Protein AF-A0A522PY94-F1 (afdb_monomer)

Nearest PDB structures (foldseek):
  2bib-assembly1_A  TM=6.632E-01  e=8.623E-15  Streptococcus pneumoniae
  1wra-assembly2_B  TM=6.579E-01  e=3.398E-14  Streptococcus pneumoniae R6
  2ohh-assembly1_A  TM=6.489E-01  e=1.513E-05  Methanothermobacter thermautotrophicus
  7u6g-assembly1_A  TM=6.340E-01  e=5.964E-05  Pseudomonas aeruginosa UCBPP-PA14
  7r3f-assembly1_A  TM=6.401E-01  e=7.132E-05  Pseudomonas aeruginosa PAO1

Secondary structure (DSSP, 8-state):
------------------------------------PPPTT-EEEEE---SSS--EEEE-TT--EEEE----S-GGGHHHHHHHHHHHHHT-SSEEEEE----SHHHHTTHHHHTTTS-EEEEEE-SS-S--SHHHHHHHHHHHHHHTTSEEEE--TT-EEEETTEEEEE-EETTEE-SSPPTT---B-GGGTT----SPP-SGGGG---EEEEETTEEEEE-TT--HHHHHHHHSSB-SS---SEEEPGGGG-TTSS-HHHHHHH--SEEEE--BTTBS--HHHHHHHHTSTT--EEEEEE--TTTTTTSS--GGGEEE-TTS------EEEEE-TTS-EEEEETTT--EEEEPPPPPP-------

Mean predicted aligned error: 8.11 Å

Foldseek 3Di:
DDDDDDDDDDDDDDDDDDDDDDPPPPPDPDPPPDPPPQDLQWWKWWFWALFQAGWIWIAGSVRAIEIFFQFAADPPCVSLVSVVVVCVVSPHQAHAEYEQFFQDRGGQHNQLVNCVRGPYAEYEAQDDFLDDPPVSVVSVVSSVVSRVSHHYDHDDAQDWDDTPNKTKGFAAAQLDGHPAADVQWFAFQPCLVVFDDDPDDSHRLSRTGWIWIAQQPAIETEREQRFSVSQSVCQPRINRHAAHQEYEFHSLADLRGLTLSRLQRNLYQEYEGNHHLAHHQALNSQVSNVPHHNHNFYAYQENHPNCPPPRDGDPQRYQYYPVDPDPRWIWMWIAHSLRKIKIATRRPRDIDTRGRDDDDPPPPPDD

Sequence (367 aa):
MRLKCVLGFITLFALAAWPGVQPACAASPAASGQEKAANPADLRIYVIDVEGGQSTLIVTPARQSLLVDTGWAGFNGRDTERILQAAKLAGIDRINALLITHYHADHVGGVPQLAERIPIDTFFDHGPDVENSPDARKLYAAYLKTAQKGQHRVVKPGGIILLGGVKVVVVAAAGRRLRKPLRGAGQTNPYCSETKPIEPDPSENAQSSGIVLTYGKFRFVDLGDLTWNKEIALMCPVNRLGRADVFLASHHGESISNSKALVWALEPRVTIIDNAAKKGGTPEAWKRIYEAPGRERIWEIHYSVEGGNEANAEPDYIANSVDQPDQGNYIEVSAHPDGGFTVTNSRNGFKVNYPPRSLPAQSITRE

Solvent-accessible surface area (backbone atoms only — not comparable to full-atom values): 19200 Å² total; per-residue (Å²): 141,78,91,84,86,85,88,81,84,90,82,90,82,82,87,84,91,80,83,88,81,81,85,79,80,78,74,73,80,74,80,75,76,73,77,77,69,83,58,72,75,30,37,36,37,34,46,42,41,34,70,42,24,39,25,36,43,36,34,33,52,70,62,33,28,38,32,39,30,34,4,38,55,60,77,94,43,49,32,39,52,47,50,51,50,52,33,52,75,72,67,39,82,53,32,52,30,36,37,34,24,40,68,49,55,31,25,40,33,13,45,57,67,34,61,76,76,39,56,51,52,27,35,33,32,38,59,85,79,83,63,80,50,75,64,47,48,51,52,48,50,49,40,56,64,47,35,68,77,32,46,71,44,69,50,44,43,71,38,72,53,79,38,74,89,32,45,31,33,27,40,20,16,58,65,42,55,42,87,69,48,40,91,90,30,48,52,74,30,82,41,39,86,77,43,75,78,68,85,83,69,84,54,43,40,42,22,13,33,12,38,39,37,40,40,76,62,25,29,42,36,41,28,46,36,33,25,34,57,58,40,41,58,41,19,43,71,27,25,26,74,26,65,30,45,35,30,44,41,19,39,23,19,25,62,69,14,54,34,59,26,36,48,42,58,22,30,24,33,30,39,38,26,45,15,10,48,88,35,38,29,29,44,70,17,41,49,51,54,69,70,20,52,70,49,75,49,57,34,26,31,22,44,17,61,80,10,49,96,82,29,57,56,61,75,74,38,33,24,30,50,90,91,50,82,84,79,59,26,27,41,36,37,44,34,34,51,75,31,23,35,33,42,35,22,62,64,78,66,41,70,49,80,42,71,43,77,76,74,76,79,74,79,80,74,76,129

Radius of gyration: 25.55 Å; Cα contacts (8 Å, |Δi|>4): 877; chains: 1; bounding box: 60×93×72 Å

pLDDT: mean 89.73, std 19.05, range [33.12, 98.94]

Structure (mmCIF, N/CA/C/O backbone):
data_AF-A0A522PY94-F1
#
_entry.id   AF-A0A522PY94-F1
#
loop_
_atom_site.group_PDB
_atom_site.id
_atom_site.type_symbol
_atom_site.label_atom_id
_atom_site.label_alt_id
_atom_site.label_comp_id
_atom_site.label_asym_id
_atom_site.label_entity_id
_atom_site.label_seq_id
_atom_site.pdbx_PDB_ins_code
_atom_site.Cartn_x
_atom_site.Cartn_y
_atom_site.Cartn_z
_atom_site.occupancy
_atom_site.B_iso_or_equiv
_atom_site.auth_seq_id
_atom_site.auth_comp_id
_atom_site.auth_asym_id
_atom_site.auth_atom_id
_atom_site.pdbx_PDB_model_num
ATOM 1 N N . MET A 1 1 ? 33.448 57.058 33.448 1.00 35.50 1 MET A N 1
ATOM 2 C CA . MET A 1 1 ? 33.845 58.166 32.539 1.00 35.50 1 MET A CA 1
ATOM 3 C C . MET A 1 1 ? 33.717 57.652 31.113 1.00 35.50 1 MET A C 1
ATOM 5 O O . MET A 1 1 ? 34.362 56.661 30.838 1.00 35.50 1 MET A O 1
ATOM 9 N N . ARG A 1 2 ? 32.926 58.169 30.169 1.00 37.28 2 ARG A N 1
ATOM 10 C CA . ARG A 1 2 ? 32.023 59.330 30.028 1.00 37.28 2 ARG A CA 1
ATOM 11 C C . ARG A 1 2 ? 30.960 58.879 28.999 1.00 37.28 2 ARG A C 1
ATOM 13 O O . ARG A 1 2 ? 31.336 58.356 27.961 1.00 37.28 2 ARG A O 1
ATOM 20 N N . LEU A 1 3 ? 29.673 58.818 29.344 1.00 34.12 3 LEU A N 1
ATOM 21 C CA . LEU A 1 3 ? 28.633 59.804 28.995 1.00 34.12 3 LEU A CA 1
ATOM 22 C C . LEU A 1 3 ? 28.838 60.545 27.662 1.00 34.12 3 LEU A C 1
ATOM 24 O O . LEU A 1 3 ? 29.811 61.285 27.536 1.00 34.12 3 LEU A O 1
ATOM 28 N N . LYS A 1 4 ? 27.840 60.462 26.771 1.00 39.88 4 LYS A N 1
ATOM 29 C CA . LYS A 1 4 ? 27.321 61.602 25.993 1.00 39.88 4 LYS A CA 1
ATOM 30 C C . LYS A 1 4 ? 25.891 61.314 25.512 1.00 39.88 4 LYS A C 1
ATOM 32 O O . LYS A 1 4 ? 25.677 60.623 24.525 1.00 39.88 4 LYS A O 1
ATOM 37 N N . CYS A 1 5 ? 24.932 61.868 26.255 1.00 33.91 5 CYS A N 1
ATOM 38 C CA . CYS A 1 5 ? 23.603 62.234 25.773 1.00 33.91 5 CYS A CA 1
ATOM 39 C C . CYS A 1 5 ? 23.719 63.347 24.727 1.00 33.91 5 CYS A C 1
ATOM 41 O O . CYS A 1 5 ? 24.543 64.245 24.904 1.00 33.91 5 CYS A O 1
ATOM 43 N N . VAL A 1 6 ? 22.810 63.371 23.752 1.00 43.34 6 VAL A N 1
ATOM 44 C CA . VAL A 1 6 ? 22.295 64.624 23.182 1.00 43.34 6 VAL A CA 1
ATOM 45 C C . VAL A 1 6 ? 20.783 64.471 23.004 1.00 43.34 6 VAL A C 1
ATOM 47 O O . VAL A 1 6 ? 20.320 63.681 22.189 1.00 43.34 6 VAL A O 1
ATOM 50 N N . LEU A 1 7 ? 20.034 65.215 23.821 1.00 38.41 7 LEU A N 1
ATOM 51 C CA . LEU A 1 7 ? 18.635 65.578 23.598 1.00 38.41 7 LEU A CA 1
ATOM 52 C C . LEU A 1 7 ? 18.598 66.797 22.663 1.00 38.41 7 LEU A C 1
ATOM 54 O O . LEU A 1 7 ? 19.429 67.693 22.801 1.00 38.41 7 LEU A O 1
ATOM 58 N N . GLY A 1 8 ? 17.593 66.873 21.789 1.00 33.12 8 GLY A N 1
ATOM 59 C CA . GLY A 1 8 ? 17.349 68.027 20.922 1.00 33.12 8 GLY A CA 1
ATOM 60 C C . GLY A 1 8 ? 15.867 68.204 20.595 1.00 33.12 8 GLY A C 1
ATOM 61 O O . GLY A 1 8 ? 15.399 67.712 19.582 1.00 33.12 8 GLY A O 1
ATOM 62 N N . PHE A 1 9 ? 15.175 68.863 21.524 1.00 36.97 9 PHE A N 1
ATOM 63 C CA . PHE A 1 9 ? 13.946 69.665 21.455 1.00 36.97 9 PHE A CA 1
ATOM 64 C C . PHE A 1 9 ? 12.880 69.492 20.350 1.00 36.97 9 PHE A C 1
ATO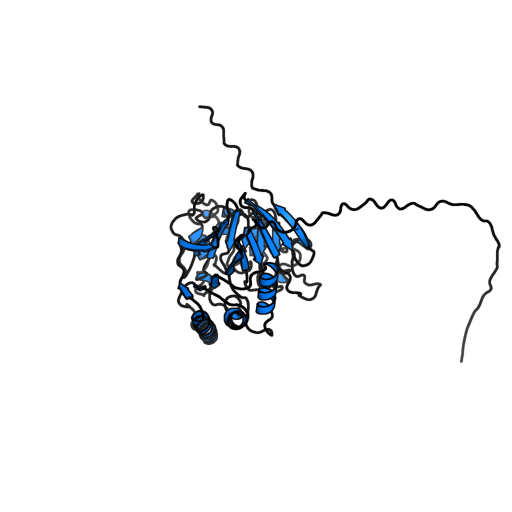M 66 O O . PHE A 1 9 ? 13.090 69.667 19.155 1.00 36.97 9 PHE A O 1
ATOM 73 N N . ILE A 1 10 ? 11.666 69.325 20.881 1.00 36.25 10 ILE A N 1
ATOM 74 C CA . ILE A 1 10 ? 10.319 69.434 20.315 1.00 36.25 10 ILE A CA 1
ATOM 75 C C . ILE A 1 10 ? 10.038 70.841 19.759 1.00 36.25 10 ILE A C 1
ATOM 77 O O . ILE A 1 10 ? 10.317 71.838 20.424 1.00 36.25 10 ILE A O 1
ATOM 81 N N . THR A 1 11 ? 9.352 70.916 18.615 1.00 42.59 11 THR A N 1
ATOM 82 C CA . THR A 1 11 ? 8.486 72.053 18.254 1.00 42.59 11 THR A CA 1
ATOM 83 C C . THR A 1 11 ? 7.103 71.535 17.853 1.00 42.59 11 THR A C 1
ATOM 85 O O . THR A 1 11 ? 6.962 70.700 16.964 1.00 42.59 11 THR A O 1
ATOM 88 N N . LEU A 1 12 ? 6.087 72.005 18.583 1.00 35.34 12 LEU A N 1
ATOM 89 C CA . LEU A 1 12 ? 4.660 71.790 18.344 1.00 35.34 12 LEU A CA 1
ATOM 90 C C . LEU A 1 12 ? 4.195 72.670 17.172 1.00 35.34 12 LEU A C 1
ATOM 92 O O . LEU A 1 12 ? 4.431 73.876 17.200 1.00 35.34 12 LEU A O 1
ATOM 96 N N . PHE A 1 13 ? 3.432 72.108 16.234 1.00 41.19 13 PHE A N 1
ATOM 97 C CA . PHE A 1 13 ? 2.476 72.866 15.422 1.00 41.19 13 PHE A CA 1
ATOM 98 C C . PHE A 1 13 ? 1.095 72.217 15.511 1.00 41.19 13 PHE A C 1
ATOM 100 O O . PHE A 1 13 ? 0.947 70.998 15.443 1.00 41.19 13 PHE A O 1
ATOM 107 N N . ALA A 1 14 ? 0.096 73.066 15.731 1.00 36.59 14 ALA A N 1
ATOM 108 C CA . ALA A 1 14 ? -1.289 72.716 15.975 1.00 36.59 14 ALA A CA 1
ATOM 109 C C . ALA A 1 14 ? -2.094 72.539 14.672 1.00 36.59 14 ALA A C 1
ATOM 111 O O . ALA A 1 14 ? -1.922 73.297 13.726 1.00 36.59 14 ALA A O 1
ATOM 112 N N . LEU A 1 15 ? -3.008 71.562 14.721 1.00 41.28 15 LEU A N 1
ATOM 113 C CA . LEU A 1 15 ? -4.363 71.506 14.147 1.00 41.28 15 LEU A CA 1
ATOM 114 C C . LEU A 1 15 ? -4.602 71.968 12.695 1.00 41.28 15 LEU A C 1
ATOM 116 O O . LEU A 1 15 ? -4.707 73.156 12.413 1.00 41.28 15 LEU A O 1
ATOM 120 N N . ALA A 1 16 ? -4.976 71.004 11.848 1.00 40.38 16 ALA A N 1
ATOM 121 C CA . ALA A 1 16 ? -6.107 71.157 10.931 1.00 40.38 16 ALA A CA 1
ATOM 122 C C . ALA A 1 16 ? -6.753 69.784 10.676 1.00 40.38 16 ALA A C 1
ATOM 124 O O . ALA A 1 16 ? -6.116 68.862 10.173 1.00 40.38 16 ALA A O 1
ATOM 125 N N . ALA A 1 17 ? -8.016 69.643 11.079 1.00 43.50 17 ALA A N 1
ATOM 126 C CA . ALA A 1 17 ? -8.844 68.476 10.813 1.00 43.50 17 ALA A CA 1
ATOM 127 C C . ALA A 1 17 ? -9.363 68.516 9.368 1.00 43.50 17 ALA A C 1
ATOM 129 O O . ALA A 1 17 ? -9.894 69.540 8.937 1.00 43.50 17 ALA A O 1
ATOM 130 N N . TRP A 1 18 ? -9.279 67.388 8.658 1.00 40.91 18 TRP A N 1
ATOM 131 C CA . TRP A 1 18 ? -10.025 67.160 7.420 1.00 40.91 18 TRP A CA 1
ATOM 132 C C . TRP A 1 18 ? -10.776 65.822 7.462 1.00 40.91 18 TRP A C 1
ATOM 134 O O . TRP A 1 18 ? -10.296 64.870 8.082 1.00 40.91 18 TRP A O 1
ATOM 144 N N . PRO A 1 19 ? -11.982 65.762 6.870 1.00 47.12 19 PRO A N 1
ATOM 145 C CA . PRO A 1 19 ? -12.953 64.718 7.144 1.00 47.12 19 PRO A CA 1
ATOM 146 C C . PRO A 1 19 ? -12.730 63.458 6.300 1.00 47.12 19 PRO A C 1
ATOM 148 O O . PRO A 1 19 ? -12.476 63.521 5.104 1.00 47.12 19 PRO A O 1
ATOM 151 N N . GLY A 1 20 ? -12.896 62.319 6.972 1.00 48.28 20 GLY A N 1
ATOM 152 C CA . GLY A 1 20 ? -13.552 61.101 6.496 1.00 48.28 20 GLY A CA 1
ATOM 153 C C . GLY A 1 20 ? -13.347 60.650 5.052 1.00 48.28 20 GLY A C 1
ATOM 154 O O . GLY A 1 20 ? -14.125 61.023 4.185 1.00 48.28 20 GLY A O 1
ATOM 155 N N . VAL A 1 21 ? -12.459 59.669 4.867 1.00 42.88 21 VAL A N 1
ATOM 156 C CA . VAL A 1 21 ? -12.705 58.515 3.987 1.00 42.88 21 VAL A CA 1
ATOM 157 C C . VAL A 1 21 ? -12.061 57.290 4.647 1.00 42.88 21 VAL A C 1
ATOM 159 O O . VAL A 1 21 ? -10.841 57.151 4.657 1.00 42.88 21 VAL A O 1
ATOM 162 N N . GLN A 1 22 ? -12.867 56.413 5.250 1.00 48.16 22 GLN A N 1
ATOM 163 C CA . GLN A 1 22 ? -12.407 55.068 5.605 1.00 48.16 22 GLN A CA 1
ATOM 164 C C . GLN A 1 22 ? -12.348 54.233 4.318 1.00 48.16 22 GLN A C 1
ATOM 166 O O . GLN A 1 22 ? -13.341 54.213 3.586 1.00 48.16 22 GLN A O 1
ATOM 171 N N . PRO A 1 23 ? -11.253 53.516 4.019 1.00 44.91 23 PRO A N 1
ATOM 172 C CA . PRO A 1 23 ? -11.297 52.498 2.986 1.00 44.91 23 PRO A CA 1
ATOM 173 C C . PRO A 1 23 ? -12.128 51.327 3.519 1.00 44.91 23 PRO A C 1
ATOM 175 O O . PRO A 1 23 ? -11.716 50.602 4.424 1.00 44.91 23 PRO A O 1
ATOM 178 N N . ALA A 1 24 ? -13.332 51.168 2.975 1.00 39.47 24 ALA A N 1
ATOM 179 C CA . ALA A 1 24 ? -14.129 49.970 3.163 1.00 39.47 24 ALA A CA 1
ATOM 180 C C . ALA A 1 24 ? -13.396 48.795 2.499 1.00 39.47 24 ALA A C 1
ATOM 182 O O . ALA A 1 24 ? -13.432 48.632 1.280 1.00 39.47 24 ALA A O 1
ATOM 183 N N . CYS A 1 25 ? -12.724 47.969 3.301 1.00 40.75 25 CYS A N 1
ATOM 184 C CA . CYS A 1 25 ? -12.377 46.613 2.899 1.00 40.75 25 CYS A CA 1
ATOM 185 C C . CYS A 1 25 ? -13.686 45.846 2.688 1.00 40.75 25 CYS A C 1
ATOM 187 O O . CYS A 1 25 ? -14.288 45.348 3.639 1.00 40.75 25 CYS A O 1
ATOM 189 N N . ALA A 1 26 ? -14.139 45.761 1.440 1.00 41.97 26 ALA A N 1
ATOM 190 C CA . ALA A 1 26 ? -15.145 44.794 1.040 1.00 41.97 26 ALA A CA 1
ATOM 191 C C . ALA A 1 26 ? -14.505 43.400 1.103 1.00 41.97 26 ALA A C 1
ATOM 193 O O . ALA A 1 26 ? -13.937 42.907 0.130 1.00 41.97 26 ALA A O 1
ATOM 194 N N . ALA A 1 27 ? -14.560 42.776 2.279 1.00 44.28 27 ALA A N 1
ATOM 195 C CA . ALA A 1 27 ? -14.351 41.346 2.398 1.00 44.28 27 ALA A CA 1
ATOM 196 C C . ALA A 1 27 ? -15.484 40.664 1.622 1.00 44.28 27 ALA A C 1
ATOM 198 O O . ALA A 1 27 ? -16.640 40.674 2.045 1.00 44.28 27 ALA A O 1
ATOM 199 N N . SER A 1 28 ? -15.156 40.114 0.453 1.00 41.09 28 SER A N 1
ATOM 200 C CA . SER A 1 28 ? -16.040 39.152 -0.200 1.00 41.09 28 SER A CA 1
ATOM 201 C C . SER A 1 28 ? -16.263 37.997 0.778 1.00 41.09 28 SER A C 1
ATOM 203 O O . SER A 1 28 ? -15.281 37.523 1.359 1.00 41.09 28 SER A O 1
ATOM 205 N N . PRO A 1 29 ? -17.504 37.534 1.000 1.00 39.47 29 PRO A N 1
ATOM 206 C CA . PRO A 1 29 ? -17.714 36.343 1.796 1.00 39.47 29 PRO A CA 1
ATOM 207 C C . PRO A 1 29 ? -17.039 35.192 1.054 1.00 39.47 29 PRO A C 1
ATOM 209 O O . PRO A 1 29 ? -17.457 34.811 -0.040 1.00 39.47 29 PRO A O 1
ATOM 212 N N . ALA A 1 30 ? -15.952 34.680 1.632 1.00 43.81 30 ALA A N 1
ATOM 213 C CA . ALA A 1 30 ? -15.391 33.407 1.230 1.00 43.81 30 ALA A CA 1
ATOM 214 C C . ALA A 1 30 ? -16.543 32.402 1.261 1.00 43.81 30 ALA A C 1
ATOM 216 O O . ALA A 1 30 ? -17.186 32.226 2.298 1.00 43.81 30 ALA A O 1
ATOM 217 N N . ALA A 1 31 ? -16.847 31.813 0.106 1.00 39.41 31 ALA A N 1
ATOM 218 C CA . ALA A 1 31 ? -17.781 30.712 0.020 1.00 39.41 31 ALA A CA 1
ATOM 219 C C . ALA A 1 31 ? -17.258 29.624 0.959 1.00 39.41 31 ALA A C 1
ATOM 221 O O . ALA A 1 31 ? -16.249 28.977 0.680 1.00 39.41 31 ALA A O 1
ATOM 222 N N . SER A 1 32 ? -17.908 29.478 2.110 1.00 40.44 32 SER A N 1
ATOM 223 C CA . SER A 1 32 ? -17.691 28.361 3.006 1.00 40.44 32 SER A CA 1
ATOM 224 C C . SER A 1 32 ? -18.114 27.116 2.239 1.00 40.44 32 SER A C 1
ATOM 226 O O . SER A 1 32 ? -19.298 26.811 2.104 1.00 40.44 32 SER A O 1
ATOM 228 N N . GLY A 1 33 ? -17.132 26.423 1.664 1.00 38.69 33 GLY A N 1
ATOM 229 C CA . GLY A 1 33 ? -17.319 25.073 1.169 1.00 38.69 33 GLY A CA 1
ATOM 230 C C . GLY A 1 33 ? -17.785 24.240 2.350 1.00 38.69 33 GLY A C 1
ATOM 231 O O . GLY A 1 33 ? -16.983 23.886 3.209 1.00 38.69 33 GLY A O 1
ATOM 232 N N . GLN A 1 34 ? -19.093 24.003 2.440 1.00 37.12 34 GLN A N 1
ATOM 233 C CA . GLN A 1 34 ? -19.631 23.062 3.402 1.00 37.12 34 GLN A CA 1
ATOM 234 C C . GLN A 1 34 ? -18.969 21.722 3.122 1.00 37.12 34 GLN A C 1
ATOM 236 O O . GLN A 1 34 ? -19.111 21.148 2.040 1.00 37.12 34 GLN A O 1
ATOM 241 N N . GLU A 1 35 ? -18.195 21.271 4.099 1.00 43.28 35 GLU A N 1
ATOM 242 C CA . GLU A 1 35 ? -17.551 19.979 4.097 1.00 43.28 35 GLU A CA 1
ATOM 243 C C . GLU A 1 35 ? -18.648 18.923 3.953 1.00 43.28 35 GLU A C 1
ATOM 245 O O . GLU A 1 35 ? -19.443 18.691 4.865 1.00 43.28 35 GLU A O 1
ATOM 250 N N . LYS A 1 36 ? -18.773 18.345 2.756 1.00 39.69 36 LYS A N 1
ATOM 251 C CA . LYS A 1 36 ? -19.734 17.274 2.515 1.00 39.69 36 LYS A CA 1
ATOM 252 C C . LYS A 1 36 ? -19.298 16.108 3.399 1.00 39.69 36 LYS A C 1
ATOM 254 O O . LYS A 1 36 ? -18.272 15.490 3.127 1.00 39.69 36 LYS A O 1
ATOM 259 N N . ALA A 1 37 ? -20.033 15.871 4.485 1.00 48.44 37 ALA A N 1
ATOM 260 C CA . ALA A 1 37 ? -19.792 14.748 5.380 1.00 48.44 37 ALA A CA 1
ATOM 261 C C . ALA A 1 37 ? -19.699 13.449 4.563 1.00 48.44 37 ALA A C 1
ATOM 263 O O . ALA A 1 37 ? -20.426 13.297 3.575 1.00 48.44 37 ALA A O 1
ATOM 264 N N . ALA A 1 38 ? -18.802 12.542 4.967 1.00 55.81 38 ALA A N 1
ATOM 265 C CA . ALA A 1 38 ? -18.611 11.253 4.307 1.00 55.81 38 ALA A CA 1
ATOM 266 C C . ALA A 1 38 ? -19.971 10.581 4.076 1.00 55.81 38 ALA A C 1
ATOM 268 O O . ALA A 1 38 ? -20.766 10.425 5.009 1.00 55.81 38 ALA A O 1
ATOM 269 N N . ASN A 1 39 ? -20.270 10.238 2.824 1.00 64.06 39 ASN A N 1
ATOM 270 C CA . ASN A 1 39 ? -21.542 9.618 2.496 1.00 64.06 39 ASN A CA 1
ATOM 271 C C . ASN A 1 39 ? -21.534 8.197 3.089 1.00 64.06 39 ASN A C 1
ATOM 273 O O . ASN A 1 39 ? -20.575 7.461 2.858 1.00 64.06 39 ASN A O 1
ATOM 277 N N . PRO A 1 40 ? -22.576 7.769 3.825 1.00 66.75 40 PRO A N 1
ATOM 278 C CA . PRO A 1 40 ? -22.653 6.413 4.375 1.00 66.75 40 PRO A CA 1
ATOM 279 C C . PRO A 1 40 ? -22.486 5.296 3.333 1.00 66.75 40 PRO A C 1
ATOM 281 O O . PRO A 1 40 ? -22.218 4.157 3.701 1.00 66.75 40 PRO A O 1
ATOM 284 N N . ALA A 1 41 ? -22.658 5.612 2.046 1.00 79.81 41 ALA A N 1
ATOM 285 C CA . ALA A 1 41 ? -22.463 4.707 0.920 1.00 79.81 41 ALA A CA 1
ATOM 286 C C . ALA A 1 41 ? -21.017 4.641 0.384 1.00 79.81 41 ALA A C 1
ATOM 288 O O . ALA A 1 41 ? -20.788 3.956 -0.613 1.00 79.81 41 ALA A O 1
ATOM 289 N N . ASP A 1 42 ? -20.046 5.321 0.989 1.00 92.44 42 ASP A N 1
ATOM 290 C CA . ASP A 1 42 ? -18.679 5.361 0.464 1.00 92.44 42 ASP A CA 1
ATOM 291 C C . ASP A 1 42 ? -17.803 4.244 1.040 1.00 92.44 42 ASP A C 1
ATOM 293 O O . ASP A 1 42 ? -17.874 3.894 2.222 1.00 92.44 42 ASP A O 1
ATOM 297 N N . LEU A 1 43 ? -16.945 3.688 0.187 1.00 97.25 43 LEU A N 1
ATOM 298 C CA . LEU A 1 43 ? -15.796 2.903 0.623 1.00 97.25 43 LEU A CA 1
ATOM 299 C C . LEU A 1 43 ? -14.707 3.876 1.074 1.00 97.25 43 LEU A C 1
ATOM 301 O O . LEU A 1 43 ? -14.333 4.757 0.305 1.00 97.25 43 LEU A O 1
ATOM 305 N N . ARG A 1 44 ? -14.156 3.685 2.271 1.00 98.19 44 ARG A N 1
ATOM 306 C CA . ARG A 1 44 ? -13.044 4.496 2.780 1.00 98.19 44 ARG A CA 1
ATOM 307 C C . ARG A 1 44 ? -11.763 3.679 2.831 1.00 98.19 44 ARG A C 1
ATOM 309 O O . ARG A 1 44 ? -11.792 2.530 3.264 1.00 98.19 44 ARG A O 1
ATOM 316 N N . ILE A 1 45 ? -10.661 4.258 2.377 1.00 98.81 45 ILE A N 1
ATOM 317 C CA . ILE A 1 45 ? -9.325 3.659 2.407 1.00 98.81 45 ILE A CA 1
ATOM 318 C C . ILE A 1 45 ? -8.395 4.664 3.074 1.00 98.81 45 ILE A C 1
ATOM 320 O O . ILE A 1 45 ? -8.256 5.777 2.582 1.00 98.81 45 ILE A O 1
ATOM 324 N N . TYR A 1 46 ? -7.769 4.279 4.177 1.00 98.88 46 TYR A N 1
ATOM 325 C CA . TYR A 1 46 ? -6.780 5.079 4.889 1.00 98.88 46 TYR A CA 1
ATOM 326 C C . TYR A 1 46 ? -5.409 4.470 4.628 1.00 98.88 46 TYR A C 1
ATOM 328 O O . TYR A 1 46 ? -5.174 3.335 5.037 1.00 98.88 46 TYR A O 1
ATOM 336 N N . VAL A 1 47 ? -4.526 5.209 3.963 1.00 98.88 47 VAL A N 1
ATOM 337 C CA . VAL A 1 47 ? -3.096 4.885 3.895 1.00 98.88 47 VAL A CA 1
ATOM 338 C C . VAL A 1 47 ? -2.456 5.560 5.100 1.00 98.88 47 VAL A C 1
ATOM 340 O O . VAL A 1 47 ? -2.371 6.790 5.156 1.00 98.88 47 VAL A O 1
ATOM 343 N N . ILE A 1 48 ? -2.152 4.758 6.116 1.00 98.81 48 ILE A N 1
ATOM 344 C CA . ILE A 1 48 ? -1.786 5.214 7.456 1.00 98.81 48 ILE A CA 1
ATOM 345 C C . ILE A 1 48 ? -0.275 5.354 7.520 1.00 98.81 48 ILE A C 1
ATOM 347 O O . ILE A 1 48 ? 0.455 4.447 7.128 1.00 98.81 48 ILE A O 1
ATOM 351 N N . ASP A 1 49 ? 0.192 6.479 8.051 1.00 98.38 49 ASP A N 1
ATOM 352 C CA . ASP A 1 49 ? 1.617 6.675 8.232 1.00 98.38 49 ASP A CA 1
ATOM 353 C C . ASP A 1 49 ? 2.190 5.755 9.316 1.00 98.38 49 ASP A C 1
ATOM 355 O O . ASP A 1 49 ? 1.861 5.862 10.499 1.00 98.38 49 ASP A O 1
ATOM 359 N N . VAL A 1 50 ? 3.106 4.889 8.906 1.00 97.69 50 VAL A N 1
ATOM 360 C CA . VAL A 1 50 ? 3.911 4.026 9.776 1.00 97.69 50 VAL A CA 1
ATOM 361 C C . VAL A 1 50 ? 5.413 4.242 9.542 1.00 97.69 50 VAL A C 1
ATOM 363 O O . VAL A 1 50 ? 6.228 3.411 9.921 1.00 97.69 50 VAL A O 1
ATOM 366 N N . GLU A 1 51 ? 5.797 5.375 8.942 1.00 94.44 51 GLU A N 1
ATOM 367 C CA . GLU A 1 51 ? 7.182 5.778 8.664 1.00 94.44 51 GLU A CA 1
ATOM 368 C C . GLU A 1 51 ? 7.989 4.735 7.862 1.00 94.44 51 GLU A C 1
ATOM 370 O O . GLU A 1 51 ? 9.023 4.237 8.313 1.00 94.44 51 GLU A O 1
ATOM 375 N N . GLY A 1 52 ? 7.567 4.440 6.625 1.00 87.38 52 GLY A N 1
ATOM 376 C CA . GLY A 1 52 ? 8.325 3.565 5.714 1.00 87.38 52 GLY A CA 1
ATOM 377 C C . GLY A 1 52 ? 8.064 2.097 5.997 1.00 87.38 52 GLY A C 1
ATOM 378 O O . GLY A 1 52 ? 8.967 1.330 6.328 1.00 87.38 52 GLY A O 1
ATOM 379 N N . GLY A 1 53 ? 6.794 1.761 5.906 1.00 96.19 53 GLY A N 1
ATOM 380 C CA . GLY A 1 53 ? 6.186 0.454 6.051 1.00 96.19 53 GLY A CA 1
ATOM 381 C C . GLY A 1 53 ? 4.762 0.586 5.531 1.00 96.19 53 GLY A C 1
ATOM 382 O O . GLY A 1 53 ? 4.349 1.684 5.146 1.00 96.19 53 GLY A O 1
ATOM 383 N N . GLN A 1 54 ? 3.984 -0.487 5.584 1.00 98.75 54 GLN A N 1
ATOM 384 C CA . GLN A 1 54 ? 2.609 -0.442 5.101 1.00 98.75 54 GLN A CA 1
ATOM 385 C C . GLN A 1 54 ? 1.600 -0.599 6.239 1.00 98.75 54 GLN A C 1
ATOM 387 O O . GLN A 1 54 ? 1.704 -1.485 7.093 1.00 98.75 54 GLN A O 1
ATOM 392 N N . SER A 1 55 ? 0.570 0.246 6.219 1.00 98.81 55 SER A N 1
ATOM 393 C CA . SER A 1 55 ? -0.692 -0.036 6.893 1.00 98.81 55 SER A CA 1
ATOM 394 C C . SER A 1 55 ? -1.851 0.653 6.176 1.00 98.81 55 SER A C 1
ATOM 396 O O . SER A 1 55 ? -2.001 1.875 6.213 1.00 98.81 55 SER A O 1
ATOM 398 N N . THR A 1 56 ? -2.689 -0.145 5.517 1.00 98.94 56 THR A N 1
ATOM 399 C CA . THR A 1 56 ? -3.810 0.345 4.709 1.00 98.94 56 THR A CA 1
ATOM 400 C C . THR A 1 56 ? -5.128 -0.179 5.263 1.00 98.94 56 THR A C 1
ATOM 402 O O . THR A 1 56 ? -5.448 -1.363 5.139 1.00 98.94 56 THR A O 1
ATOM 405 N N . LEU A 1 57 ? -5.926 0.700 5.875 1.00 98.94 57 LEU A N 1
ATOM 406 C CA . LEU A 1 57 ? -7.238 0.350 6.420 1.00 98.94 57 LEU A CA 1
ATOM 407 C C . LEU A 1 57 ? -8.342 0.626 5.397 1.00 98.94 57 LEU A C 1
ATOM 409 O O . LEU A 1 57 ? -8.632 1.771 5.065 1.00 98.94 57 LEU A O 1
ATOM 413 N N . ILE A 1 58 ? -9.027 -0.423 4.964 1.00 98.81 58 ILE A N 1
ATOM 414 C CA . ILE A 1 58 ? -10.174 -0.376 4.059 1.00 98.81 58 ILE A CA 1
ATOM 415 C C . ILE A 1 58 ? -11.446 -0.617 4.873 1.00 98.81 58 ILE A C 1
ATOM 417 O O . ILE A 1 58 ? -11.591 -1.661 5.509 1.00 98.81 58 ILE A O 1
ATOM 421 N N . VAL A 1 59 ? -12.402 0.311 4.819 1.00 98.38 59 VAL A N 1
ATOM 422 C CA . VAL A 1 59 ? -13.692 0.213 5.513 1.00 98.38 59 VAL A CA 1
ATOM 423 C C . VAL A 1 59 ? -14.841 0.408 4.539 1.00 98.38 59 VAL A C 1
ATOM 425 O O . VAL A 1 59 ? -14.970 1.425 3.862 1.00 98.38 59 VAL A O 1
ATOM 428 N N . THR A 1 60 ? -15.695 -0.602 4.480 1.00 97.31 60 THR A N 1
ATOM 429 C CA . THR A 1 60 ? -16.854 -0.651 3.585 1.00 97.31 60 THR A CA 1
ATOM 430 C C . THR A 1 60 ? -18.025 0.180 4.120 1.00 97.31 60 THR A C 1
ATOM 432 O O . THR A 1 60 ? -18.084 0.438 5.325 1.00 97.31 60 THR A O 1
ATOM 435 N N . PRO A 1 61 ? -19.021 0.517 3.278 1.00 94.50 61 PRO A N 1
ATOM 436 C CA . PRO A 1 61 ? -20.273 1.141 3.729 1.00 94.50 61 PRO A CA 1
ATOM 437 C C . PRO A 1 61 ? -20.983 0.357 4.844 1.00 94.50 61 PRO A C 1
ATOM 439 O O . PRO A 1 61 ? -21.578 0.927 5.754 1.00 94.50 61 PRO A O 1
ATOM 442 N N . ALA A 1 62 ? -20.867 -0.975 4.818 1.00 93.56 62 ALA A N 1
ATOM 443 C CA . ALA A 1 62 ? -21.398 -1.871 5.846 1.00 93.56 62 ALA A CA 1
ATOM 444 C C . ALA A 1 62 ? -20.538 -1.921 7.128 1.00 93.56 62 ALA A C 1
ATOM 446 O O . ALA A 1 62 ? -20.779 -2.761 7.994 1.00 93.56 62 ALA A O 1
ATOM 447 N N . ARG A 1 63 ? -19.517 -1.059 7.237 1.00 94.44 63 ARG A N 1
ATOM 448 C CA . ARG A 1 63 ? -18.528 -0.984 8.327 1.00 94.44 63 ARG A CA 1
ATOM 449 C C . ARG A 1 63 ? -17.736 -2.270 8.556 1.00 94.44 63 ARG A C 1
ATOM 451 O O . ARG A 1 63 ? -17.179 -2.460 9.631 1.00 94.44 63 ARG A O 1
ATOM 458 N N . GLN A 1 64 ? -17.650 -3.130 7.540 1.00 97.12 64 GLN A N 1
ATOM 459 C CA . GLN A 1 64 ? -16.673 -4.214 7.542 1.00 97.12 64 GLN A CA 1
ATOM 460 C C . GLN A 1 64 ? -15.295 -3.696 7.153 1.00 97.12 64 GLN A C 1
ATOM 462 O O . GLN A 1 64 ? -15.198 -2.849 6.258 1.00 97.12 64 GLN A O 1
ATOM 467 N N . SER A 1 65 ? -14.264 -4.218 7.810 1.00 98.56 65 SER A N 1
ATOM 468 C CA . SER A 1 65 ? -12.890 -3.730 7.720 1.00 98.56 65 SER A CA 1
ATOM 469 C C . SER A 1 65 ? -11.910 -4.785 7.209 1.00 98.56 65 SER A C 1
ATOM 471 O O . SER A 1 65 ? -11.947 -5.950 7.615 1.00 98.56 65 SER A O 1
ATOM 473 N N . LEU A 1 66 ? -11.010 -4.350 6.330 1.00 98.88 66 LEU A N 1
ATOM 474 C CA . LEU A 1 66 ? -9.782 -5.050 5.975 1.00 98.88 66 LEU A CA 1
ATOM 475 C C . LEU A 1 66 ? -8.608 -4.132 6.288 1.00 98.88 66 LEU A C 1
ATOM 477 O O . LEU A 1 66 ? -8.533 -3.040 5.736 1.00 98.88 66 LEU A O 1
ATOM 481 N N . LEU A 1 67 ? -7.709 -4.578 7.155 1.00 98.94 67 LEU A N 1
ATOM 482 C CA . LEU A 1 67 ? -6.406 -3.957 7.337 1.00 98.94 67 LEU A CA 1
ATOM 483 C C . LEU A 1 67 ? -5.382 -4.743 6.515 1.00 98.94 67 LEU A C 1
ATOM 485 O O . LEU A 1 67 ? -5.332 -5.968 6.626 1.00 98.94 67 LEU A O 1
ATOM 489 N N . VAL A 1 68 ? -4.605 -4.057 5.684 1.00 98.94 68 VAL A N 1
ATOM 490 C CA . VAL A 1 68 ? -3.456 -4.630 4.978 1.00 98.94 68 VAL A CA 1
ATOM 491 C C . VAL A 1 68 ? -2.198 -4.110 5.661 1.00 98.94 68 VAL A C 1
ATOM 493 O O . VAL A 1 68 ? -1.963 -2.905 5.643 1.00 98.94 68 VAL A O 1
ATOM 496 N N . ASP A 1 69 ? -1.442 -5.016 6.278 1.00 98.94 69 ASP A N 1
ATOM 497 C CA . ASP A 1 69 ? -0.233 -4.745 7.064 1.00 98.94 69 ASP A CA 1
ATOM 498 C C . ASP A 1 69 ? -0.417 -3.795 8.270 1.00 98.94 69 ASP A C 1
ATOM 500 O O . ASP A 1 69 ? -1.464 -3.179 8.497 1.00 98.94 69 ASP A O 1
ATOM 504 N N . THR A 1 70 ? 0.591 -3.756 9.141 1.00 98.88 70 THR A N 1
ATOM 505 C CA . THR A 1 70 ? 0.506 -3.156 10.485 1.00 98.88 70 THR A CA 1
ATOM 506 C C . THR A 1 70 ? 1.683 -2.263 10.857 1.00 98.88 70 THR A C 1
ATOM 508 O O . THR A 1 70 ? 1.766 -1.842 12.013 1.00 98.88 70 THR A O 1
ATOM 511 N N . GLY A 1 71 ? 2.581 -1.969 9.919 1.00 98.38 71 GLY A N 1
ATOM 512 C CA . GLY A 1 71 ? 3.788 -1.216 10.226 1.00 98.38 71 GLY A CA 1
ATOM 513 C C . GLY A 1 71 ? 4.770 -1.986 11.112 1.00 98.38 71 GLY A C 1
ATOM 514 O O . GLY A 1 71 ? 4.789 -3.223 11.177 1.00 98.38 71 GLY A O 1
ATOM 515 N N . TRP A 1 72 ? 5.578 -1.218 11.834 1.00 98.12 72 TRP A N 1
ATOM 516 C CA . TRP A 1 72 ? 6.689 -1.685 12.646 1.00 98.12 72 TRP A CA 1
ATOM 517 C C . TRP A 1 72 ? 6.278 -2.120 14.055 1.00 98.12 72 TRP A C 1
ATOM 519 O O . TRP A 1 72 ? 5.320 -1.634 14.659 1.00 98.12 72 TRP A O 1
ATOM 529 N N . ALA A 1 73 ? 7.093 -3.001 14.636 1.00 94.69 73 ALA A N 1
ATOM 530 C CA . ALA A 1 73 ? 7.063 -3.275 16.068 1.00 94.69 73 ALA A CA 1
ATOM 531 C C . ALA A 1 73 ? 7.767 -2.160 16.868 1.00 94.69 73 ALA A C 1
ATOM 533 O O . ALA A 1 73 ? 8.712 -1.528 16.399 1.00 94.69 73 ALA A O 1
ATOM 534 N N . GLY A 1 74 ? 7.397 -1.996 18.138 1.00 93.12 74 GLY A N 1
ATOM 535 C CA . GLY A 1 74 ? 8.088 -1.112 19.078 1.00 93.12 74 GLY A CA 1
ATOM 536 C C . GLY A 1 74 ? 7.543 0.315 19.085 1.00 93.12 74 GLY A C 1
ATOM 537 O O . GLY A 1 74 ? 6.332 0.503 19.193 1.00 93.12 74 GLY A O 1
ATOM 538 N N . PHE A 1 75 ? 8.449 1.303 19.101 1.00 92.44 75 PHE A N 1
ATOM 539 C CA . PHE A 1 75 ? 8.163 2.751 19.115 1.00 92.44 75 PHE A CA 1
ATOM 540 C C . PHE A 1 75 ? 7.077 3.187 20.116 1.00 92.44 75 PHE A C 1
ATOM 542 O O . PHE A 1 75 ? 6.247 4.040 19.817 1.00 92.44 75 PHE A O 1
ATOM 549 N N . ASN A 1 76 ? 7.040 2.566 21.302 1.00 92.94 76 ASN A N 1
ATOM 550 C CA . ASN A 1 76 ? 5.993 2.772 22.314 1.00 92.94 76 ASN A CA 1
ATOM 551 C C . ASN A 1 76 ? 4.554 2.631 21.768 1.00 92.94 76 ASN A C 1
ATOM 553 O O . ASN A 1 76 ? 3.634 3.274 22.264 1.00 92.94 76 ASN A O 1
ATOM 557 N N . GLY A 1 77 ? 4.356 1.787 20.751 1.00 94.50 77 GLY A N 1
ATOM 558 C CA . GLY A 1 77 ? 3.059 1.544 20.126 1.00 94.50 77 GLY A CA 1
ATOM 559 C C . GLY A 1 77 ? 2.635 2.584 19.091 1.00 94.50 77 GLY A C 1
ATOM 560 O O . GLY A 1 77 ? 1.463 2.573 18.732 1.00 94.50 77 GLY A O 1
ATOM 561 N N . ARG A 1 78 ? 3.540 3.446 18.597 1.00 97.12 78 ARG A N 1
ATOM 562 C CA . ARG A 1 78 ? 3.246 4.501 17.603 1.00 97.12 78 ARG A CA 1
ATOM 563 C C . ARG A 1 78 ? 2.323 4.020 16.477 1.00 97.12 78 ARG A C 1
ATOM 565 O O . ARG A 1 78 ? 1.239 4.571 16.314 1.00 97.12 78 ARG A O 1
ATOM 572 N N . ASP A 1 79 ? 2.715 2.972 15.755 1.00 98.19 79 ASP A N 1
ATOM 573 C CA . ASP A 1 79 ? 1.964 2.490 14.585 1.00 98.19 79 ASP A CA 1
ATOM 574 C C . ASP A 1 79 ? 0.610 1.904 14.995 1.00 98.19 79 ASP A C 1
ATOM 576 O O . ASP A 1 79 ? -0.412 2.183 14.374 1.00 98.19 79 ASP A O 1
ATOM 580 N N . THR A 1 80 ? 0.564 1.191 16.127 1.00 98.44 80 THR A N 1
ATOM 581 C CA . THR A 1 80 ? -0.698 0.725 16.716 1.00 98.44 80 THR A CA 1
ATOM 582 C C . THR A 1 80 ? -1.633 1.893 17.039 1.00 98.44 80 THR A C 1
ATOM 584 O O . THR A 1 80 ? -2.803 1.839 16.677 1.00 98.44 80 THR A O 1
ATOM 587 N N . GLU A 1 81 ? -1.155 2.968 17.671 1.00 98.38 81 GLU A N 1
ATOM 588 C CA . GLU A 1 81 ? -1.990 4.135 17.991 1.00 98.38 81 GLU A CA 1
ATOM 589 C C . GLU A 1 81 ? -2.498 4.849 16.734 1.00 98.38 81 GLU A C 1
ATOM 591 O O . GLU A 1 81 ? -3.670 5.227 16.675 1.00 98.38 81 GLU A O 1
ATOM 596 N N . ARG A 1 82 ? -1.663 4.978 15.696 1.00 98.50 82 ARG A N 1
ATOM 597 C CA . ARG A 1 82 ? -2.073 5.558 14.406 1.00 98.50 82 ARG A CA 1
ATOM 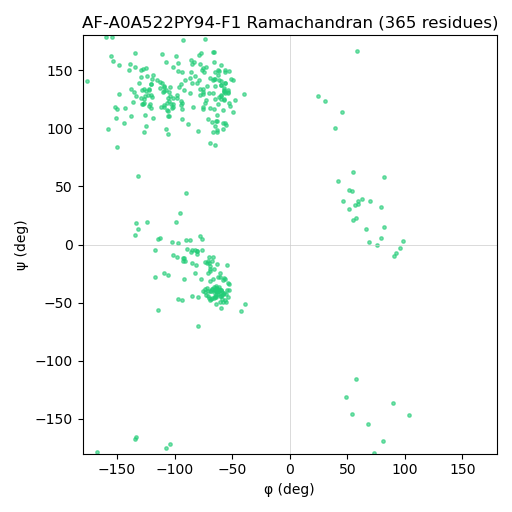598 C C . ARG A 1 82 ? -3.146 4.700 13.719 1.00 98.50 82 ARG A C 1
ATOM 600 O O . ARG A 1 82 ? -4.149 5.239 13.245 1.00 98.50 82 ARG A O 1
ATOM 607 N N . ILE A 1 83 ? -3.020 3.371 13.771 1.00 98.81 83 ILE A N 1
ATOM 608 C CA . ILE A 1 83 ? -4.047 2.435 13.280 1.00 98.81 83 ILE A CA 1
ATOM 609 C C . ILE A 1 83 ? -5.346 2.549 14.085 1.00 98.81 83 ILE A C 1
ATOM 611 O O . ILE A 1 83 ? -6.431 2.618 13.503 1.00 98.81 83 ILE A O 1
ATOM 615 N N . LEU A 1 84 ? -5.270 2.613 15.417 1.00 98.75 84 LEU A N 1
ATOM 616 C CA . LEU A 1 84 ? -6.446 2.779 16.280 1.00 98.75 84 LEU A CA 1
ATOM 617 C C . LEU A 1 84 ? -7.147 4.124 16.042 1.00 98.75 84 LEU A C 1
ATOM 619 O O . LEU A 1 84 ? -8.378 4.192 16.073 1.00 98.75 84 LEU A O 1
ATOM 623 N N . GLN A 1 85 ? -6.390 5.184 15.759 1.00 98.44 85 GLN A N 1
ATOM 624 C CA . GLN A 1 85 ? -6.946 6.483 15.397 1.00 98.44 85 GLN A CA 1
ATOM 625 C C . GLN A 1 85 ? -7.699 6.415 14.059 1.00 98.44 85 GLN A C 1
ATOM 627 O O . GLN A 1 85 ? -8.833 6.897 13.981 1.00 98.44 85 GLN A O 1
ATOM 632 N N . ALA A 1 86 ? -7.137 5.764 13.036 1.00 98.62 86 ALA A N 1
ATOM 633 C CA . ALA A 1 86 ? -7.831 5.527 11.768 1.00 98.62 86 ALA A CA 1
ATOM 634 C C . ALA A 1 86 ? -9.092 4.663 11.959 1.00 98.62 86 ALA A C 1
ATOM 636 O O . ALA A 1 86 ? -10.161 5.001 11.448 1.00 98.62 86 ALA A O 1
ATOM 637 N N . ALA A 1 87 ? -9.014 3.605 12.772 1.00 98.62 87 ALA A N 1
ATOM 638 C CA . ALA A 1 87 ? -10.157 2.766 13.130 1.00 98.62 87 ALA A CA 1
ATOM 639 C C . ALA A 1 87 ? -11.277 3.578 13.805 1.00 98.62 87 ALA A C 1
ATOM 641 O O . ALA A 1 87 ? -12.447 3.458 13.430 1.00 98.62 87 ALA A O 1
ATOM 642 N N . LYS A 1 88 ? -10.925 4.475 14.735 1.00 98.19 88 LYS A N 1
ATOM 643 C CA . LYS A 1 88 ? -11.864 5.383 15.408 1.00 98.19 88 LYS A CA 1
ATOM 644 C C . LYS A 1 88 ? -12.522 6.368 14.438 1.00 98.19 88 LYS A C 1
ATOM 646 O O . LYS A 1 88 ? -13.734 6.556 14.514 1.00 98.19 88 LYS A O 1
ATOM 651 N N . LEU A 1 89 ? -11.762 6.962 13.515 1.00 96.62 89 LEU A N 1
ATOM 652 C CA . LEU A 1 89 ? -12.282 7.858 12.467 1.00 96.62 89 LEU A CA 1
ATOM 653 C C . LEU A 1 89 ? -13.192 7.118 11.475 1.00 96.62 89 LEU A C 1
ATOM 655 O O . LEU A 1 89 ? -14.239 7.622 11.051 1.00 96.62 89 LEU A O 1
ATOM 659 N N . ALA A 1 90 ? -12.848 5.871 11.163 1.00 96.56 90 ALA A N 1
ATOM 660 C CA . ALA A 1 90 ? -13.708 4.981 10.404 1.00 96.56 90 ALA A CA 1
ATOM 661 C C . ALA A 1 90 ? -14.923 4.487 11.226 1.00 96.56 90 ALA A C 1
ATOM 663 O O . ALA A 1 90 ? -15.927 4.012 10.682 1.00 96.56 90 ALA A O 1
ATOM 664 N N . GLY A 1 91 ? -14.870 4.652 12.546 1.00 96.44 91 GLY A N 1
ATOM 665 C CA . GLY A 1 91 ? -15.853 4.200 13.519 1.00 96.44 91 GLY A CA 1
ATOM 666 C C . GLY A 1 91 ? -16.055 2.684 13.498 1.00 96.44 91 GLY A C 1
ATOM 667 O O . GLY A 1 91 ? -17.177 2.197 13.621 1.00 96.44 91 GLY A O 1
ATOM 668 N N . ILE A 1 92 ? -14.973 1.943 13.301 1.00 97.88 92 ILE A N 1
ATOM 669 C CA . ILE A 1 92 ? -14.930 0.503 13.535 1.00 97.88 92 ILE A CA 1
ATOM 670 C C . ILE A 1 92 ? -14.333 0.254 14.923 1.00 97.88 92 ILE A C 1
ATOM 672 O O . ILE A 1 92 ? -13.494 1.017 15.397 1.00 97.88 92 ILE A O 1
ATOM 676 N N . ASP A 1 93 ? -14.761 -0.819 15.573 1.00 98.00 93 ASP A N 1
ATOM 677 C CA . ASP A 1 93 ? -14.239 -1.271 16.868 1.00 98.00 93 ASP A CA 1
ATOM 678 C C . ASP A 1 93 ? -13.515 -2.623 16.767 1.00 98.00 93 ASP A C 1
ATOM 680 O O . ASP A 1 93 ? -13.094 -3.188 17.774 1.00 98.00 93 ASP A O 1
ATOM 684 N N . ARG A 1 94 ? -13.380 -3.142 15.541 1.00 98.25 94 ARG A N 1
ATOM 685 C CA . ARG A 1 94 ? -12.749 -4.418 15.205 1.00 98.25 94 ARG A CA 1
ATOM 686 C C . ARG A 1 94 ? -12.188 -4.415 13.790 1.00 98.25 94 ARG A C 1
ATOM 688 O O . ARG A 1 94 ? -12.667 -3.691 12.912 1.00 98.25 94 ARG A O 1
ATOM 695 N N . ILE A 1 95 ? -11.240 -5.310 13.558 1.00 98.81 95 ILE A N 1
ATOM 696 C CA . ILE A 1 95 ? -10.696 -5.631 12.242 1.00 98.81 95 ILE A CA 1
ATOM 697 C C . ILE A 1 95 ? -11.281 -6.980 11.809 1.00 98.81 95 ILE A C 1
ATOM 699 O O . ILE A 1 95 ? -10.955 -8.014 12.389 1.00 98.81 95 ILE A O 1
ATOM 703 N N . ASN A 1 96 ? -12.162 -6.999 10.803 1.00 98.69 96 ASN A N 1
ATOM 704 C CA . ASN A 1 96 ? -12.760 -8.268 10.361 1.00 98.69 96 ASN A CA 1
ATOM 705 C C . ASN A 1 96 ? -11.749 -9.150 9.624 1.00 98.69 96 ASN A C 1
ATOM 707 O O . ASN A 1 96 ? -11.753 -10.373 9.772 1.00 98.69 96 ASN A O 1
ATOM 711 N N . ALA A 1 97 ? -10.885 -8.528 8.830 1.00 98.81 97 ALA A N 1
ATOM 712 C CA . ALA A 1 97 ? -9.808 -9.192 8.121 1.00 98.81 97 ALA A CA 1
ATOM 713 C C . ALA A 1 97 ? -8.510 -8.400 8.289 1.00 98.81 97 ALA A C 1
ATOM 715 O O . ALA A 1 97 ? -8.472 -7.206 8.015 1.00 98.81 97 ALA A O 1
ATOM 716 N N . LEU A 1 98 ? -7.447 -9.070 8.711 1.00 98.94 98 LEU A N 1
ATOM 717 C CA . LEU A 1 98 ? -6.081 -8.574 8.629 1.00 98.94 98 LEU A CA 1
ATOM 718 C C . LEU A 1 98 ? -5.359 -9.397 7.567 1.00 98.94 98 LEU A C 1
ATOM 720 O O . LEU A 1 98 ? -5.250 -10.609 7.725 1.00 98.94 98 LEU A O 1
ATOM 724 N N . LEU A 1 99 ? -4.891 -8.763 6.499 1.00 98.94 99 LEU A N 1
ATOM 725 C CA . LEU A 1 99 ? -4.004 -9.375 5.517 1.00 98.94 99 LEU A CA 1
ATOM 726 C C . LEU A 1 99 ? -2.578 -8.910 5.788 1.00 98.94 99 LEU A C 1
ATOM 728 O O . LEU A 1 99 ? -2.315 -7.715 5.737 1.00 98.94 99 LEU A O 1
ATOM 732 N N . ILE A 1 100 ? -1.681 -9.856 6.040 1.00 98.94 100 ILE A N 1
ATOM 733 C CA . ILE A 1 100 ? -0.241 -9.616 6.037 1.00 98.94 100 ILE A CA 1
ATOM 734 C C . ILE A 1 100 ? 0.294 -9.979 4.659 1.00 98.94 100 ILE A C 1
ATOM 736 O O . ILE A 1 100 ? 0.117 -11.113 4.195 1.00 98.94 100 ILE A O 1
ATOM 740 N N . THR A 1 101 ? 0.888 -9.002 3.980 1.00 98.94 101 THR A N 1
ATOM 741 C CA . THR A 1 101 ? 1.383 -9.178 2.615 1.00 98.94 101 THR A CA 1
ATOM 742 C C . THR A 1 101 ? 2.583 -10.111 2.600 1.00 98.94 101 THR A C 1
ATOM 744 O O . THR A 1 101 ? 2.562 -11.061 1.813 1.00 98.94 101 THR A O 1
ATOM 747 N N . HIS A 1 102 ? 3.552 -9.876 3.485 1.00 98.88 102 HIS A N 1
ATOM 748 C CA . HIS A 1 102 ? 4.765 -10.663 3.708 1.00 98.88 102 HIS A CA 1
ATOM 749 C C . HIS A 1 102 ? 5.352 -10.378 5.105 1.00 98.88 102 HIS A C 1
ATOM 751 O O . HIS A 1 102 ? 4.795 -9.581 5.867 1.00 98.88 102 HIS A O 1
ATOM 757 N N . TYR A 1 103 ? 6.451 -11.045 5.471 1.00 98.81 103 TYR A N 1
ATOM 758 C CA . TYR A 1 103 ? 6.930 -11.070 6.860 1.00 98.81 103 TYR A CA 1
ATOM 759 C C . TYR A 1 103 ? 8.063 -10.098 7.222 1.00 98.81 103 TYR A C 1
ATOM 761 O O . TYR A 1 103 ? 8.699 -10.287 8.262 1.00 98.81 103 TYR A O 1
ATOM 769 N N . HIS A 1 104 ? 8.312 -9.034 6.448 1.00 98.69 104 HIS A N 1
ATOM 770 C CA . HIS A 1 104 ? 9.262 -7.997 6.877 1.00 98.69 104 HIS A CA 1
ATOM 771 C C . HIS A 1 104 ? 8.706 -7.128 8.012 1.00 98.69 104 HIS A C 1
ATOM 773 O O . HIS A 1 104 ? 7.496 -6.997 8.226 1.00 98.69 104 HIS A O 1
ATOM 779 N N . ALA A 1 105 ? 9.630 -6.585 8.809 1.00 98.44 105 ALA A N 1
ATOM 780 C CA . ALA A 1 105 ? 9.352 -5.980 10.111 1.00 98.44 105 ALA A CA 1
ATOM 781 C C . ALA A 1 105 ? 8.403 -4.783 10.054 1.00 98.44 105 ALA A C 1
ATOM 783 O O . ALA A 1 105 ? 7.689 -4.536 11.018 1.00 98.44 105 ALA A O 1
ATOM 784 N N . ASP A 1 106 ? 8.385 -4.074 8.943 1.00 98.50 106 ASP A N 1
ATOM 785 C CA . ASP A 1 106 ? 7.578 -2.891 8.672 1.00 98.50 106 ASP A CA 1
ATOM 786 C C . ASP A 1 106 ? 6.207 -3.196 8.057 1.00 98.50 106 ASP A C 1
ATOM 788 O O . ASP A 1 106 ? 5.431 -2.287 7.772 1.00 98.50 106 ASP A O 1
ATOM 792 N N . HIS A 1 107 ? 5.886 -4.482 7.913 1.00 98.81 107 HIS A N 1
ATOM 793 C CA . HIS A 1 107 ? 4.572 -4.969 7.506 1.00 98.81 107 HIS A CA 1
ATOM 794 C C . HIS A 1 107 ? 3.920 -5.754 8.644 1.00 98.81 107 HIS A C 1
ATOM 796 O O . HIS A 1 107 ? 2.830 -5.421 9.122 1.00 98.81 107 HIS A O 1
ATOM 802 N N . VAL A 1 108 ? 4.603 -6.794 9.128 1.00 98.88 108 VAL A N 1
ATOM 803 C CA . VAL A 1 108 ? 4.063 -7.713 10.143 1.00 98.88 108 VAL A CA 1
ATOM 804 C C . VAL A 1 108 ? 4.405 -7.301 11.583 1.00 98.88 108 VAL A C 1
ATOM 806 O O . VAL A 1 108 ? 3.854 -7.856 12.538 1.00 98.88 108 VAL A O 1
ATOM 809 N N . GLY A 1 109 ? 5.314 -6.344 11.777 1.00 98.56 109 GLY A N 1
ATOM 810 C CA . GLY A 1 109 ? 5.860 -6.018 13.096 1.00 98.56 109 GLY A CA 1
ATOM 811 C C . GLY A 1 109 ? 4.819 -5.546 14.101 1.00 98.56 109 GLY A C 1
ATOM 812 O O . GLY A 1 109 ? 4.858 -5.967 15.260 1.00 98.56 109 GLY A O 1
ATOM 813 N N . GLY A 1 110 ? 3.862 -4.730 13.664 1.00 98.44 110 GLY A N 1
ATOM 814 C CA . GLY A 1 110 ? 2.818 -4.176 14.527 1.00 98.44 110 GLY A CA 1
ATOM 815 C C . GLY A 1 110 ? 1.769 -5.186 15.011 1.00 98.44 110 GLY A C 1
ATOM 816 O O . GLY A 1 110 ? 1.040 -4.894 15.964 1.00 98.44 110 GLY A O 1
ATOM 817 N N . VAL A 1 111 ? 1.685 -6.386 14.416 1.00 98.75 111 VAL A N 1
ATOM 818 C CA . VAL A 1 111 ? 0.590 -7.342 14.669 1.00 98.75 111 VAL A CA 1
ATOM 819 C C . VAL A 1 111 ? 0.415 -7.697 16.154 1.00 98.75 111 VAL A C 1
ATOM 821 O O . VAL A 1 111 ? -0.721 -7.614 16.635 1.00 98.75 111 VAL A O 1
ATOM 824 N N . PRO A 1 112 ? 1.465 -8.074 16.919 1.00 98.38 112 PRO A N 1
ATOM 825 C CA . PRO A 1 112 ? 1.295 -8.442 18.324 1.00 98.38 112 PRO A CA 1
ATOM 826 C C . PRO A 1 112 ? 0.725 -7.305 19.182 1.00 98.38 112 PRO A C 1
ATOM 828 O O . PRO A 1 112 ? -0.200 -7.545 19.954 1.00 98.38 112 PRO A O 1
ATOM 831 N N . GLN A 1 113 ? 1.229 -6.076 19.010 1.00 97.94 113 GLN A N 1
ATOM 832 C CA . GLN A 1 113 ? 0.788 -4.897 19.770 1.00 97.94 113 GLN A CA 1
ATOM 833 C C . GLN A 1 113 ? -0.639 -4.480 19.391 1.00 97.94 113 GLN A C 1
ATOM 835 O O . GLN A 1 113 ? -1.450 -4.167 20.264 1.00 97.94 113 GLN A O 1
ATOM 840 N N . LEU A 1 114 ? -0.981 -4.535 18.101 1.00 98.69 114 LEU A N 1
ATOM 841 C CA . LEU A 1 114 ? -2.316 -4.189 17.620 1.00 98.69 114 LEU A CA 1
ATOM 842 C C . LEU A 1 114 ? -3.382 -5.163 18.142 1.00 98.69 114 LEU A C 1
ATOM 844 O O . LEU A 1 114 ? -4.431 -4.737 18.631 1.00 98.69 114 LEU A O 1
ATOM 848 N N . ALA A 1 115 ? -3.098 -6.467 18.104 1.00 98.38 115 ALA A N 1
ATOM 849 C CA . ALA A 1 115 ? -4.022 -7.518 18.535 1.00 98.38 115 ALA A CA 1
ATOM 850 C C . ALA A 1 115 ? -4.313 -7.521 20.050 1.00 98.38 115 ALA A C 1
ATOM 852 O O . ALA A 1 115 ? -5.187 -8.256 20.513 1.00 98.38 115 ALA A O 1
ATOM 853 N N . GLU A 1 116 ? -3.569 -6.750 20.845 1.00 97.44 116 GLU A N 1
ATOM 854 C CA . GLU A 1 116 ? -3.859 -6.513 22.266 1.00 97.44 116 GLU A CA 1
ATOM 855 C C . GLU A 1 116 ? -4.868 -5.377 22.481 1.00 97.44 116 GLU A C 1
ATOM 857 O O . GLU A 1 116 ? -5.433 -5.251 23.567 1.00 97.44 116 GLU A O 1
ATOM 862 N N . ARG A 1 117 ? -5.104 -4.548 21.458 1.00 98.19 117 ARG A N 1
ATOM 863 C CA . ARG A 1 117 ? -5.829 -3.277 21.574 1.00 98.19 117 ARG A CA 1
ATOM 864 C C . ARG A 1 117 ? -7.125 -3.228 20.779 1.00 98.19 117 ARG A C 1
ATOM 866 O O . ARG A 1 117 ? -8.038 -2.510 21.179 1.00 98.19 117 ARG A O 1
ATOM 873 N N . ILE A 1 118 ? -7.220 -3.987 19.690 1.00 98.56 118 ILE A N 1
ATOM 874 C CA . ILE A 1 118 ? -8.427 -4.106 18.871 1.00 98.56 118 ILE A CA 1
ATOM 875 C C . ILE A 1 118 ? -8.643 -5.573 18.464 1.00 98.56 118 ILE A C 1
ATOM 877 O O . ILE A 1 118 ? -7.686 -6.238 18.061 1.00 98.56 118 ILE A O 1
ATOM 881 N N . PRO A 1 119 ? -9.869 -6.120 18.572 1.00 98.56 119 PRO A N 1
ATOM 882 C CA . PRO A 1 119 ? -10.158 -7.474 18.111 1.00 98.56 119 PRO A CA 1
ATOM 883 C C . PRO A 1 119 ? -9.892 -7.640 16.611 1.00 98.56 119 PRO A C 1
ATOM 885 O O . PRO A 1 119 ? -10.289 -6.791 15.810 1.00 98.56 119 PRO A O 1
ATOM 888 N N . ILE A 1 120 ? -9.271 -8.762 16.242 1.00 98.81 120 ILE A N 1
ATOM 889 C CA . ILE A 1 120 ? -9.033 -9.171 14.853 1.00 98.81 120 ILE A CA 1
ATOM 890 C C . ILE A 1 120 ? -9.711 -10.527 14.635 1.00 98.81 120 ILE A C 1
ATOM 892 O O . ILE A 1 120 ? -9.346 -11.510 15.282 1.00 98.81 120 ILE A O 1
ATOM 896 N N . ASP A 1 121 ? -10.700 -10.588 13.739 1.00 98.56 121 ASP A N 1
ATOM 897 C CA . ASP A 1 121 ? -11.515 -11.797 13.557 1.00 98.56 121 ASP A CA 1
ATOM 898 C C . ASP A 1 121 ? -10.784 -12.856 12.701 1.00 98.56 121 ASP A C 1
ATOM 900 O O . ASP A 1 121 ? -10.784 -14.046 13.031 1.00 98.56 121 ASP A O 1
ATOM 904 N N . THR A 1 122 ? -10.165 -12.438 11.586 1.00 98.81 122 THR A N 1
ATOM 905 C CA . THR A 1 122 ? -9.453 -13.326 10.647 1.00 98.81 122 THR A CA 1
ATOM 906 C C . THR A 1 122 ? -8.102 -12.749 10.230 1.00 98.81 122 THR A C 1
ATOM 908 O O . THR A 1 122 ? -8.025 -11.610 9.783 1.00 98.81 122 THR A O 1
ATOM 911 N N . PHE A 1 123 ? -7.061 -13.570 10.306 1.00 98.88 123 PHE A N 1
ATOM 912 C CA . PHE A 1 123 ? -5.709 -13.327 9.821 1.00 98.88 123 PHE A CA 1
ATOM 913 C C . PHE A 1 123 ? -5.505 -14.060 8.491 1.00 98.88 123 PHE A C 1
ATOM 915 O O . PHE A 1 123 ? -5.716 -15.272 8.396 1.00 98.88 123 PHE A O 1
ATOM 922 N N . PHE A 1 124 ? -5.079 -13.321 7.477 1.00 98.88 124 PHE A N 1
ATOM 923 C CA . PHE A 1 124 ? -4.708 -13.805 6.159 1.00 98.88 124 PHE A CA 1
ATOM 924 C C . PHE A 1 124 ? -3.217 -13.571 5.911 1.00 98.88 124 PHE A C 1
ATOM 926 O O . PHE A 1 124 ? -2.695 -12.524 6.285 1.00 98.88 124 PHE A O 1
ATOM 933 N N . ASP A 1 125 ? -2.556 -14.521 5.251 1.00 98.81 125 ASP A N 1
ATOM 934 C CA . ASP A 1 125 ? -1.153 -14.416 4.832 1.00 98.81 125 ASP A CA 1
ATOM 935 C C . ASP A 1 125 ? -0.840 -15.305 3.616 1.00 98.81 125 ASP A C 1
ATOM 937 O O . ASP A 1 125 ? -1.715 -16.023 3.120 1.00 98.81 125 ASP A O 1
ATOM 941 N N . HIS A 1 126 ? 0.399 -15.285 3.115 1.00 98.50 126 HIS A N 1
ATOM 942 C CA . HIS A 1 126 ? 0.801 -16.138 1.990 1.00 98.50 126 HIS A CA 1
ATOM 943 C C . HIS A 1 126 ? 1.239 -17.561 2.382 1.00 98.50 126 HIS A C 1
ATOM 945 O O . HIS A 1 126 ? 1.451 -18.390 1.488 1.00 98.50 126 HIS A O 1
ATOM 951 N N . GLY A 1 127 ? 1.319 -17.894 3.672 1.00 98.19 127 GLY A N 1
ATOM 952 C CA . GLY A 1 127 ? 1.773 -19.195 4.166 1.00 98.19 127 GLY A CA 1
ATOM 953 C C . GLY A 1 127 ? 3.201 -19.147 4.716 1.00 98.19 127 GLY A C 1
ATOM 954 O O . GLY A 1 127 ? 3.574 -18.161 5.310 1.00 98.19 127 GLY A O 1
ATOM 955 N N . PRO A 1 128 ? 4.015 -20.207 4.600 1.00 97.94 128 PRO A N 1
ATOM 956 C CA . PRO A 1 128 ? 5.327 -20.224 5.248 1.00 97.94 128 PRO A CA 1
ATOM 957 C C . PRO A 1 128 ? 6.263 -19.092 4.796 1.00 97.94 128 PRO A C 1
ATOM 959 O O . PRO A 1 128 ? 6.379 -18.855 3.594 1.00 97.94 128 PRO A O 1
ATOM 962 N N . ASP A 1 129 ? 6.953 -18.484 5.765 1.00 98.06 129 ASP A N 1
ATOM 963 C CA . ASP A 1 129 ? 8.102 -17.590 5.566 1.00 98.06 129 ASP A CA 1
ATOM 964 C C . ASP A 1 129 ? 9.212 -18.298 4.769 1.00 98.06 129 ASP A C 1
ATOM 966 O O . ASP A 1 129 ? 9.470 -19.497 4.970 1.00 98.06 129 ASP A O 1
ATOM 970 N N . VAL A 1 130 ? 9.839 -17.579 3.838 1.00 97.62 130 VAL A N 1
ATOM 971 C CA . VAL A 1 130 ? 10.962 -18.075 3.025 1.00 97.62 130 VAL A CA 1
ATOM 972 C C . VAL A 1 130 ? 12.325 -17.649 3.566 1.00 97.62 130 VAL A C 1
ATOM 974 O O . VAL A 1 130 ? 13.349 -18.180 3.123 1.00 97.62 130 VAL A O 1
ATOM 977 N N . GLU A 1 131 ? 12.361 -16.737 4.536 1.00 97.19 131 GLU A N 1
ATOM 978 C CA . GLU A 1 131 ? 13.577 -16.291 5.202 1.00 97.19 131 GLU A CA 1
ATOM 979 C C . GLU A 1 131 ? 13.844 -17.085 6.491 1.00 97.19 131 GLU A C 1
ATOM 981 O O . GLU A 1 131 ? 12.953 -17.585 7.170 1.00 97.19 131 GLU A O 1
ATOM 986 N N . ASN A 1 132 ? 15.126 -17.263 6.834 1.00 95.50 132 ASN A N 1
ATOM 987 C CA . ASN A 1 132 ? 15.529 -18.110 7.968 1.00 95.50 132 ASN A CA 1
ATOM 988 C C . ASN A 1 132 ? 16.549 -17.439 8.903 1.00 95.50 132 ASN A C 1
ATOM 990 O O . ASN A 1 132 ? 17.174 -18.093 9.751 1.00 95.50 132 ASN A O 1
ATOM 994 N N . SER A 1 133 ? 16.737 -16.124 8.763 1.00 97.69 133 SER A N 1
ATOM 995 C CA . SER A 1 133 ? 17.564 -15.367 9.701 1.00 97.69 133 SER A CA 1
ATOM 996 C C . SER A 1 133 ? 16.989 -15.486 11.127 1.00 97.69 133 SER A C 1
ATOM 998 O O . SER A 1 133 ? 15.799 -15.770 11.304 1.00 97.69 133 SER A O 1
ATOM 1000 N N . PRO A 1 134 ? 17.810 -15.340 12.183 1.00 98.06 134 PRO A N 1
ATOM 1001 C CA . PRO A 1 134 ? 17.303 -15.351 13.554 1.00 98.06 134 PRO A CA 1
ATOM 1002 C C . PRO A 1 134 ? 16.180 -14.332 13.796 1.00 98.06 134 PRO A C 1
ATOM 1004 O O . PRO A 1 134 ? 15.206 -14.662 14.475 1.00 98.06 134 PRO A O 1
ATOM 1007 N N . ASP A 1 135 ? 16.291 -13.140 13.207 1.00 96.81 135 ASP A N 1
ATOM 1008 C CA . ASP A 1 135 ? 15.303 -12.071 13.363 1.00 96.81 135 ASP A CA 1
ATOM 1009 C C . ASP A 1 135 ? 14.005 -12.372 12.605 1.00 96.81 135 ASP A C 1
ATOM 1011 O O . ASP A 1 135 ? 12.935 -12.261 13.205 1.00 96.81 135 ASP A O 1
ATOM 1015 N N . ALA A 1 136 ? 14.087 -12.863 11.360 1.00 97.44 136 ALA A N 1
ATOM 1016 C CA . ALA A 1 136 ? 12.915 -13.293 10.587 1.00 97.44 136 ALA A CA 1
ATOM 1017 C C . ALA A 1 136 ? 12.140 -14.394 11.326 1.00 97.44 136 ALA A C 1
ATOM 1019 O O . ALA A 1 136 ? 10.953 -14.252 11.614 1.00 97.44 136 ALA A O 1
ATOM 1020 N N . ARG A 1 137 ? 12.841 -15.437 11.799 1.00 98.25 137 ARG A N 1
ATOM 1021 C CA . ARG A 1 137 ? 12.221 -16.517 12.586 1.00 98.25 137 ARG A CA 1
ATOM 1022 C C . ARG A 1 137 ? 11.521 -16.011 13.843 1.00 98.25 137 ARG A C 1
ATOM 1024 O O . ARG A 1 137 ? 10.449 -16.506 14.190 1.00 98.25 137 ARG A O 1
ATOM 1031 N N . LYS A 1 138 ? 12.133 -15.062 14.558 1.00 98.19 138 LYS A N 1
ATOM 1032 C CA . LYS A 1 138 ? 11.552 -14.478 15.774 1.00 98.19 138 LYS A CA 1
ATOM 1033 C C . LYS A 1 138 ? 10.287 -13.683 15.449 1.00 98.19 138 LYS A C 1
ATOM 1035 O O . LYS A 1 138 ? 9.285 -13.835 16.149 1.00 98.19 138 LYS A O 1
ATOM 1040 N N . LEU A 1 139 ? 10.345 -12.859 14.408 1.00 97.94 139 LEU A N 1
ATOM 1041 C CA . LEU A 1 139 ? 9.242 -12.023 13.953 1.00 97.94 139 LEU A CA 1
ATOM 1042 C C . LEU A 1 139 ? 8.057 -12.874 13.474 1.00 97.94 139 LEU A C 1
ATOM 1044 O O . LEU A 1 139 ? 6.947 -12.733 13.991 1.00 97.94 139 LEU A O 1
ATOM 1048 N N . TYR A 1 140 ? 8.311 -13.837 12.589 1.00 98.56 140 TYR A N 1
ATOM 1049 C CA . TYR A 1 140 ? 7.293 -14.749 12.075 1.00 98.56 140 TYR A CA 1
ATOM 1050 C C . TYR A 1 140 ? 6.665 -15.610 13.184 1.00 98.56 140 TYR A C 1
ATOM 1052 O O . TYR A 1 140 ? 5.444 -15.763 13.248 1.00 98.56 140 TYR A O 1
ATOM 1060 N N . ALA A 1 141 ? 7.458 -16.105 14.142 1.00 98.56 141 ALA A N 1
ATOM 1061 C CA . ALA A 1 141 ? 6.922 -16.841 15.290 1.00 98.56 141 ALA A CA 1
ATOM 1062 C C . ALA A 1 141 ? 6.005 -15.976 16.179 1.00 98.56 141 ALA A C 1
ATOM 1064 O O . ALA A 1 141 ? 4.984 -16.466 16.674 1.00 98.56 141 ALA A O 1
ATOM 1065 N N . ALA A 1 142 ? 6.341 -14.696 16.381 1.00 98.50 142 ALA A N 1
ATOM 1066 C CA . ALA A 1 142 ? 5.501 -13.760 17.130 1.00 98.50 142 ALA A CA 1
ATOM 1067 C C . ALA A 1 142 ? 4.170 -13.485 16.410 1.00 98.50 142 ALA A C 1
ATOM 1069 O O . ALA A 1 142 ? 3.110 -13.473 17.051 1.00 98.50 142 ALA A O 1
ATOM 1070 N N . TYR A 1 143 ? 4.214 -13.339 15.083 1.00 98.69 143 TYR A N 1
ATOM 1071 C CA . TYR A 1 143 ? 3.027 -13.239 14.240 1.00 98.69 143 TYR A CA 1
ATOM 1072 C C . TYR A 1 143 ? 2.141 -14.484 14.354 1.00 98.69 143 TYR A C 1
ATOM 1074 O O . TYR A 1 143 ? 0.979 -14.363 14.740 1.00 98.69 143 TYR A O 1
ATOM 1082 N N . LEU A 1 144 ? 2.685 -15.684 14.118 1.00 98.56 144 LEU A N 1
ATOM 1083 C CA . LEU A 1 144 ? 1.915 -16.932 14.168 1.00 98.56 144 LEU A CA 1
ATOM 1084 C C . LEU A 1 144 ? 1.266 -17.162 15.535 1.00 98.56 144 LEU A C 1
ATOM 1086 O O . LEU A 1 144 ? 0.108 -17.573 15.610 1.00 98.56 144 LEU A O 1
ATOM 1090 N N . LYS A 1 145 ? 1.982 -16.862 16.626 1.00 98.62 145 LYS A N 1
ATOM 1091 C CA . LYS A 1 145 ? 1.419 -16.919 17.983 1.00 98.62 145 LYS A CA 1
ATOM 1092 C C . LYS A 1 145 ? 0.226 -15.973 18.137 1.00 98.62 145 LYS A C 1
ATOM 1094 O O . LYS A 1 145 ? -0.747 -16.316 18.803 1.00 98.62 145 LYS A O 1
ATOM 1099 N N . THR A 1 146 ? 0.294 -14.787 17.540 1.00 98.56 146 THR A N 1
ATOM 1100 C CA . THR A 1 146 ? -0.794 -13.803 17.591 1.00 98.56 146 THR A CA 1
ATOM 1101 C C . THR A 1 146 ? -1.972 -14.216 16.713 1.00 98.56 146 THR A C 1
ATOM 1103 O O . THR A 1 146 ? -3.115 -14.119 17.157 1.00 98.56 146 THR A O 1
ATOM 1106 N N . ALA A 1 147 ? -1.712 -14.753 15.518 1.00 98.25 147 ALA A N 1
ATOM 1107 C CA . ALA A 1 147 ? -2.737 -15.204 14.577 1.00 98.25 147 ALA A CA 1
ATOM 1108 C C . ALA A 1 147 ? -3.633 -16.322 15.147 1.00 98.25 147 ALA A C 1
ATOM 1110 O O . ALA A 1 147 ? -4.792 -16.435 14.759 1.00 98.25 147 ALA A O 1
ATOM 1111 N N . GLN A 1 148 ? -3.145 -17.092 16.130 1.00 97.50 148 GLN A N 1
ATOM 1112 C CA . GLN A 1 148 ? -3.939 -18.085 16.873 1.00 97.50 148 GLN A CA 1
ATOM 1113 C C . GLN A 1 148 ? -5.102 -17.481 17.681 1.00 97.50 148 GLN A C 1
ATOM 1115 O O . GLN A 1 148 ? -5.999 -18.216 18.090 1.00 97.50 148 GLN A O 1
ATOM 1120 N N . LYS A 1 149 ? -5.107 -16.162 17.928 1.00 96.56 149 LYS A N 1
ATOM 1121 C CA . LYS A 1 149 ? -6.207 -15.464 18.618 1.00 96.56 149 LYS A CA 1
ATOM 1122 C C . LYS A 1 149 ? -7.458 -15.296 17.739 1.00 96.56 149 LYS A C 1
ATOM 1124 O O . LYS A 1 149 ? -8.517 -14.979 18.275 1.00 96.56 149 LYS A O 1
ATOM 1129 N N . GLY A 1 150 ? -7.344 -15.497 16.424 1.00 97.62 150 GLY A N 1
ATOM 1130 C CA . GLY A 1 150 ? -8.447 -15.425 15.465 1.00 97.62 150 GLY A CA 1
ATOM 1131 C C . GLY A 1 150 ? -8.432 -16.601 14.487 1.00 97.62 150 GLY A C 1
ATOM 1132 O O . GLY A 1 150 ? -7.722 -17.589 14.673 1.00 97.62 150 GLY A O 1
ATOM 1133 N N . GLN A 1 151 ? -9.227 -16.516 13.421 1.00 98.44 151 GLN A N 1
ATOM 1134 C CA . GLN A 1 151 ? -9.147 -17.498 12.337 1.00 98.44 151 GLN A CA 1
ATOM 1135 C C . GLN A 1 151 ? -7.902 -17.231 11.494 1.00 98.44 151 GLN A C 1
ATOM 1137 O O . GLN A 1 151 ? -7.727 -16.117 11.024 1.00 98.44 151 GLN A O 1
ATOM 1142 N N . HIS A 1 152 ? -7.077 -18.240 11.230 1.00 98.56 152 HIS A N 1
ATOM 1143 C CA . HIS A 1 152 ? -5.916 -18.109 10.343 1.00 98.56 152 HIS A CA 1
ATOM 1144 C C . HIS A 1 152 ? -6.182 -18.768 8.985 1.00 98.56 152 HIS A C 1
ATOM 1146 O O . HIS A 1 152 ? -6.697 -19.889 8.925 1.00 98.56 152 HIS A O 1
ATOM 1152 N N . ARG A 1 153 ? -5.892 -18.063 7.883 1.00 98.50 153 ARG A N 1
ATOM 1153 C CA . ARG A 1 153 ? -6.182 -18.516 6.515 1.00 98.50 153 ARG A CA 1
ATOM 1154 C C . ARG A 1 153 ? -5.090 -18.105 5.527 1.00 98.50 153 ARG A C 1
ATOM 1156 O O . ARG A 1 153 ? -4.954 -16.938 5.189 1.00 98.50 153 ARG A O 1
ATOM 1163 N N . VAL A 1 154 ? -4.429 -19.092 4.933 1.00 98.69 154 VAL A N 1
ATOM 1164 C CA . VAL A 1 154 ? -3.469 -18.857 3.845 1.00 98.69 154 VAL A CA 1
ATOM 1165 C C . VAL A 1 154 ? -4.195 -18.484 2.548 1.00 98.69 154 VAL A C 1
ATOM 1167 O O . VAL A 1 154 ? -5.033 -19.248 2.047 1.00 98.69 154 VAL A O 1
ATOM 1170 N N . VAL A 1 155 ? -3.849 -17.340 1.960 1.00 98.62 155 VAL A N 1
ATOM 1171 C CA . VAL A 1 155 ? -4.388 -16.882 0.679 1.00 98.62 155 VAL A CA 1
ATOM 1172 C C . VAL A 1 155 ? -3.659 -17.491 -0.516 1.00 98.62 155 VAL A C 1
ATOM 1174 O O . VAL A 1 155 ? -2.524 -17.962 -0.458 1.00 98.62 155 VAL A O 1
ATOM 1177 N N . LYS A 1 156 ? -4.353 -17.518 -1.655 1.00 98.50 156 LYS A N 1
ATOM 1178 C CA . LYS A 1 156 ? -3.816 -17.978 -2.940 1.00 98.50 156 LYS A CA 1
ATOM 1179 C C . LYS A 1 156 ? -4.312 -17.048 -4.043 1.00 98.50 156 LYS A C 1
ATOM 1181 O O . LYS A 1 156 ? -5.438 -16.558 -3.929 1.00 98.50 156 LYS A O 1
ATOM 1186 N N . PRO A 1 157 ? -3.557 -16.860 -5.141 1.00 98.75 157 PRO A N 1
ATOM 1187 C CA . PRO A 1 157 ? -4.042 -16.066 -6.261 1.00 98.75 157 PRO A CA 1
ATOM 1188 C C . PRO A 1 157 ? -5.382 -16.588 -6.800 1.00 98.75 157 PRO A C 1
ATOM 1190 O O . PRO A 1 157 ? -5.534 -17.783 -7.062 1.00 98.75 157 PRO A O 1
ATOM 1193 N N . GLY A 1 158 ? -6.348 -15.688 -6.971 1.00 98.38 158 GLY A N 1
ATOM 1194 C CA . GLY A 1 158 ? -7.746 -15.978 -7.297 1.00 98.38 158 GLY A CA 1
ATOM 1195 C C . GLY A 1 158 ? -8.659 -16.152 -6.078 1.00 98.38 158 GLY A C 1
ATOM 1196 O O . GLY A 1 158 ? -9.877 -16.199 -6.251 1.00 98.38 158 GLY A O 1
ATOM 1197 N N . GLY A 1 159 ? -8.100 -16.225 -4.866 1.00 98.25 159 GLY A N 1
ATOM 1198 C CA . GLY A 1 159 ? -8.852 -16.187 -3.614 1.00 98.25 159 GLY A CA 1
ATOM 1199 C C . GLY A 1 159 ? -9.603 -14.867 -3.452 1.00 98.25 159 GLY A C 1
ATOM 1200 O O . GLY A 1 159 ? -9.180 -13.833 -3.971 1.00 98.25 159 GLY A O 1
ATOM 1201 N N . ILE A 1 160 ? -10.740 -14.910 -2.758 1.00 97.69 160 ILE A N 1
ATOM 1202 C CA . ILE A 1 160 ? -11.620 -13.755 -2.571 1.00 97.69 160 ILE A CA 1
ATOM 1203 C C . ILE A 1 160 ? -11.818 -13.517 -1.075 1.00 97.69 160 ILE A C 1
ATOM 1205 O O . ILE A 1 160 ? -12.225 -14.430 -0.358 1.00 97.69 160 ILE A O 1
ATOM 1209 N N . ILE A 1 161 ? -11.588 -12.280 -0.641 1.00 97.12 161 ILE A N 1
ATOM 1210 C CA . ILE A 1 161 ? -12.011 -11.759 0.660 1.00 97.12 161 ILE A CA 1
ATOM 1211 C C . ILE A 1 161 ? -13.247 -10.889 0.389 1.00 97.12 161 ILE A C 1
ATOM 1213 O O . ILE A 1 161 ? -13.193 -9.935 -0.390 1.00 97.12 161 ILE A O 1
ATOM 1217 N N . LEU A 1 162 ? -14.393 -11.274 0.955 1.00 92.19 162 LEU A N 1
ATOM 1218 C CA . LEU A 1 162 ? -15.648 -10.531 0.821 1.00 92.19 162 LEU A CA 1
ATOM 1219 C C . LEU A 1 162 ? -15.854 -9.658 2.053 1.00 92.19 162 LEU A C 1
ATOM 1221 O O . LEU A 1 162 ? -15.865 -10.171 3.169 1.00 92.19 162 LEU A O 1
ATOM 1225 N N . LEU A 1 163 ? -16.060 -8.362 1.827 1.00 90.25 163 LEU A N 1
ATOM 1226 C CA . LEU A 1 163 ? -16.301 -7.369 2.869 1.00 90.25 163 LEU A CA 1
ATOM 1227 C C . LEU A 1 163 ? -17.591 -6.626 2.517 1.00 90.25 163 LEU A C 1
ATOM 1229 O O . LEU A 1 163 ? -17.581 -5.747 1.668 1.00 90.25 163 LEU A O 1
ATOM 1233 N N . GLY A 1 164 ? -18.734 -7.007 3.079 1.00 81.88 164 GLY A N 1
ATOM 1234 C CA . GLY A 1 164 ? -19.957 -6.200 3.013 1.00 81.88 164 GLY A CA 1
ATOM 1235 C C . GLY A 1 164 ? -20.420 -5.854 1.592 1.00 81.88 164 GLY A C 1
ATOM 1236 O O . GLY A 1 164 ? -20.911 -4.755 1.365 1.00 81.88 164 GLY A O 1
ATOM 1237 N N . GLY A 1 165 ? -20.211 -6.754 0.622 1.00 80.25 165 GLY A N 1
ATOM 1238 C CA . GLY A 1 165 ? -20.511 -6.525 -0.801 1.00 80.25 165 GLY A CA 1
ATOM 1239 C C . GLY A 1 165 ? -19.345 -5.977 -1.638 1.00 80.25 165 GLY A C 1
ATOM 1240 O O . GLY A 1 165 ? -19.432 -5.950 -2.865 1.00 80.25 165 GLY A O 1
ATOM 1241 N N . VAL A 1 166 ? -18.230 -5.614 -1.007 1.00 92.50 166 VAL A N 1
ATOM 1242 C CA . VAL A 1 166 ? -16.963 -5.258 -1.655 1.00 92.50 166 VAL A CA 1
ATOM 1243 C C . VAL A 1 166 ? -16.145 -6.521 -1.891 1.00 92.50 166 VAL A C 1
ATOM 1245 O O . VAL A 1 166 ? -15.964 -7.355 -0.998 1.00 92.50 166 VAL A O 1
ATOM 1248 N N . LYS A 1 167 ? -15.662 -6.676 -3.125 1.00 93.75 167 LYS A N 1
ATOM 1249 C CA . LYS A 1 167 ? -14.886 -7.840 -3.545 1.00 93.75 167 LYS A CA 1
ATOM 1250 C C . LYS A 1 167 ? -13.405 -7.490 -3.568 1.00 93.75 167 LYS A C 1
ATOM 1252 O O . LYS A 1 167 ? -12.990 -6.662 -4.378 1.00 93.75 167 LYS A O 1
ATOM 1257 N N . VAL A 1 168 ? -12.619 -8.186 -2.753 1.00 98.31 168 VAL A N 1
ATOM 1258 C CA . VAL A 1 168 ? -11.155 -8.125 -2.768 1.00 98.31 168 VAL A CA 1
ATOM 1259 C C . VAL A 1 168 ? -10.627 -9.439 -3.328 1.00 98.31 168 VAL A C 1
ATOM 1261 O O . VAL A 1 168 ? -10.938 -10.510 -2.808 1.00 98.31 168 VAL A O 1
ATOM 1264 N N . VAL A 1 169 ? -9.882 -9.380 -4.429 1.00 98.75 169 VAL A N 1
ATOM 1265 C CA . VAL A 1 169 ? -9.278 -10.556 -5.067 1.00 98.75 169 VAL A CA 1
ATOM 1266 C C . VAL A 1 169 ? -7.790 -10.562 -4.785 1.00 98.75 169 VAL A C 1
ATOM 1268 O O . VAL A 1 169 ? -7.107 -9.601 -5.116 1.00 98.75 169 VAL A O 1
ATOM 1271 N N . VAL A 1 170 ? -7.281 -11.665 -4.249 1.00 98.88 170 VAL A N 1
ATOM 1272 C CA . VAL A 1 170 ? -5.842 -11.890 -4.098 1.00 98.88 170 VAL A CA 1
ATOM 1273 C C . VAL A 1 170 ? -5.262 -12.194 -5.476 1.00 98.88 170 VAL A C 1
ATOM 1275 O O . VAL A 1 170 ? -5.701 -13.131 -6.147 1.00 98.88 170 VAL A O 1
ATOM 1278 N N . VAL A 1 171 ? -4.300 -11.400 -5.933 1.00 98.88 171 VAL A N 1
ATOM 1279 C CA . VAL A 1 171 ? -3.717 -11.497 -7.280 1.00 98.88 171 VAL A CA 1
ATOM 1280 C C . VAL A 1 171 ? -2.292 -12.030 -7.279 1.00 98.88 171 VAL A C 1
ATOM 1282 O O . VAL A 1 171 ? -1.894 -12.662 -8.257 1.00 98.88 171 VAL A O 1
ATOM 1285 N N . ALA A 1 172 ? -1.564 -11.885 -6.179 1.00 98.81 172 ALA A N 1
ATOM 1286 C CA . ALA A 1 172 ? -0.283 -12.537 -5.930 1.00 98.81 172 ALA A CA 1
ATOM 1287 C C . ALA A 1 172 ? -0.276 -13.101 -4.507 1.00 98.81 172 ALA A C 1
ATOM 1289 O O . ALA A 1 172 ? -1.038 -12.617 -3.681 1.00 98.81 172 ALA A O 1
ATOM 1290 N N . ALA A 1 173 ? 0.493 -14.163 -4.268 1.00 98.75 173 ALA A N 1
ATOM 1291 C CA . ALA A 1 173 ? 0.813 -14.686 -2.935 1.00 98.75 173 ALA A CA 1
ATOM 1292 C C . ALA A 1 173 ? 1.806 -15.850 -3.063 1.00 98.75 173 ALA A C 1
ATOM 1294 O O . ALA A 1 173 ? 1.649 -16.701 -3.958 1.00 98.75 173 ALA A O 1
ATOM 1295 N N . ALA A 1 174 ? 2.779 -15.927 -2.152 1.00 98.31 174 ALA A N 1
ATOM 1296 C CA . ALA A 1 174 ? 3.794 -16.984 -2.079 1.00 98.31 174 ALA A CA 1
ATOM 1297 C C . ALA A 1 174 ? 4.501 -17.186 -3.427 1.00 98.31 174 ALA A C 1
ATOM 1299 O O . ALA A 1 174 ? 4.535 -18.289 -3.988 1.00 98.31 174 ALA A O 1
ATOM 1300 N N . GLY A 1 175 ? 4.906 -16.070 -4.040 1.00 97.75 175 GLY A N 1
ATOM 1301 C CA . GLY A 1 175 ? 5.652 -16.040 -5.295 1.00 97.75 175 GLY A CA 1
ATOM 1302 C C . GLY A 1 175 ? 4.851 -16.481 -6.521 1.00 97.75 175 GLY A C 1
ATOM 1303 O O . GLY A 1 175 ? 5.401 -16.517 -7.631 1.00 97.75 175 GLY A O 1
ATOM 1304 N N . ARG A 1 176 ? 3.564 -16.808 -6.345 1.00 98.44 176 ARG A N 1
ATOM 1305 C CA . ARG A 1 176 ? 2.607 -17.149 -7.400 1.00 98.44 176 ARG A CA 1
ATOM 1306 C C . ARG A 1 176 ? 1.752 -15.941 -7.741 1.00 98.44 176 ARG A C 1
ATOM 1308 O O . ARG A 1 176 ? 1.604 -15.005 -6.968 1.00 98.44 176 ARG A O 1
ATOM 1315 N N . ARG A 1 177 ? 1.120 -16.021 -8.907 1.00 97.62 177 ARG A N 1
ATOM 1316 C CA . ARG A 1 177 ? 0.292 -14.959 -9.470 1.00 97.62 177 ARG A CA 1
ATOM 1317 C C . ARG A 1 177 ? -1.026 -15.484 -10.008 1.00 97.62 177 ARG A C 1
ATOM 1319 O O . ARG A 1 177 ? -1.170 -16.679 -10.290 1.00 97.62 177 ARG A O 1
ATOM 1326 N N . LEU A 1 178 ? -1.945 -14.563 -10.243 1.00 97.69 178 LEU A N 1
ATOM 1327 C CA . LEU A 1 178 ? -3.202 -14.817 -10.913 1.00 97.69 178 LEU A CA 1
ATOM 1328 C C . LEU A 1 178 ? -2.938 -15.351 -12.328 1.00 97.69 178 LEU A C 1
ATOM 1330 O O . LEU A 1 178 ? -2.176 -14.773 -13.100 1.00 97.69 178 LEU A O 1
ATOM 1334 N N . ARG A 1 179 ? -3.559 -16.482 -12.680 1.00 95.88 179 ARG A N 1
ATOM 1335 C CA . ARG A 1 179 ? -3.391 -17.091 -14.012 1.00 95.88 179 ARG A CA 1
ATOM 1336 C C . ARG A 1 179 ? -4.337 -16.493 -15.049 1.00 95.88 179 ARG A C 1
ATOM 1338 O O . ARG A 1 179 ? -3.912 -16.212 -16.167 1.00 95.88 179 ARG A O 1
ATOM 1345 N N . LYS A 1 180 ? -5.607 -16.316 -14.675 1.00 96.88 180 LYS A N 1
ATOM 1346 C CA . LYS A 1 180 ? -6.665 -15.767 -15.533 1.00 96.88 180 LYS A CA 1
ATOM 1347 C C . LYS A 1 180 ? -6.830 -14.270 -15.260 1.00 96.88 180 LYS A C 1
ATOM 1349 O O . LYS A 1 180 ? -6.870 -13.917 -14.088 1.00 96.88 180 LYS A O 1
ATOM 1354 N N . PRO A 1 181 ? -6.958 -13.408 -16.279 1.00 98.12 181 PRO A N 1
ATOM 1355 C CA . PRO A 1 181 ? -7.236 -11.993 -16.059 1.00 98.12 181 PRO A CA 1
ATOM 1356 C C . PRO A 1 181 ? -8.509 -11.755 -15.235 1.00 98.12 181 PRO A C 1
ATOM 1358 O O . PRO A 1 181 ? -9.460 -12.541 -15.297 1.00 98.12 181 PRO A O 1
ATOM 1361 N N . LEU A 1 182 ? -8.537 -10.652 -14.488 1.00 98.19 182 LEU A N 1
ATOM 1362 C CA . LEU A 1 182 ? -9.745 -10.155 -13.835 1.00 98.19 182 LEU A CA 1
ATOM 1363 C C . LEU A 1 182 ? -10.785 -9.690 -14.866 1.00 98.19 182 LEU A C 1
ATOM 1365 O O . LEU A 1 182 ? -10.502 -9.488 -16.047 1.00 98.19 182 LEU A O 1
ATOM 1369 N N . ARG A 1 183 ? -12.029 -9.495 -14.415 1.00 94.38 183 ARG A N 1
ATOM 1370 C CA . ARG A 1 183 ? -13.103 -8.981 -15.276 1.00 94.38 183 ARG A CA 1
ATOM 1371 C C . ARG A 1 183 ? -12.733 -7.595 -15.822 1.00 94.38 183 ARG A C 1
ATOM 1373 O O . ARG A 1 183 ? -12.423 -6.684 -15.053 1.00 94.38 183 ARG A O 1
ATOM 1380 N N . GLY A 1 184 ? -12.820 -7.444 -17.144 1.00 92.25 184 GLY A N 1
ATOM 1381 C CA . GLY A 1 184 ? -12.448 -6.214 -17.851 1.00 92.25 184 GLY A CA 1
ATOM 1382 C C . GLY A 1 184 ? -10.939 -6.032 -18.060 1.00 92.25 184 GLY A C 1
ATOM 1383 O O . GLY A 1 184 ? -10.529 -4.982 -18.544 1.00 92.25 184 GLY A O 1
ATOM 1384 N N . ALA A 1 185 ? -10.127 -7.030 -17.701 1.00 97.00 185 ALA A N 1
ATOM 1385 C CA . ALA A 1 185 ? -8.691 -7.085 -17.959 1.00 97.00 185 ALA A CA 1
ATOM 1386 C C . ALA A 1 185 ? -8.373 -8.059 -19.113 1.00 97.00 185 ALA A C 1
ATOM 1388 O O . ALA A 1 185 ? -9.273 -8.593 -19.762 1.00 97.00 185 ALA A O 1
ATOM 1389 N N . GLY A 1 186 ? -7.089 -8.339 -19.331 1.00 97.50 186 GLY A N 1
ATOM 1390 C CA . GLY A 1 186 ? -6.596 -9.343 -20.277 1.00 97.50 186 GLY A CA 1
ATOM 1391 C C . GLY A 1 186 ? -6.157 -8.780 -21.624 1.00 97.50 186 GLY A C 1
ATOM 1392 O O . GLY A 1 186 ? -5.763 -9.553 -22.493 1.00 97.50 186 GLY A O 1
ATOM 1393 N N . GLN A 1 187 ? -6.198 -7.459 -21.797 1.00 97.75 187 GLN A N 1
ATOM 1394 C CA . GLN A 1 187 ? -5.649 -6.794 -22.972 1.00 97.75 187 GLN A CA 1
ATOM 1395 C C . GLN A 1 187 ? -4.138 -7.039 -23.050 1.00 97.75 187 GLN A C 1
ATOM 1397 O O . GLN A 1 187 ? -3.458 -7.112 -22.019 1.00 97.75 187 GLN A O 1
ATOM 1402 N N . THR A 1 188 ? -3.606 -7.151 -24.268 1.00 98.19 188 THR A N 1
ATOM 1403 C CA . THR A 1 188 ? -2.156 -7.156 -24.492 1.00 98.19 188 THR A CA 1
ATOM 1404 C C . THR A 1 188 ? -1.545 -5.926 -23.840 1.00 98.19 188 THR A C 1
ATOM 1406 O O . THR A 1 188 ? -2.057 -4.820 -23.997 1.00 98.19 188 THR A O 1
ATOM 1409 N N . ASN A 1 189 ? -0.460 -6.127 -23.100 1.00 98.50 189 ASN A N 1
ATOM 1410 C CA . ASN A 1 189 ? 0.243 -5.035 -22.455 1.00 98.50 189 ASN A CA 1
ATOM 1411 C C . ASN A 1 189 ? 1.388 -4.556 -23.367 1.00 98.50 189 ASN A C 1
ATOM 1413 O O . ASN A 1 189 ? 2.383 -5.277 -23.504 1.00 98.50 189 ASN A O 1
ATOM 1417 N N . PRO A 1 190 ? 1.271 -3.369 -23.996 1.00 97.56 190 PRO A N 1
ATOM 1418 C CA . PRO A 1 190 ? 2.274 -2.880 -24.942 1.00 97.56 190 PRO A CA 1
ATOM 1419 C C . PRO A 1 190 ? 3.620 -2.586 -24.267 1.00 97.56 190 PRO A C 1
ATOM 1421 O O . PRO A 1 190 ? 4.655 -2.618 -24.923 1.00 97.56 190 PRO A O 1
ATOM 1424 N N . TYR A 1 191 ? 3.634 -2.375 -22.950 1.00 98.31 191 TYR A N 1
ATOM 1425 C CA . TYR A 1 191 ? 4.841 -2.044 -22.195 1.00 98.31 191 TYR A CA 1
ATOM 1426 C C . TYR A 1 191 ? 5.680 -3.273 -21.820 1.00 98.31 191 TYR A C 1
ATOM 1428 O O . TYR A 1 191 ? 6.779 -3.132 -21.278 1.00 98.31 191 TYR A O 1
ATOM 1436 N N . CYS A 1 192 ? 5.212 -4.489 -22.122 1.00 98.31 192 CYS A N 1
ATOM 1437 C CA . CYS A 1 192 ? 5.955 -5.715 -21.828 1.00 98.31 192 CYS A CA 1
ATOM 1438 C C . CYS A 1 192 ? 7.275 -5.824 -22.592 1.00 98.31 192 CYS A C 1
ATOM 1440 O O . CYS A 1 192 ? 8.258 -6.284 -22.023 1.00 98.31 192 CYS A O 1
ATOM 1442 N N . SER A 1 193 ? 7.331 -5.383 -23.851 1.00 96.62 193 SER A N 1
ATOM 1443 C CA . SER A 1 193 ? 8.579 -5.391 -24.631 1.00 96.62 193 SER A CA 1
ATOM 1444 C C . SER A 1 193 ? 9.610 -4.380 -24.125 1.00 96.62 193 SER A C 1
ATOM 1446 O O . SER A 1 193 ? 10.803 -4.547 -24.363 1.00 96.62 193 SER A O 1
ATOM 1448 N N . GLU A 1 194 ? 9.160 -3.343 -23.419 1.00 96.44 194 GLU A N 1
ATOM 1449 C CA . GLU A 1 194 ? 10.015 -2.300 -22.843 1.00 96.44 194 GLU A CA 1
ATOM 1450 C C . GLU A 1 194 ? 10.465 -2.626 -21.413 1.00 96.44 194 GLU A C 1
ATOM 1452 O O . GLU A 1 194 ? 11.395 -2.010 -20.897 1.00 96.44 194 GLU A O 1
ATOM 1457 N N . THR A 1 195 ? 9.826 -3.605 -20.770 1.00 97.44 195 THR A N 1
ATOM 1458 C CA . THR A 1 195 ? 10.079 -3.955 -19.369 1.00 97.44 195 THR A CA 1
ATOM 1459 C C . THR A 1 195 ? 10.863 -5.256 -19.292 1.00 97.44 195 THR A C 1
ATOM 1461 O O . THR A 1 195 ? 10.301 -6.351 -19.328 1.00 97.44 195 THR A O 1
ATOM 1464 N N . LYS A 1 196 ? 12.187 -5.140 -19.194 1.00 97.62 196 LYS A N 1
ATOM 1465 C CA . LYS A 1 196 ? 13.079 -6.300 -19.089 1.00 97.62 196 LYS A CA 1
ATOM 1466 C C . LYS A 1 196 ? 13.105 -6.829 -17.653 1.00 97.62 196 LYS A C 1
ATOM 1468 O O . LYS A 1 196 ? 13.154 -6.012 -16.737 1.00 97.62 196 LYS A O 1
ATOM 1473 N N . PRO A 1 197 ? 13.091 -8.154 -17.434 1.00 97.69 197 PRO A N 1
ATOM 1474 C CA . PRO A 1 197 ? 13.367 -8.722 -16.120 1.00 97.69 197 PRO A CA 1
ATOM 1475 C C . PRO A 1 197 ? 14.731 -8.273 -15.584 1.00 97.69 197 PRO A C 1
ATOM 1477 O O . PRO A 1 197 ? 15.662 -8.068 -16.364 1.00 97.69 197 PRO A O 1
ATOM 1480 N N . ILE A 1 198 ? 14.829 -8.158 -14.263 1.00 97.50 198 ILE A N 1
ATOM 1481 C CA . ILE A 1 198 ? 16.081 -7.927 -13.526 1.00 97.50 198 ILE A CA 1
ATOM 1482 C C . ILE A 1 198 ? 16.486 -9.206 -12.780 1.00 97.50 198 ILE A C 1
ATOM 1484 O O . ILE A 1 198 ? 15.835 -10.243 -12.943 1.00 97.50 198 ILE A O 1
ATOM 1488 N N . GLU A 1 199 ? 17.543 -9.163 -11.967 1.00 97.75 199 GLU A N 1
ATOM 1489 C CA . GLU A 1 199 ? 17.893 -10.297 -11.104 1.00 97.75 199 GLU A CA 1
ATOM 1490 C C . GLU A 1 199 ? 16.712 -10.671 -10.187 1.00 97.75 199 GLU A C 1
ATOM 1492 O O . GLU A 1 199 ? 16.080 -9.782 -9.608 1.00 97.75 199 GLU A O 1
ATOM 1497 N N . PRO A 1 200 ? 16.341 -11.962 -10.080 1.00 96.50 200 PRO A N 1
ATOM 1498 C CA . PRO A 1 200 ? 15.251 -12.378 -9.210 1.00 96.50 200 PRO A CA 1
ATOM 1499 C C . PRO A 1 200 ? 15.536 -12.055 -7.745 1.00 96.50 200 PRO A C 1
ATOM 1501 O O . PRO A 1 200 ? 16.542 -12.496 -7.199 1.00 96.50 200 PRO A O 1
ATOM 1504 N N . ASP A 1 201 ? 14.600 -11.366 -7.098 1.00 97.50 201 ASP A N 1
ATOM 1505 C CA . ASP A 1 201 ? 14.615 -11.187 -5.650 1.00 97.50 201 ASP A CA 1
ATOM 1506 C C . ASP A 1 201 ? 14.170 -12.491 -4.950 1.00 97.50 201 ASP A C 1
ATOM 1508 O O . ASP A 1 201 ? 13.050 -12.961 -5.206 1.00 97.50 201 ASP A O 1
ATOM 1512 N N . PRO A 1 202 ? 15.028 -13.118 -4.119 1.00 95.94 202 PRO A N 1
ATOM 1513 C CA . PRO A 1 202 ? 14.683 -14.328 -3.380 1.00 95.94 202 PRO A CA 1
ATOM 1514 C C . PRO A 1 202 ? 13.985 -14.054 -2.037 1.00 95.94 202 PRO A C 1
ATOM 1516 O O . PRO A 1 202 ? 13.590 -15.020 -1.385 1.00 95.94 202 PRO A O 1
ATOM 1519 N N . SER A 1 203 ? 13.875 -12.792 -1.612 1.00 97.94 203 SER A N 1
ATOM 1520 C CA . SER A 1 203 ? 13.371 -12.396 -0.293 1.00 97.94 203 SER A CA 1
ATOM 1521 C C . SER A 1 203 ? 11.855 -12.562 -0.137 1.00 97.94 203 SER A C 1
ATOM 1523 O O . SER A 1 203 ? 11.125 -12.910 -1.080 1.00 97.94 203 SER A O 1
ATOM 1525 N N . GLU A 1 204 ? 11.378 -12.276 1.073 1.00 98.12 204 GLU A N 1
ATOM 1526 C CA . GLU A 1 204 ? 9.954 -12.191 1.407 1.00 98.12 204 GLU A CA 1
ATOM 1527 C C . GLU A 1 204 ? 9.183 -11.164 0.554 1.00 98.12 204 GLU A C 1
ATOM 1529 O O . GLU A 1 204 ? 8.029 -11.416 0.203 1.00 98.12 204 GLU A O 1
ATOM 1534 N N . ASN A 1 205 ? 9.823 -10.096 0.065 1.00 98.69 205 ASN A N 1
ATOM 1535 C CA . ASN A 1 205 ? 9.188 -9.112 -0.828 1.00 98.69 205 ASN A CA 1
ATOM 1536 C C . ASN A 1 205 ? 8.575 -9.768 -2.074 1.00 98.69 205 ASN A C 1
ATOM 1538 O O . ASN A 1 205 ? 7.435 -9.504 -2.470 1.00 98.69 205 ASN A O 1
ATOM 1542 N N . ALA A 1 206 ? 9.296 -10.721 -2.671 1.00 98.50 206 ALA A N 1
ATOM 1543 C CA . ALA A 1 206 ? 8.830 -11.465 -3.838 1.00 98.50 206 ALA A CA 1
ATOM 1544 C C . ALA A 1 206 ? 7.672 -12.440 -3.528 1.00 98.50 206 ALA A C 1
ATOM 1546 O O . ALA A 1 206 ? 7.071 -12.996 -4.463 1.00 98.50 206 ALA A O 1
ATOM 1547 N N . GLN A 1 207 ? 7.364 -12.672 -2.248 1.00 98.69 207 GLN A N 1
ATOM 1548 C CA . GLN A 1 207 ? 6.256 -13.505 -1.773 1.00 98.69 207 GLN A CA 1
ATOM 1549 C C . GLN A 1 207 ? 4.968 -12.717 -1.514 1.00 98.69 207 GLN A C 1
ATOM 1551 O O . GLN A 1 207 ? 3.912 -13.356 -1.413 1.00 98.69 207 GLN A O 1
ATOM 1556 N N . SER A 1 208 ? 5.048 -11.379 -1.509 1.00 98.81 208 SER A N 1
ATOM 1557 C CA . SER A 1 208 ? 3.966 -10.451 -1.173 1.00 98.81 208 SER A CA 1
ATOM 1558 C C . SER A 1 208 ? 2.592 -10.852 -1.712 1.00 98.81 208 SER A C 1
ATOM 1560 O O . SER A 1 208 ? 2.393 -11.141 -2.903 1.00 98.81 208 SER A O 1
ATOM 1562 N N . SER A 1 209 ? 1.611 -10.847 -0.811 1.00 98.81 209 SER A N 1
ATOM 1563 C CA . SER A 1 209 ? 0.204 -11.033 -1.140 1.00 98.81 209 SER A CA 1
ATOM 1564 C C . SER A 1 209 ? -0.401 -9.742 -1.673 1.00 98.81 209 SER A C 1
ATOM 1566 O O . SER A 1 209 ? -0.841 -8.899 -0.903 1.00 98.81 209 SER A O 1
ATOM 1568 N N . GLY A 1 210 ? -0.481 -9.605 -2.993 1.00 98.75 210 GLY A N 1
ATOM 1569 C CA . GLY A 1 210 ? -1.151 -8.465 -3.615 1.00 98.75 210 GLY A CA 1
ATOM 1570 C C . GLY A 1 210 ? -2.657 -8.662 -3.773 1.00 98.75 210 GLY A C 1
ATOM 1571 O O . GLY A 1 210 ? -3.126 -9.778 -4.032 1.00 98.75 210 GLY A O 1
ATOM 1572 N N . ILE A 1 211 ? -3.418 -7.572 -3.705 1.00 98.88 211 ILE A N 1
ATOM 1573 C CA . ILE A 1 211 ? -4.869 -7.525 -3.866 1.00 98.88 211 ILE A CA 1
ATOM 1574 C C . ILE A 1 211 ? -5.327 -6.542 -4.950 1.00 98.88 211 ILE A C 1
ATOM 1576 O O . ILE A 1 211 ? -4.718 -5.515 -5.238 1.00 98.88 211 ILE A O 1
ATOM 1580 N N . VAL A 1 212 ? -6.484 -6.854 -5.529 1.00 98.81 212 VAL A N 1
ATOM 1581 C CA . VAL A 1 212 ? -7.296 -5.907 -6.292 1.00 98.81 212 VAL A CA 1
ATOM 1582 C C . VAL A 1 212 ? -8.671 -5.832 -5.651 1.00 98.81 212 VAL A C 1
ATOM 1584 O O . VAL A 1 212 ? -9.401 -6.828 -5.600 1.00 98.81 212 VAL A O 1
ATOM 1587 N N . LEU A 1 213 ? -9.041 -4.640 -5.198 1.00 98.31 213 LEU A N 1
ATOM 1588 C CA . LEU A 1 213 ? -10.360 -4.337 -4.666 1.00 98.31 213 LEU A CA 1
ATOM 1589 C C . LEU A 1 213 ? -11.240 -3.756 -5.771 1.00 98.31 213 LEU A C 1
ATOM 1591 O O . LEU A 1 213 ? -10.806 -2.916 -6.556 1.00 98.31 213 LEU A O 1
ATOM 1595 N N . THR A 1 214 ? -12.501 -4.181 -5.838 1.00 96.00 214 THR A N 1
ATOM 1596 C CA . THR A 1 214 ? -13.513 -3.556 -6.701 1.00 96.00 214 THR A CA 1
ATOM 1597 C C . THR A 1 214 ? -14.744 -3.165 -5.889 1.00 96.00 214 THR A C 1
ATOM 1599 O O . THR A 1 214 ? -15.357 -4.019 -5.239 1.00 96.00 214 THR A O 1
ATOM 1602 N N . TYR A 1 215 ? -15.124 -1.889 -5.979 1.00 95.25 215 TYR A N 1
ATOM 1603 C CA . TYR A 1 215 ? -16.353 -1.339 -5.411 1.00 95.25 215 TYR A CA 1
ATOM 1604 C C . TYR A 1 215 ? -17.168 -0.641 -6.503 1.00 95.25 215 TYR A C 1
ATOM 1606 O O . TYR A 1 215 ? -16.836 0.450 -6.957 1.00 95.25 215 TYR A O 1
ATOM 1614 N N . GLY A 1 216 ? -18.213 -1.314 -6.990 1.00 93.06 216 GLY A N 1
ATOM 1615 C CA . GLY A 1 216 ? -18.915 -0.876 -8.196 1.00 93.06 216 GLY A CA 1
ATOM 1616 C C . GLY A 1 216 ? -17.954 -0.785 -9.389 1.00 93.06 216 GLY A C 1
ATOM 1617 O O . GLY A 1 216 ? -17.423 -1.807 -9.828 1.00 93.06 216 GLY A O 1
ATOM 1618 N N . LYS A 1 217 ? -17.739 0.423 -9.917 1.00 94.00 217 LYS A N 1
ATOM 1619 C CA . LYS A 1 217 ? -16.770 0.711 -10.988 1.00 94.00 217 LYS A CA 1
ATOM 1620 C C . LYS A 1 217 ? -15.392 1.143 -10.476 1.00 94.00 217 LYS A C 1
ATOM 1622 O O . LYS A 1 217 ? -14.463 1.120 -11.274 1.00 94.00 217 LYS A O 1
ATOM 1627 N N . PHE A 1 218 ? -15.263 1.504 -9.197 1.00 96.56 218 PHE A N 1
ATOM 1628 C CA . PHE A 1 218 ? -13.990 1.895 -8.595 1.00 96.56 218 PHE A CA 1
ATOM 1629 C C . PHE A 1 218 ? -13.068 0.682 -8.419 1.00 96.56 218 PHE A C 1
ATOM 1631 O O . PHE A 1 218 ? -13.510 -0.375 -7.941 1.00 96.56 218 PHE A O 1
ATOM 1638 N N . ARG A 1 219 ? -11.785 0.837 -8.760 1.00 97.69 219 ARG A N 1
ATOM 1639 C CA . ARG A 1 219 ? -10.745 -0.176 -8.542 1.00 97.69 219 ARG A CA 1
ATOM 1640 C C . ARG A 1 219 ? -9.516 0.386 -7.829 1.00 97.69 219 ARG A C 1
ATOM 1642 O O . ARG A 1 219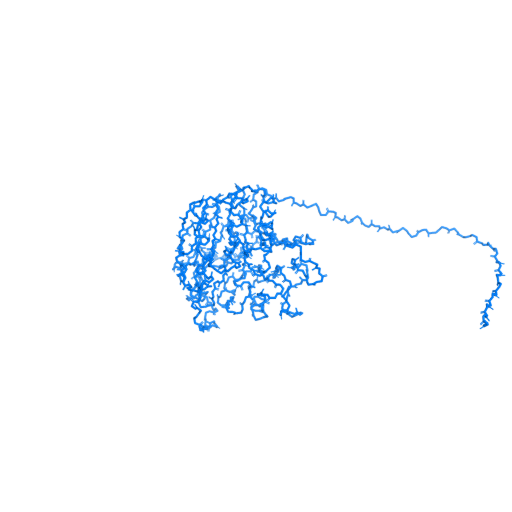 ? -8.865 1.302 -8.328 1.00 97.69 219 ARG A O 1
ATOM 1649 N N . PHE A 1 220 ? -9.154 -0.274 -6.731 1.00 98.81 220 PHE A N 1
ATOM 1650 C CA . PHE A 1 220 ? -7.924 -0.043 -5.976 1.00 98.81 220 PHE A CA 1
ATOM 1651 C C . PHE A 1 220 ? -6.987 -1.251 -6.096 1.00 98.81 220 PHE A C 1
ATOM 1653 O O . PHE A 1 220 ? -7.450 -2.398 -6.091 1.00 98.81 220 PHE A O 1
ATOM 1660 N N . VAL A 1 221 ? -5.687 -0.992 -6.233 1.00 98.94 221 VAL A N 1
ATOM 1661 C CA . VAL A 1 221 ? -4.634 -2.011 -6.333 1.00 98.94 221 VAL A CA 1
ATOM 1662 C C . VAL A 1 221 ? -3.578 -1.739 -5.268 1.00 98.94 221 VAL A C 1
ATOM 1664 O O . VAL A 1 221 ? -3.047 -0.635 -5.213 1.00 98.94 221 VAL A O 1
ATOM 1667 N N . ASP A 1 222 ? -3.272 -2.761 -4.478 1.00 98.94 222 ASP A N 1
ATOM 1668 C CA . ASP A 1 222 ? -2.233 -2.783 -3.446 1.00 98.94 222 ASP A CA 1
ATOM 1669 C C . ASP A 1 222 ? -1.497 -4.114 -3.602 1.00 98.94 222 ASP A C 1
ATOM 1671 O O . ASP A 1 222 ? -2.131 -5.171 -3.619 1.00 98.94 222 ASP A O 1
ATOM 1675 N N . LEU A 1 223 ? -0.185 -4.071 -3.817 1.00 98.88 223 LEU A N 1
ATOM 1676 C CA . LEU A 1 223 ? 0.622 -5.268 -4.046 1.00 98.88 223 LEU A CA 1
ATOM 1677 C C . LEU A 1 223 ? 1.615 -5.542 -2.907 1.00 98.88 223 LEU A C 1
ATOM 1679 O O . LEU A 1 223 ? 2.411 -6.471 -3.050 1.00 98.88 223 LEU A O 1
ATOM 1683 N N . GLY A 1 224 ? 1.565 -4.777 -1.810 1.00 98.75 224 GLY A N 1
ATOM 1684 C CA . GLY A 1 224 ? 2.651 -4.711 -0.831 1.00 98.75 224 GLY A CA 1
ATOM 1685 C C . GLY A 1 224 ? 3.991 -4.489 -1.531 1.00 98.75 224 GLY A C 1
ATOM 1686 O O . GLY A 1 224 ? 4.093 -3.707 -2.483 1.00 98.75 224 GLY A O 1
ATOM 1687 N N . ASP A 1 225 ? 4.982 -5.293 -1.169 1.00 98.81 225 ASP A N 1
ATOM 1688 C CA . ASP A 1 225 ? 6.357 -5.123 -1.643 1.00 98.81 225 ASP A CA 1
ATOM 1689 C C . ASP A 1 225 ? 6.681 -5.989 -2.859 1.00 98.81 225 ASP A C 1
ATOM 1691 O O . ASP A 1 225 ? 7.822 -6.371 -3.109 1.00 98.81 225 ASP A O 1
ATOM 1695 N N . LEU A 1 226 ? 5.661 -6.320 -3.656 1.00 98.69 226 LEU A N 1
ATOM 1696 C CA . LEU A 1 226 ? 5.827 -7.197 -4.806 1.00 98.69 226 LEU A CA 1
ATOM 1697 C C . LEU A 1 226 ? 6.887 -6.654 -5.778 1.00 98.69 226 LEU A C 1
ATOM 1699 O O . LEU A 1 226 ? 6.787 -5.542 -6.289 1.00 98.69 226 LEU A O 1
ATOM 1703 N N . THR A 1 227 ? 7.893 -7.476 -6.065 1.00 98.75 227 THR A N 1
ATOM 1704 C CA . THR A 1 227 ? 9.093 -7.044 -6.793 1.00 98.75 227 THR A CA 1
ATOM 1705 C C . THR A 1 227 ? 8.939 -7.092 -8.309 1.00 98.75 227 THR A C 1
ATOM 1707 O O . THR A 1 227 ? 8.131 -7.849 -8.862 1.00 98.75 227 THR A O 1
ATOM 1710 N N . TRP A 1 228 ? 9.784 -6.332 -9.009 1.00 98.75 228 TRP A N 1
ATOM 1711 C CA . TRP A 1 228 ? 9.782 -6.111 -10.461 1.00 98.75 228 TRP A CA 1
ATOM 1712 C C . TRP A 1 228 ? 9.452 -7.349 -11.308 1.00 98.75 228 TRP A C 1
ATOM 1714 O O . TRP A 1 228 ? 8.567 -7.328 -12.164 1.00 98.75 228 TRP A O 1
ATOM 1724 N N . ASN A 1 229 ? 10.130 -8.476 -11.075 1.00 98.69 229 ASN A N 1
ATOM 1725 C CA . ASN A 1 229 ? 9.905 -9.686 -11.871 1.00 98.69 229 ASN A CA 1
ATOM 1726 C C . ASN A 1 229 ? 8.534 -10.331 -11.608 1.00 98.69 229 ASN A C 1
ATOM 1728 O O . ASN A 1 229 ? 7.947 -10.947 -12.506 1.00 98.69 229 ASN A O 1
ATOM 1732 N N . LYS A 1 230 ? 8.008 -10.212 -10.387 1.00 98.69 230 LYS A N 1
ATOM 1733 C CA . LYS A 1 230 ? 6.675 -10.705 -10.022 1.00 98.69 230 LYS A CA 1
ATOM 1734 C C . LYS A 1 230 ? 5.583 -9.813 -10.611 1.00 98.69 230 LYS A C 1
ATOM 1736 O O . LYS A 1 230 ? 4.594 -10.340 -11.131 1.00 98.69 230 LYS A O 1
ATOM 1741 N N . GLU A 1 231 ? 5.805 -8.503 -10.630 1.00 98.81 231 GLU A N 1
ATOM 1742 C CA . GLU A 1 231 ? 4.957 -7.541 -11.332 1.00 98.81 231 GLU A CA 1
ATOM 1743 C C . GLU A 1 231 ? 4.905 -7.833 -12.841 1.00 98.81 231 GLU A C 1
ATOM 1745 O O . GLU A 1 231 ? 3.818 -7.998 -13.397 1.00 98.81 231 GLU A O 1
ATOM 1750 N N . ILE A 1 232 ? 6.055 -8.025 -13.507 1.00 98.69 232 ILE A N 1
ATOM 1751 C CA . ILE A 1 232 ? 6.098 -8.452 -14.920 1.00 98.69 232 ILE A CA 1
ATOM 1752 C C . ILE A 1 232 ? 5.275 -9.723 -15.112 1.00 98.69 232 ILE A C 1
ATOM 1754 O O . ILE A 1 232 ? 4.488 -9.829 -16.054 1.00 98.69 232 ILE A O 1
ATOM 1758 N N . ALA A 1 233 ? 5.427 -10.708 -14.226 1.00 98.38 233 ALA A N 1
ATOM 1759 C CA . ALA A 1 233 ? 4.714 -11.966 -14.365 1.00 98.38 233 ALA A CA 1
ATOM 1760 C C . ALA A 1 233 ? 3.185 -11.764 -14.311 1.00 98.38 233 ALA A C 1
ATOM 1762 O O . ALA A 1 233 ? 2.457 -12.447 -15.044 1.00 98.38 233 ALA A O 1
ATOM 1763 N N . LEU A 1 234 ? 2.688 -10.838 -13.481 1.00 98.31 234 LEU A N 1
ATOM 1764 C CA . LEU A 1 234 ? 1.275 -10.441 -13.450 1.00 98.31 234 LEU A CA 1
ATOM 1765 C C . LEU A 1 234 ? 0.844 -9.739 -14.738 1.00 98.31 234 LEU A C 1
ATOM 1767 O O . LEU A 1 234 ? -0.254 -10.002 -15.237 1.00 98.31 234 LEU A O 1
ATOM 1771 N N . MET A 1 235 ? 1.712 -8.905 -15.297 1.00 98.62 235 MET A N 1
ATOM 1772 C CA . MET A 1 235 ? 1.342 -7.917 -16.309 1.00 98.62 235 MET A CA 1
ATOM 1773 C C . MET A 1 235 ? 1.697 -8.317 -17.743 1.00 98.62 235 MET A C 1
ATOM 1775 O O . MET A 1 235 ? 1.240 -7.656 -18.675 1.00 98.62 235 MET A O 1
ATOM 1779 N N . CYS A 1 236 ? 2.454 -9.404 -17.933 1.00 98.38 236 CYS A N 1
ATOM 1780 C CA . CYS A 1 236 ? 2.923 -9.861 -19.240 1.00 98.38 236 CYS A CA 1
ATOM 1781 C C . CYS A 1 236 ? 2.526 -11.313 -19.578 1.00 98.38 236 CYS A C 1
ATOM 1783 O O . CYS A 1 236 ? 2.437 -12.177 -18.692 1.00 98.38 236 CYS A O 1
ATOM 1785 N N . PRO A 1 237 ? 2.237 -11.620 -20.862 1.00 98.06 237 PRO A N 1
ATOM 1786 C CA . PRO A 1 237 ? 2.126 -10.683 -21.996 1.00 98.06 237 PRO A CA 1
ATOM 1787 C C . PRO A 1 237 ? 0.813 -9.869 -22.006 1.00 98.06 237 PRO A C 1
ATOM 1789 O O . PRO A 1 237 ? 0.619 -8.998 -22.849 1.00 98.06 237 PRO A O 1
ATOM 1792 N N . VAL A 1 238 ? -0.102 -10.161 -21.078 1.00 98.31 238 VAL A N 1
ATOM 1793 C CA . VAL A 1 238 ? -1.400 -9.492 -20.943 1.00 98.31 238 VAL A CA 1
ATOM 1794 C C . VAL A 1 238 ? -1.518 -8.836 -19.574 1.00 98.31 238 VAL A C 1
ATOM 1796 O O . VAL A 1 238 ? -1.110 -9.431 -18.571 1.00 98.31 238 VAL A O 1
ATOM 1799 N N . ASN A 1 239 ? -2.139 -7.659 -19.520 1.00 98.38 239 ASN A N 1
ATOM 1800 C CA . ASN A 1 239 ? -2.492 -7.008 -18.265 1.00 98.38 239 ASN A CA 1
ATOM 1801 C C . ASN A 1 239 ? -3.582 -7.837 -17.564 1.00 98.38 239 ASN A C 1
ATOM 1803 O O . ASN A 1 239 ? -4.743 -7.815 -17.971 1.00 98.38 239 ASN A O 1
ATOM 1807 N N . ARG A 1 240 ? -3.233 -8.576 -16.503 1.00 98.62 240 ARG A N 1
ATOM 1808 C CA . ARG A 1 240 ? -4.199 -9.422 -15.776 1.00 98.62 240 ARG A CA 1
ATOM 1809 C C . ARG A 1 240 ? -5.051 -8.664 -14.766 1.00 98.62 240 ARG A C 1
ATOM 1811 O O . ARG A 1 240 ? -6.076 -9.203 -14.351 1.00 98.62 240 ARG A O 1
ATOM 1818 N N . LEU A 1 241 ? -4.647 -7.461 -14.373 1.00 98.50 241 LEU A N 1
ATOM 1819 C CA . LEU A 1 241 ? -5.318 -6.672 -13.338 1.00 98.50 241 LEU A CA 1
ATOM 1820 C C . LEU A 1 241 ? -6.367 -5.721 -13.937 1.00 98.50 241 LEU A C 1
ATOM 1822 O O . LEU A 1 241 ? -7.405 -5.467 -13.324 1.00 98.50 241 LEU A O 1
ATOM 1826 N N . GLY A 1 242 ? -6.141 -5.279 -15.175 1.00 96.94 242 GLY A N 1
ATOM 1827 C CA . GLY A 1 242 ? -6.912 -4.232 -15.841 1.00 96.94 242 GLY A CA 1
ATOM 1828 C C . GLY A 1 242 ? -6.440 -2.850 -15.397 1.00 96.94 242 GLY A C 1
ATOM 1829 O O . GLY A 1 242 ? -5.404 -2.725 -14.752 1.00 96.94 242 GLY A O 1
ATOM 1830 N N . ARG A 1 243 ? -7.195 -1.805 -15.744 1.00 96.56 243 ARG A N 1
ATOM 1831 C CA . ARG A 1 243 ? -6.895 -0.448 -15.268 1.00 96.56 243 ARG A CA 1
ATOM 1832 C C . ARG A 1 243 ? -7.276 -0.280 -13.801 1.00 96.56 243 ARG A C 1
ATOM 1834 O O . ARG A 1 243 ? -8.277 -0.874 -13.393 1.00 96.56 243 ARG A O 1
ATOM 1841 N N . ALA A 1 244 ? -6.545 0.556 -13.072 1.00 97.06 244 ALA A N 1
ATOM 1842 C CA . ALA A 1 244 ? -6.836 0.991 -11.707 1.00 97.06 244 ALA A CA 1
ATOM 1843 C C . ALA A 1 244 ? -7.307 2.455 -11.684 1.00 97.06 244 ALA A C 1
ATOM 1845 O O . ALA A 1 244 ? -7.021 3.227 -12.605 1.00 97.06 244 ALA A O 1
ATOM 1846 N N . ASP A 1 245 ? -8.039 2.829 -10.638 1.00 98.19 245 ASP A N 1
ATOM 1847 C CA . ASP A 1 245 ? -8.327 4.230 -10.320 1.00 98.19 245 ASP A CA 1
ATOM 1848 C C . ASP A 1 245 ? -7.285 4.760 -9.335 1.00 98.19 245 ASP A C 1
ATOM 1850 O O . ASP A 1 245 ? -6.673 5.798 -9.595 1.00 98.19 245 ASP A O 1
ATOM 1854 N N . VAL A 1 246 ? -7.029 3.986 -8.276 1.00 98.81 246 VAL A N 1
ATOM 1855 C CA . VAL A 1 246 ? -5.981 4.243 -7.285 1.00 98.81 246 VAL A CA 1
ATOM 1856 C C . VAL A 1 246 ? -5.029 3.046 -7.219 1.00 98.81 246 VAL A C 1
ATOM 1858 O O . VAL A 1 246 ? -5.469 1.896 -7.159 1.00 98.81 246 VAL A O 1
ATOM 1861 N N . PHE A 1 247 ? -3.730 3.320 -7.228 1.00 98.88 247 PHE A N 1
ATOM 1862 C CA . PHE A 1 247 ? -2.661 2.344 -7.021 1.00 98.88 247 PHE A CA 1
ATOM 1863 C C . PHE A 1 247 ? -1.834 2.760 -5.802 1.00 98.88 247 PHE A C 1
ATOM 1865 O O . PHE A 1 247 ? -1.407 3.909 -5.722 1.00 98.88 247 PHE A O 1
ATOM 1872 N N . LEU A 1 248 ? -1.624 1.853 -4.855 1.00 98.94 248 LEU A N 1
ATOM 1873 C CA . LEU A 1 248 ? -0.601 2.019 -3.828 1.00 98.94 248 LEU A CA 1
ATOM 1874 C C . LEU A 1 248 ? 0.723 1.529 -4.418 1.00 98.94 248 LEU A C 1
ATOM 1876 O O . LEU A 1 248 ? 0.804 0.375 -4.848 1.00 98.94 248 LEU A O 1
ATOM 1880 N N . ALA A 1 249 ? 1.705 2.425 -4.528 1.00 98.81 249 ALA A N 1
ATOM 1881 C CA . ALA A 1 249 ? 3.002 2.119 -5.115 1.00 98.81 249 ALA A CA 1
ATOM 1882 C C . ALA A 1 249 ? 3.608 0.905 -4.415 1.00 98.81 249 ALA A C 1
ATOM 1884 O O . ALA A 1 249 ? 3.650 0.839 -3.194 1.00 98.81 249 ALA A O 1
ATOM 1885 N N . SER A 1 250 ? 4.065 -0.069 -5.195 1.00 98.69 250 SER A N 1
ATOM 1886 C CA . SER A 1 250 ? 4.608 -1.295 -4.620 1.00 98.69 250 SER A CA 1
ATOM 1887 C C . SER A 1 250 ? 5.932 -1.000 -3.929 1.00 98.69 250 SER A C 1
ATOM 1889 O O . SER A 1 250 ? 6.715 -0.185 -4.430 1.00 98.69 250 SER A O 1
ATOM 1891 N N . HIS A 1 251 ? 6.189 -1.676 -2.812 1.00 98.69 251 HIS A N 1
ATOM 1892 C CA . HIS A 1 251 ? 7.443 -1.560 -2.072 1.00 98.69 251 HIS A CA 1
ATOM 1893 C C . HIS A 1 251 ? 7.761 -0.106 -1.719 1.00 98.69 251 HIS A C 1
ATOM 1895 O O . HIS A 1 251 ? 8.838 0.387 -2.024 1.00 98.69 251 HIS A O 1
ATOM 1901 N N . HIS A 1 252 ? 6.772 0.632 -1.209 1.00 98.56 252 HIS A N 1
ATOM 1902 C CA . HIS A 1 252 ? 6.889 2.042 -0.818 1.00 98.56 252 HIS A CA 1
ATOM 1903 C C . HIS A 1 252 ? 7.411 2.992 -1.908 1.00 98.56 252 HIS A C 1
ATOM 1905 O O . HIS A 1 252 ? 7.935 4.066 -1.611 1.00 98.56 252 HIS A O 1
ATOM 1911 N N . GLY A 1 253 ? 7.323 2.618 -3.188 1.00 98.31 253 GLY A N 1
ATOM 1912 C CA . GLY A 1 253 ? 7.965 3.377 -4.265 1.00 98.31 253 GLY A CA 1
ATOM 1913 C C . GLY A 1 253 ? 9.471 3.113 -4.399 1.00 98.31 253 GLY A C 1
ATOM 1914 O O . GLY A 1 253 ? 10.225 4.010 -4.776 1.00 98.31 253 GLY A O 1
ATOM 1915 N N . GLU A 1 254 ? 9.931 1.903 -4.095 1.00 98.12 254 GLU A N 1
ATOM 1916 C CA . GLU A 1 254 ? 11.303 1.459 -4.344 1.00 98.12 254 GLU A CA 1
ATOM 1917 C C . GLU A 1 254 ? 11.535 1.124 -5.824 1.00 98.12 254 GLU A C 1
ATOM 1919 O O . GLU A 1 254 ? 10.638 0.695 -6.570 1.00 98.12 254 GLU A O 1
ATOM 1924 N N . SER A 1 255 ? 12.778 1.319 -6.268 1.00 96.94 255 SER A N 1
ATOM 1925 C CA . SER A 1 255 ? 13.143 1.205 -7.682 1.00 96.94 255 SER A CA 1
ATOM 1926 C C . SER A 1 255 ? 13.133 -0.239 -8.196 1.00 96.94 255 SER A C 1
ATOM 1928 O O . SER A 1 255 ? 12.878 -0.458 -9.385 1.00 96.94 255 SER A O 1
ATOM 1930 N N . ILE A 1 256 ? 13.306 -1.217 -7.301 1.00 97.56 256 ILE A N 1
ATOM 1931 C CA . ILE A 1 256 ? 13.219 -2.658 -7.591 1.00 97.56 256 ILE A CA 1
ATOM 1932 C C . ILE A 1 256 ? 11.777 -3.175 -7.748 1.00 97.56 256 ILE A C 1
ATOM 1934 O O . ILE A 1 256 ? 11.570 -4.376 -7.930 1.00 97.56 256 ILE A O 1
ATOM 1938 N N . SER A 1 257 ? 10.796 -2.275 -7.702 1.00 98.69 257 SER A N 1
ATOM 1939 C CA . SER A 1 257 ? 9.371 -2.505 -7.956 1.00 98.69 257 SER A CA 1
ATOM 1940 C C . SER A 1 257 ? 8.840 -1.407 -8.889 1.00 98.69 257 SER A C 1
ATOM 1942 O O . SER A 1 257 ? 9.624 -0.693 -9.524 1.00 98.69 257 SER A O 1
ATOM 1944 N N . ASN A 1 258 ? 7.522 -1.256 -9.023 1.00 98.69 258 ASN A N 1
ATOM 1945 C CA . ASN A 1 258 ? 6.864 -0.223 -9.833 1.00 98.69 258 ASN A CA 1
ATOM 1946 C C . ASN A 1 258 ? 7.241 -0.286 -11.322 1.00 98.69 258 ASN A C 1
ATOM 1948 O O . ASN A 1 258 ? 7.400 0.740 -11.998 1.00 98.69 258 ASN A O 1
ATOM 1952 N N . SER A 1 259 ? 7.453 -1.494 -11.842 1.00 98.69 259 SER A N 1
ATOM 1953 C CA . SER A 1 259 ? 7.888 -1.751 -13.215 1.00 98.69 259 SER A CA 1
ATOM 1954 C C . SER A 1 259 ? 6.996 -1.051 -14.239 1.00 98.69 259 SER A C 1
ATOM 1956 O O . SER A 1 259 ? 5.790 -0.873 -14.046 1.00 98.69 259 SER A O 1
ATOM 1958 N N . LYS A 1 260 ? 7.580 -0.675 -15.382 1.00 98.44 260 LYS A N 1
ATOM 1959 C CA . LYS A 1 260 ? 6.840 0.014 -16.448 1.00 98.44 260 LYS A CA 1
ATOM 1960 C C . LYS A 1 260 ? 5.639 -0.814 -16.929 1.00 98.44 260 LYS A C 1
ATOM 1962 O O . LYS A 1 260 ? 4.542 -0.279 -17.055 1.00 98.44 260 LY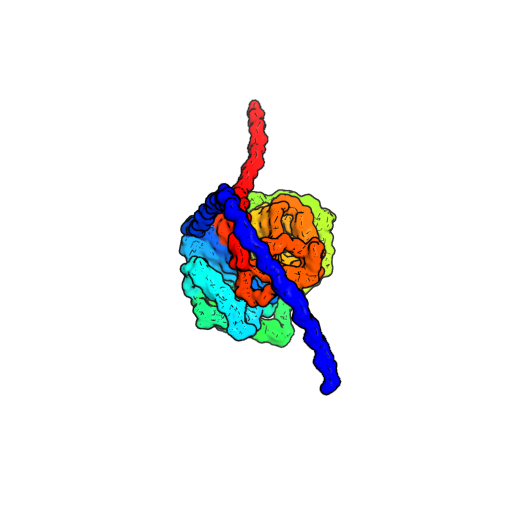S A O 1
ATOM 1967 N N . ALA A 1 261 ? 5.811 -2.129 -17.096 1.00 98.62 261 ALA A N 1
ATOM 1968 C CA . ALA A 1 261 ? 4.730 -3.056 -17.436 1.00 98.62 261 ALA A CA 1
ATOM 1969 C C . ALA A 1 261 ? 3.580 -3.048 -16.424 1.00 98.62 261 ALA A C 1
ATOM 1971 O O . ALA A 1 261 ? 2.445 -3.307 -16.821 1.00 98.62 261 ALA A O 1
ATOM 1972 N N . LEU A 1 262 ? 3.847 -2.768 -15.148 1.00 98.81 262 LEU A N 1
ATOM 1973 C CA . LEU A 1 262 ? 2.811 -2.611 -14.140 1.00 98.81 262 LEU A CA 1
ATOM 1974 C C . LEU A 1 262 ? 2.169 -1.236 -14.212 1.00 98.81 262 LEU A C 1
ATOM 1976 O O . LEU A 1 262 ? 1.009 -1.122 -14.609 1.00 98.81 262 LEU A O 1
ATOM 1980 N N . VAL A 1 263 ? 2.917 -0.203 -13.836 1.00 98.50 263 VAL A N 1
ATOM 1981 C CA . VAL A 1 263 ? 2.341 1.110 -13.534 1.00 98.50 263 VAL A CA 1
ATOM 1982 C C . VAL A 1 263 ? 1.682 1.713 -14.772 1.00 98.50 263 VAL A C 1
ATOM 1984 O O . VAL A 1 263 ? 0.578 2.246 -14.691 1.00 98.50 263 VAL A O 1
ATOM 1987 N N . TRP A 1 264 ? 2.298 1.554 -15.946 1.00 98.62 264 TRP A N 1
ATOM 1988 C CA . TRP A 1 264 ? 1.769 2.151 -17.168 1.00 98.62 264 TRP A CA 1
ATOM 1989 C C . TRP A 1 264 ? 0.573 1.381 -17.726 1.00 98.62 264 TRP A C 1
ATOM 1991 O O . TRP A 1 264 ? -0.309 1.987 -18.319 1.00 98.62 264 TRP A O 1
ATOM 2001 N N . ALA A 1 265 ? 0.492 0.064 -17.513 1.00 98.31 265 ALA A N 1
ATOM 2002 C CA . ALA A 1 265 ? -0.661 -0.724 -17.954 1.00 98.31 265 ALA A CA 1
ATOM 2003 C C . ALA A 1 265 ? -1.846 -0.647 -16.981 1.00 98.31 265 ALA A C 1
ATOM 2005 O O . ALA A 1 265 ? -2.990 -0.864 -17.391 1.00 98.31 265 ALA A O 1
ATOM 2006 N N . LEU A 1 266 ? -1.590 -0.359 -15.699 1.00 98.25 266 LEU A N 1
ATOM 200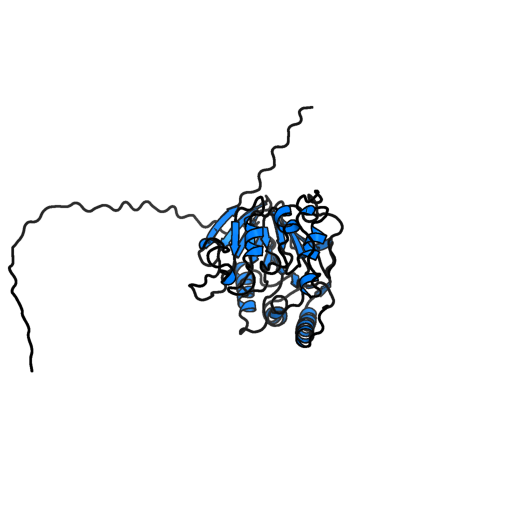7 C CA . LEU A 1 266 ? -2.640 -0.015 -14.742 1.00 98.25 266 LEU A CA 1
ATOM 2008 C C . LEU A 1 266 ? -3.300 1.322 -15.093 1.00 98.25 266 LEU A C 1
ATOM 2010 O O . LEU A 1 266 ? -4.479 1.493 -14.788 1.00 98.25 266 LEU A O 1
ATOM 2014 N N . GLU A 1 267 ? -2.571 2.246 -15.726 1.00 97.50 267 GLU A N 1
ATOM 2015 C CA . GLU A 1 267 ? -3.019 3.621 -15.982 1.00 97.50 267 GLU A CA 1
ATOM 2016 C C . GLU A 1 267 ? -3.749 4.227 -14.764 1.00 97.50 267 GLU A C 1
ATOM 2018 O O . GLU A 1 267 ? -4.927 4.599 -14.877 1.00 97.50 267 GLU A O 1
ATOM 2023 N N . PRO A 1 268 ? -3.136 4.235 -13.565 1.00 97.62 268 PRO A N 1
ATOM 2024 C CA . PRO A 1 268 ? -3.799 4.742 -12.373 1.00 97.62 268 PRO A CA 1
ATOM 2025 C C . PRO A 1 268 ? -4.058 6.241 -12.526 1.00 97.62 268 PRO A C 1
ATOM 2027 O O . PRO A 1 268 ? -3.226 6.972 -13.058 1.00 97.62 268 PRO A O 1
ATOM 2030 N N . ARG A 1 269 ? -5.207 6.723 -12.042 1.00 97.62 269 ARG A N 1
ATOM 2031 C CA . ARG A 1 269 ? -5.455 8.176 -11.969 1.00 97.62 269 ARG A CA 1
ATOM 2032 C C . ARG A 1 269 ? -4.665 8.784 -10.821 1.00 97.62 269 ARG A C 1
ATOM 2034 O O . ARG A 1 269 ? -4.109 9.873 -10.951 1.00 97.62 269 ARG A O 1
ATOM 2041 N N . VAL A 1 270 ? -4.624 8.060 -9.708 1.00 98.75 270 VAL A N 1
ATOM 2042 C CA . VAL A 1 270 ? -3.862 8.410 -8.518 1.00 98.75 270 VAL A CA 1
ATOM 2043 C C . VAL A 1 270 ? -2.939 7.261 -8.152 1.00 98.75 270 VAL A C 1
ATOM 2045 O O . VAL A 1 270 ? -3.382 6.117 -8.049 1.00 98.75 270 VAL A O 1
ATOM 2048 N N . THR A 1 271 ? -1.678 7.591 -7.901 1.00 98.88 271 THR A N 1
ATOM 2049 C CA . THR A 1 271 ? -0.768 6.711 -7.171 1.0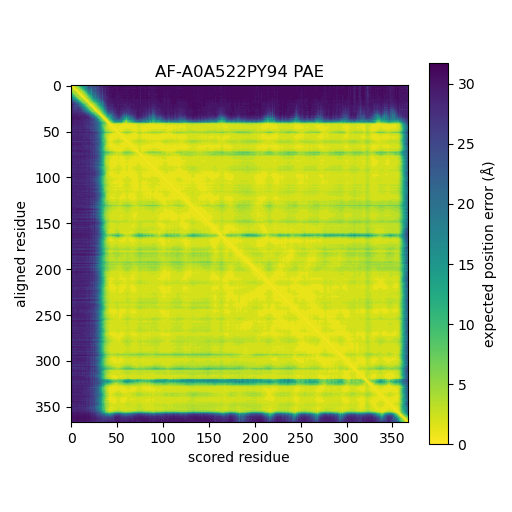0 98.88 271 THR A CA 1
ATOM 2050 C C . THR A 1 271 ? -0.505 7.313 -5.797 1.00 98.88 271 THR A C 1
ATOM 2052 O O . THR A 1 271 ? -0.228 8.509 -5.711 1.00 98.88 271 THR A O 1
ATOM 2055 N N . ILE A 1 272 ? -0.618 6.509 -4.744 1.00 98.94 272 ILE A N 1
ATOM 2056 C CA . ILE A 1 272 ? -0.204 6.877 -3.385 1.00 98.94 272 ILE A CA 1
ATOM 2057 C C . ILE A 1 272 ? 1.110 6.150 -3.097 1.00 98.94 272 ILE A C 1
ATOM 2059 O O . ILE A 1 272 ? 1.221 4.972 -3.427 1.00 98.94 272 ILE A O 1
ATOM 2063 N N . ILE A 1 273 ? 2.094 6.834 -2.523 1.00 98.81 273 ILE A N 1
ATOM 2064 C CA . ILE A 1 273 ? 3.371 6.258 -2.093 1.00 98.81 273 ILE A CA 1
ATOM 2065 C C . ILE A 1 273 ? 3.414 6.309 -0.560 1.00 98.81 273 ILE A C 1
ATOM 2067 O O . ILE A 1 273 ? 3.340 7.385 0.030 1.00 98.81 273 ILE A O 1
ATOM 2071 N N . ASP A 1 274 ? 3.498 5.151 0.088 1.00 98.38 274 ASP A N 1
ATOM 2072 C CA . ASP A 1 274 ? 3.558 4.960 1.544 1.00 98.38 274 ASP A CA 1
ATOM 2073 C C . ASP A 1 274 ? 5.000 4.958 2.080 1.00 98.38 274 ASP A C 1
ATOM 2075 O O . ASP A 1 274 ? 5.407 4.138 2.899 1.00 98.38 274 ASP A O 1
ATOM 2079 N N . ASN A 1 275 ? 5.802 5.905 1.601 1.00 98.25 275 ASN A N 1
ATOM 2080 C CA . ASN A 1 275 ? 7.199 6.055 1.986 1.00 98.25 275 ASN A CA 1
ATOM 2081 C C . ASN A 1 275 ? 7.381 6.701 3.375 1.00 98.25 275 ASN A C 1
ATOM 2083 O O . ASN A 1 275 ? 6.487 7.342 3.935 1.00 98.25 275 ASN A O 1
ATOM 2087 N N . ALA A 1 276 ? 8.598 6.575 3.906 1.00 96.88 276 ALA A N 1
ATOM 2088 C CA . ALA A 1 276 ? 9.136 7.453 4.941 1.00 96.88 276 ALA A CA 1
ATOM 2089 C C . ALA A 1 276 ? 9.922 8.604 4.315 1.00 96.88 276 ALA A C 1
ATOM 2091 O O . ALA A 1 276 ? 10.254 8.600 3.129 1.00 96.88 276 ALA A O 1
ATOM 2092 N N . ALA A 1 277 ? 10.387 9.513 5.172 1.00 96.19 277 ALA A N 1
ATOM 2093 C CA . ALA A 1 277 ? 11.381 10.500 4.778 1.00 96.19 277 ALA A CA 1
ATOM 2094 C C . ALA A 1 277 ? 12.672 9.883 4.201 1.00 96.19 277 ALA A C 1
ATOM 2096 O O . ALA A 1 277 ? 13.339 10.517 3.390 1.00 96.19 277 ALA A O 1
ATOM 2097 N N . LYS A 1 278 ? 13.058 8.669 4.624 1.00 95.38 278 LYS A N 1
ATOM 2098 C CA . LYS A 1 278 ? 14.336 8.024 4.250 1.00 95.38 278 LYS A CA 1
ATOM 2099 C C . LYS A 1 278 ? 14.207 6.558 3.809 1.00 95.38 278 LYS A C 1
ATOM 2101 O O . LYS A 1 278 ? 15.187 5.823 3.879 1.00 95.38 278 LYS A O 1
ATOM 2106 N N . LYS A 1 279 ? 13.008 6.118 3.434 1.00 95.75 279 LYS A N 1
ATOM 2107 C CA . LYS A 1 279 ? 12.741 4.759 2.941 1.00 95.75 279 LYS A CA 1
ATOM 2108 C C . LYS A 1 279 ? 11.605 4.824 1.929 1.00 95.75 279 LYS A C 1
ATOM 2110 O O . LYS A 1 279 ? 10.567 5.391 2.268 1.00 95.75 279 LYS A O 1
ATOM 2115 N N . GLY A 1 280 ? 11.775 4.233 0.749 1.00 97.38 280 GLY A N 1
ATOM 2116 C CA . GLY A 1 280 ? 10.820 4.376 -0.345 1.00 97.38 280 GLY A CA 1
ATOM 2117 C C . GLY A 1 280 ? 10.854 5.757 -1.004 1.00 97.38 280 GLY A C 1
ATOM 2118 O O . GLY A 1 280 ? 11.628 6.638 -0.630 1.00 97.38 280 GLY A O 1
ATOM 2119 N N . GLY A 1 281 ? 9.992 5.955 -2.002 1.00 97.00 281 GLY A N 1
ATOM 2120 C CA . GLY A 1 281 ? 9.930 7.201 -2.770 1.00 97.00 281 GLY A CA 1
ATOM 2121 C C . GLY A 1 281 ? 11.220 7.482 -3.545 1.00 97.00 281 GLY A C 1
ATOM 2122 O O . GLY A 1 281 ? 11.676 8.625 -3.592 1.00 97.00 281 GLY A O 1
ATOM 2123 N N . THR A 1 282 ? 11.833 6.439 -4.112 1.00 97.94 282 THR A N 1
ATOM 2124 C CA . THR A 1 282 ? 13.078 6.572 -4.886 1.00 97.94 282 THR A CA 1
ATOM 2125 C C . THR A 1 282 ? 12.845 7.390 -6.163 1.00 97.94 282 THR A C 1
ATOM 2127 O O . THR A 1 282 ? 11.802 7.216 -6.815 1.00 97.94 282 THR A O 1
ATOM 2130 N N . PRO A 1 283 ? 13.801 8.241 -6.586 1.00 98.44 283 PRO A N 1
ATOM 2131 C CA . PRO A 1 283 ? 13.654 9.064 -7.786 1.00 98.44 283 PRO A CA 1
ATOM 2132 C C . PRO A 1 283 ? 13.273 8.274 -9.046 1.00 98.44 283 PRO A C 1
ATOM 2134 O O . PRO A 1 283 ? 12.443 8.717 -9.846 1.00 98.44 283 PRO A O 1
ATOM 2137 N N . GLU A 1 284 ? 13.829 7.075 -9.234 1.00 98.06 284 GLU A N 1
ATOM 2138 C CA . GLU A 1 284 ? 13.583 6.242 -10.412 1.00 98.06 284 GLU A CA 1
ATOM 2139 C C . GLU A 1 284 ? 12.172 5.651 -10.438 1.00 98.06 284 GLU A C 1
ATOM 2141 O O . GLU A 1 284 ? 11.569 5.537 -11.513 1.00 98.06 284 GLU A O 1
ATOM 2146 N N . ALA A 1 285 ? 11.650 5.214 -9.289 1.00 98.25 285 ALA A N 1
ATOM 2147 C CA . ALA A 1 285 ? 10.276 4.728 -9.196 1.00 98.25 285 ALA A CA 1
ATOM 2148 C C . ALA A 1 285 ? 9.291 5.886 -9.346 1.00 98.25 285 ALA A C 1
ATOM 2150 O O . ALA A 1 285 ? 8.366 5.798 -10.158 1.00 98.25 285 ALA A O 1
ATOM 2151 N N . TRP A 1 286 ? 9.539 6.992 -8.640 1.00 98.62 286 TRP A N 1
ATOM 2152 C CA . TRP A 1 286 ? 8.714 8.191 -8.706 1.00 98.62 286 TRP A CA 1
ATOM 2153 C C . TRP A 1 286 ? 8.598 8.703 -10.139 1.00 98.62 286 TRP A C 1
ATOM 2155 O O . TRP A 1 286 ? 7.490 8.894 -10.638 1.00 98.62 286 TRP A O 1
ATOM 2165 N N . LYS A 1 287 ? 9.720 8.821 -10.862 1.00 98.44 287 LYS A N 1
ATOM 2166 C CA . LYS A 1 287 ? 9.728 9.260 -12.264 1.00 98.44 287 LYS A CA 1
ATOM 2167 C C . LYS A 1 287 ? 8.914 8.333 -13.166 1.00 98.44 287 LYS A C 1
ATOM 2169 O O . LYS A 1 287 ? 8.118 8.808 -13.974 1.00 98.44 287 LYS A O 1
ATOM 2174 N N . ARG A 1 288 ? 9.050 7.010 -13.011 1.00 98.25 288 ARG A N 1
ATOM 2175 C CA . ARG A 1 288 ? 8.241 6.039 -13.773 1.00 98.25 288 ARG A CA 1
ATOM 2176 C C . ARG A 1 288 ? 6.751 6.173 -13.492 1.00 98.25 288 ARG A C 1
ATOM 2178 O O . ARG A 1 288 ? 5.958 6.022 -14.422 1.00 98.25 288 ARG A O 1
ATOM 2185 N N . ILE A 1 289 ? 6.381 6.437 -12.240 1.00 98.56 289 ILE A N 1
ATOM 2186 C CA . ILE A 1 289 ? 4.996 6.696 -11.841 1.00 98.56 289 ILE A CA 1
ATOM 2187 C C . ILE A 1 289 ? 4.518 8.016 -12.447 1.00 98.56 289 ILE A C 1
ATOM 2189 O O . ILE A 1 289 ? 3.443 8.053 -13.037 1.00 98.56 289 ILE A O 1
ATOM 2193 N N . TYR A 1 290 ? 5.321 9.076 -12.363 1.00 98.50 290 TYR A N 1
ATOM 2194 C CA . TYR A 1 290 ? 5.010 10.406 -12.882 1.00 98.50 290 TYR A CA 1
ATOM 2195 C C . TYR A 1 290 ? 4.759 10.417 -14.394 1.00 98.50 290 TYR A C 1
ATOM 2197 O O . TYR A 1 290 ? 3.840 11.090 -14.868 1.00 98.50 290 TYR A O 1
ATOM 2205 N N . GLU A 1 291 ? 5.535 9.640 -15.145 1.00 98.12 291 GLU A N 1
ATOM 2206 C CA . GLU A 1 291 ? 5.423 9.510 -16.600 1.00 98.12 291 GLU A CA 1
ATOM 2207 C C . GLU A 1 291 ? 4.304 8.549 -17.047 1.00 98.12 291 GLU A C 1
ATOM 2209 O O . GLU A 1 291 ? 4.041 8.431 -18.246 1.00 98.12 291 GLU A O 1
ATOM 2214 N N . ALA A 1 292 ? 3.634 7.858 -16.117 1.00 98.00 292 ALA A N 1
ATOM 2215 C CA . ALA A 1 292 ? 2.623 6.869 -16.463 1.00 98.00 292 ALA A CA 1
ATOM 2216 C C . ALA A 1 292 ? 1.400 7.503 -17.166 1.00 98.00 292 ALA A C 1
ATOM 2218 O O . ALA A 1 292 ? 0.878 8.536 -16.727 1.00 98.00 292 ALA A O 1
ATOM 2219 N N . PRO A 1 293 ? 0.884 6.878 -18.240 1.00 95.94 293 PRO A N 1
ATOM 2220 C CA . PRO A 1 293 ? -0.300 7.356 -18.946 1.00 95.94 293 PRO A CA 1
ATOM 2221 C C . PRO A 1 293 ? -1.539 7.375 -18.044 1.00 95.94 293 PRO A C 1
ATOM 2223 O O . PRO A 1 293 ? -1.774 6.469 -17.246 1.00 95.94 293 PRO A O 1
ATOM 2226 N N . GLY A 1 294 ? -2.365 8.411 -18.200 1.00 90.81 294 GLY A N 1
ATOM 2227 C CA . GLY A 1 294 ? -3.610 8.560 -17.444 1.00 90.81 294 GLY A CA 1
ATOM 2228 C C . GLY A 1 294 ? -3.438 9.002 -15.987 1.00 90.81 294 GLY A C 1
ATOM 2229 O O . GLY A 1 294 ? -4.452 9.191 -15.313 1.00 90.81 294 GLY A O 1
ATOM 2230 N N . ARG A 1 295 ? -2.197 9.212 -15.522 1.00 95.56 295 ARG A N 1
ATOM 2231 C CA . ARG A 1 295 ? -1.898 9.764 -14.200 1.00 95.56 295 ARG A CA 1
ATOM 2232 C C . ARG A 1 295 ? -2.396 11.200 -14.087 1.00 95.56 295 ARG A C 1
ATOM 2234 O O . ARG A 1 295 ? -1.987 12.081 -14.839 1.00 95.56 295 ARG A O 1
ATOM 2241 N N . GLU A 1 296 ? -3.204 11.454 -13.068 1.00 97.50 296 GLU A N 1
ATOM 2242 C CA . GLU A 1 296 ? -3.630 12.798 -12.687 1.00 97.50 296 GLU A CA 1
ATOM 2243 C C . GLU A 1 296 ? -2.751 13.342 -11.554 1.00 97.50 296 GLU A C 1
ATOM 2245 O O . GLU A 1 296 ? -2.244 14.465 -11.663 1.00 97.50 296 GLU A O 1
ATOM 2250 N N . ARG A 1 297 ? -2.498 12.556 -10.492 1.00 97.56 297 ARG A N 1
ATOM 2251 C CA . ARG A 1 297 ? -1.709 12.983 -9.314 1.00 97.56 297 ARG A CA 1
ATOM 2252 C C . ARG A 1 297 ? -0.922 11.845 -8.652 1.00 97.56 297 ARG A C 1
ATOM 2254 O O . ARG A 1 297 ? -1.309 10.684 -8.751 1.00 97.56 297 ARG A O 1
ATOM 2261 N N . ILE A 1 298 ? 0.164 12.220 -7.976 1.00 98.62 298 ILE A N 1
ATOM 2262 C CA . ILE A 1 298 ? 0.889 11.393 -7.004 1.00 98.62 298 ILE A CA 1
ATOM 2263 C C . ILE A 1 298 ? 0.606 11.996 -5.629 1.00 98.62 298 ILE A C 1
ATOM 2265 O O . ILE A 1 298 ? 0.607 13.220 -5.502 1.00 98.62 298 ILE A O 1
ATOM 2269 N N . TRP A 1 299 ? 0.327 11.147 -4.648 1.00 98.75 299 TRP A N 1
ATOM 2270 C CA . TRP A 1 299 ? 0.230 11.514 -3.238 1.00 98.75 299 TRP A CA 1
ATOM 2271 C C . TRP A 1 299 ? 1.291 10.741 -2.469 1.00 98.75 299 TRP A C 1
ATOM 2273 O O . TRP A 1 299 ? 1.572 9.593 -2.807 1.00 98.75 299 TRP A O 1
ATOM 2283 N N . GLU A 1 300 ? 1.855 11.348 -1.437 1.00 98.62 300 GLU A N 1
ATOM 2284 C CA . GLU A 1 300 ? 2.935 10.749 -0.657 1.00 98.62 300 GLU A CA 1
ATOM 2285 C C . GLU A 1 300 ? 2.612 10.840 0.828 1.00 98.62 300 GLU A C 1
ATOM 2287 O O . GLU A 1 300 ? 2.116 11.861 1.316 1.00 98.62 300 GLU A O 1
ATOM 2292 N N . ILE A 1 301 ? 2.901 9.768 1.561 1.00 98.50 301 ILE A N 1
ATOM 2293 C CA . ILE A 1 301 ? 2.820 9.789 3.019 1.00 98.50 301 ILE A CA 1
ATOM 2294 C C . ILE A 1 301 ? 3.919 10.682 3.585 1.00 98.50 301 ILE A C 1
ATOM 2296 O O . ILE A 1 301 ? 3.644 11.473 4.485 1.00 98.50 301 ILE A O 1
ATOM 2300 N N . HIS A 1 302 ? 5.123 10.640 3.016 1.00 98.31 302 HIS A N 1
ATOM 2301 C CA . HIS A 1 302 ? 6.229 11.496 3.424 1.00 98.31 302 HIS A CA 1
ATOM 2302 C C . HIS A 1 302 ? 6.881 12.210 2.249 1.00 98.31 302 HIS A C 1
ATOM 2304 O O . HIS A 1 302 ? 6.986 11.664 1.157 1.00 98.31 302 HIS A O 1
ATOM 2310 N N . TYR A 1 303 ? 7.433 13.395 2.506 1.00 97.62 303 TYR A N 1
ATOM 2311 C CA . TYR A 1 303 ? 8.449 13.955 1.619 1.00 97.62 303 TYR A CA 1
ATOM 2312 C C . TYR A 1 303 ? 9.669 13.024 1.614 1.00 97.62 303 TYR A C 1
ATOM 2314 O O . TYR A 1 303 ? 10.275 12.806 2.663 1.00 97.62 303 TYR A O 1
ATOM 2322 N N . SER A 1 304 ? 10.049 12.504 0.451 1.00 97.25 304 SER A N 1
ATOM 2323 C CA . SER A 1 304 ? 11.255 11.704 0.243 1.00 97.25 304 SER A CA 1
ATOM 2324 C C . SER A 1 304 ? 12.502 12.591 0.242 1.00 97.25 304 SER A C 1
ATOM 2326 O O . SER A 1 304 ? 12.688 13.443 -0.631 1.00 97.25 304 SER A O 1
ATOM 2328 N N . VAL A 1 305 ? 13.403 12.378 1.207 1.00 96.44 305 VAL A N 1
ATOM 2329 C CA . VAL A 1 305 ? 14.701 13.073 1.264 1.00 96.44 305 VAL A CA 1
ATOM 2330 C C . VAL A 1 305 ? 15.566 12.715 0.059 1.00 96.44 305 VAL A C 1
ATOM 2332 O O . VAL A 1 305 ? 16.250 13.588 -0.472 1.00 96.44 305 VAL A O 1
ATOM 2335 N N . GLU A 1 306 ? 15.520 11.458 -0.384 1.00 95.62 306 GLU A N 1
ATOM 2336 C CA . GLU A 1 306 ? 16.231 11.001 -1.580 1.00 95.62 306 GLU A CA 1
ATOM 2337 C C . GLU A 1 306 ? 15.647 11.620 -2.856 1.00 95.62 306 GLU A C 1
ATOM 2339 O O . GLU A 1 306 ? 16.396 12.027 -3.742 1.00 95.62 306 GLU A O 1
ATOM 2344 N N . GLY A 1 307 ? 14.318 11.764 -2.911 1.00 95.06 307 GLY A N 1
ATOM 2345 C CA . GLY A 1 307 ? 13.601 12.404 -4.014 1.00 95.06 307 GLY A CA 1
ATOM 2346 C C . GLY A 1 307 ? 13.961 13.879 -4.222 1.00 95.06 307 GLY A C 1
ATOM 2347 O O . GLY A 1 307 ? 13.894 14.395 -5.342 1.00 95.06 307 GLY A O 1
ATOM 2348 N N . GLY A 1 308 ? 14.375 14.570 -3.155 1.00 94.25 308 GLY A N 1
ATOM 2349 C CA . GLY A 1 308 ? 14.767 15.977 -3.214 1.00 94.25 308 GLY A CA 1
ATOM 2350 C C . GLY A 1 308 ? 13.682 16.866 -3.838 1.00 94.25 308 GLY A C 1
ATOM 2351 O O . GLY A 1 308 ? 12.489 16.610 -3.717 1.00 94.25 308 GLY A O 1
ATOM 2352 N N . ASN A 1 309 ? 14.084 17.910 -4.559 1.00 90.31 309 ASN A N 1
A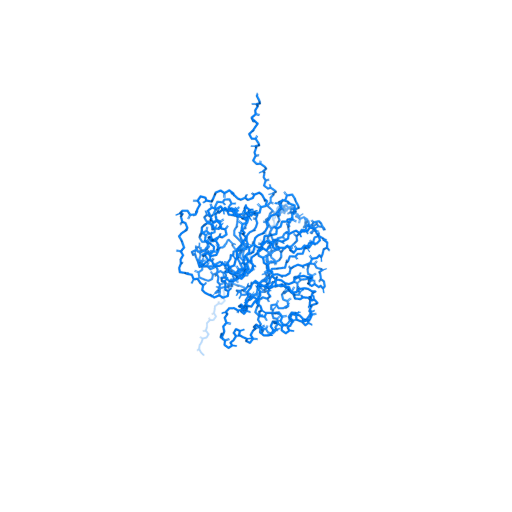TOM 2353 C CA . ASN A 1 309 ? 13.125 18.823 -5.196 1.00 90.31 309 ASN A CA 1
ATOM 2354 C C . ASN A 1 309 ? 12.544 18.289 -6.519 1.00 90.31 309 ASN A C 1
ATOM 2356 O O . ASN A 1 309 ? 11.674 18.935 -7.098 1.00 90.31 309 ASN A O 1
ATOM 2360 N N . GLU A 1 310 ? 13.060 17.171 -7.035 1.00 93.50 310 GLU A N 1
ATOM 2361 C CA . GLU A 1 310 ? 12.771 16.701 -8.397 1.00 93.50 310 GLU A CA 1
ATOM 2362 C C . GLU A 1 310 ? 11.813 15.507 -8.433 1.00 93.50 310 GLU A C 1
ATOM 2364 O O . GLU A 1 310 ? 11.108 15.322 -9.425 1.00 93.50 310 GLU A O 1
ATOM 2369 N N . ALA A 1 311 ? 11.776 14.710 -7.364 1.00 97.06 311 ALA A N 1
ATOM 2370 C CA . ALA A 1 311 ? 10.991 13.486 -7.272 1.00 97.06 311 ALA A CA 1
ATOM 2371 C C . ALA A 1 311 ? 10.197 13.429 -5.960 1.00 97.06 311 ALA A C 1
ATOM 2373 O O . ALA A 1 311 ? 10.359 12.523 -5.150 1.00 97.06 311 ALA A O 1
ATOM 2374 N N . ASN A 1 312 ? 9.350 14.439 -5.773 1.00 97.94 312 ASN A N 1
ATOM 2375 C CA . ASN A 1 312 ? 8.326 14.507 -4.738 1.00 97.94 312 ASN A CA 1
ATOM 2376 C C . ASN A 1 312 ? 7.049 15.104 -5.337 1.00 97.94 312 ASN A C 1
ATOM 2378 O O . ASN A 1 312 ? 7.085 15.851 -6.323 1.00 97.94 312 ASN A O 1
ATOM 2382 N N . ALA A 1 313 ? 5.906 14.785 -4.741 1.00 97.25 313 ALA A N 1
ATOM 2383 C CA . ALA A 1 313 ? 4.644 15.425 -5.065 1.00 97.25 313 ALA A CA 1
ATOM 2384 C C . ALA A 1 313 ? 4.653 16.918 -4.675 1.00 97.25 313 ALA A C 1
ATOM 2386 O O . ALA A 1 313 ? 5.504 17.405 -3.930 1.00 97.25 313 ALA A O 1
ATOM 2387 N N . GLU A 1 314 ? 3.680 17.677 -5.181 1.00 95.75 314 GLU A N 1
ATOM 2388 C CA . GLU A 1 314 ? 3.482 19.057 -4.729 1.00 95.75 314 GLU A CA 1
ATOM 2389 C C . GLU A 1 314 ? 3.142 19.082 -3.221 1.00 95.75 314 GLU A C 1
ATOM 2391 O O . GLU A 1 314 ? 2.473 18.162 -2.741 1.00 95.75 314 GLU A O 1
ATOM 2396 N N . PRO A 1 315 ? 3.518 20.135 -2.463 1.00 95.56 315 PRO A N 1
ATOM 2397 C CA . PRO A 1 315 ? 3.417 20.142 -1.000 1.00 95.56 315 PRO A CA 1
ATOM 2398 C C . PRO A 1 315 ? 2.043 19.780 -0.425 1.00 95.56 315 PRO A C 1
ATOM 2400 O O . PRO A 1 315 ? 1.967 19.148 0.626 1.00 95.56 315 PRO A O 1
ATOM 2403 N N . ASP A 1 316 ? 0.946 20.142 -1.094 1.00 96.88 316 ASP A N 1
ATOM 2404 C CA . ASP A 1 316 ? -0.407 19.827 -0.620 1.00 96.88 316 ASP A CA 1
ATOM 2405 C C . ASP A 1 316 ? -0.766 18.333 -0.693 1.00 96.88 316 ASP A C 1
ATOM 2407 O O . ASP A 1 316 ? -1.665 17.878 0.019 1.00 96.88 316 ASP A O 1
ATOM 2411 N N . TYR A 1 317 ? -0.030 17.564 -1.495 1.00 98.00 317 TYR A N 1
ATOM 2412 C CA . TYR A 1 317 ? -0.215 16.130 -1.726 1.00 98.00 317 TYR A CA 1
ATOM 2413 C C . TYR A 1 317 ? 0.706 15.262 -0.854 1.00 98.00 317 TYR A C 1
ATOM 2415 O O . TYR A 1 317 ? 0.647 14.036 -0.948 1.00 98.00 317 TYR A O 1
ATOM 2423 N N . ILE A 1 318 ? 1.525 15.888 -0.000 1.00 98.00 318 ILE A N 1
ATOM 2424 C CA . ILE A 1 318 ? 2.412 15.218 0.955 1.00 98.00 318 ILE A CA 1
ATOM 2425 C C . ILE A 1 318 ? 1.803 15.298 2.361 1.00 98.00 318 ILE A C 1
ATOM 2427 O O . ILE A 1 318 ? 1.562 16.398 2.886 1.00 98.00 318 ILE A O 1
ATOM 2431 N N . ALA A 1 319 ? 1.544 14.144 2.982 1.00 97.88 319 ALA A N 1
ATOM 2432 C CA . ALA A 1 319 ? 0.927 14.076 4.306 1.00 97.88 319 ALA A CA 1
ATOM 2433 C C . ALA A 1 319 ? 1.881 14.542 5.413 1.00 97.88 319 ALA A C 1
ATOM 2435 O O . ALA A 1 319 ? 1.484 15.354 6.244 1.00 97.88 319 ALA A O 1
ATOM 2436 N N . ASN A 1 320 ? 3.144 14.117 5.385 1.00 97.50 320 ASN A N 1
ATOM 2437 C CA . ASN A 1 320 ? 4.141 14.436 6.407 1.00 97.50 320 ASN A CA 1
ATOM 2438 C C . ASN A 1 320 ? 5.392 15.050 5.758 1.00 97.50 320 ASN A C 1
ATOM 2440 O O . ASN A 1 320 ? 6.123 14.405 5.004 1.00 97.50 320 ASN A O 1
ATOM 2444 N N . SER A 1 321 ? 5.616 16.339 6.006 1.00 87.06 321 SER A N 1
ATOM 2445 C CA . SER A 1 321 ? 6.686 17.120 5.385 1.00 87.06 321 SER A CA 1
ATOM 2446 C C . SER A 1 321 ? 7.920 17.223 6.288 1.00 87.06 321 SER A C 1
ATOM 2448 O O . SER A 1 321 ? 7.829 17.104 7.506 1.00 87.06 321 SER A O 1
ATOM 2450 N N . VAL A 1 322 ? 9.096 17.464 5.700 1.00 81.12 322 VAL A N 1
ATOM 2451 C CA . VAL A 1 322 ? 10.372 17.542 6.444 1.00 81.12 322 VAL A CA 1
ATOM 2452 C C . VAL A 1 322 ? 10.518 18.781 7.333 1.00 81.12 322 VAL A C 1
ATOM 2454 O O . VAL A 1 322 ? 11.408 18.829 8.180 1.00 81.12 322 VAL A O 1
ATOM 2457 N N . ASP A 1 323 ? 9.687 19.800 7.134 1.00 79.25 323 ASP A N 1
ATOM 2458 C CA . ASP A 1 323 ? 9.720 21.075 7.857 1.00 79.25 323 ASP A CA 1
ATOM 2459 C C . 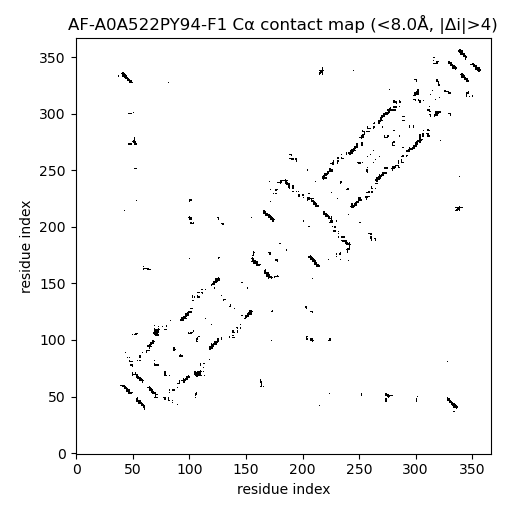ASP A 1 323 ? 8.861 21.074 9.132 1.00 79.25 323 ASP A C 1
ATOM 2461 O O . ASP A 1 323 ? 8.872 22.053 9.881 1.00 79.25 323 ASP A O 1
ATOM 2465 N N . GLN A 1 324 ? 8.133 19.987 9.402 1.00 78.44 324 GLN A N 1
ATOM 2466 C CA . GLN A 1 324 ? 7.250 19.857 10.558 1.00 78.44 324 GLN A CA 1
ATOM 2467 C C . GLN A 1 324 ? 7.561 18.572 11.335 1.00 78.44 324 GLN A C 1
ATOM 2469 O O . GLN A 1 324 ? 8.029 17.597 10.749 1.00 78.44 324 GLN A O 1
ATOM 2474 N N . PRO A 1 325 ? 7.320 18.536 12.661 1.00 85.25 325 PRO A N 1
ATOM 2475 C CA . PRO A 1 325 ? 7.350 17.281 13.401 1.00 85.25 325 PRO A CA 1
ATOM 2476 C C . PRO A 1 325 ? 6.378 16.283 12.773 1.00 85.25 325 PRO A C 1
ATOM 2478 O O . PRO A 1 325 ? 5.259 16.666 12.429 1.00 85.25 325 PRO A O 1
ATOM 2481 N N . ASP A 1 326 ? 6.783 15.021 12.667 1.00 88.62 326 ASP A N 1
ATOM 2482 C CA . ASP A 1 326 ? 5.897 13.977 12.166 1.00 88.62 326 ASP A CA 1
ATOM 2483 C C . ASP A 1 326 ? 4.724 13.762 13.142 1.00 88.62 326 ASP A C 1
ATOM 2485 O O . ASP A 1 326 ? 4.906 13.396 14.307 1.00 88.62 326 ASP A O 1
ATOM 2489 N N . GLN A 1 327 ? 3.509 14.030 12.658 1.00 91.50 327 GLN A N 1
ATOM 2490 C CA . GLN A 1 327 ? 2.261 13.871 13.409 1.00 91.50 327 GLN A CA 1
ATOM 2491 C C . GLN A 1 327 ? 1.498 12.597 13.021 1.00 91.50 327 GLN A C 1
ATOM 2493 O O . GLN A 1 327 ? 0.419 12.356 13.563 1.00 91.50 327 GLN A O 1
ATOM 2498 N N . GLY A 1 328 ? 2.033 11.768 12.119 1.00 95.12 328 GLY A N 1
ATOM 2499 C CA . GLY A 1 328 ? 1.359 10.566 11.639 1.00 95.12 328 GLY A CA 1
ATOM 2500 C C . GLY A 1 328 ? 0.156 10.867 10.753 1.00 95.12 328 GLY A C 1
ATOM 2501 O O . GLY A 1 328 ? -0.877 10.204 10.877 1.00 95.12 328 GLY A O 1
ATOM 2502 N N . ASN A 1 329 ? 0.247 11.902 9.913 1.00 98.06 329 ASN A N 1
ATOM 2503 C CA . ASN A 1 329 ? -0.834 12.253 8.997 1.00 98.06 329 ASN A CA 1
ATOM 2504 C C . ASN A 1 329 ? -1.012 11.156 7.945 1.00 98.06 329 ASN A C 1
ATOM 2506 O O . ASN A 1 329 ? -0.042 10.604 7.436 1.00 98.06 329 ASN A O 1
ATOM 2510 N N . TYR A 1 330 ? -2.260 10.867 7.598 1.00 98.62 330 TYR A N 1
ATOM 2511 C CA . TYR A 1 330 ? -2.636 9.839 6.636 1.00 98.62 330 TYR A CA 1
ATOM 2512 C C . TYR A 1 330 ? -3.200 10.465 5.357 1.00 98.62 330 TYR A C 1
ATOM 2514 O O . TYR A 1 330 ? -3.624 11.627 5.329 1.00 98.62 330 TYR A O 1
ATOM 2522 N N . ILE A 1 331 ? -3.268 9.653 4.304 1.00 98.88 331 ILE A N 1
ATOM 2523 C CA . ILE A 1 331 ? -4.047 9.956 3.101 1.00 98.88 331 ILE A CA 1
ATOM 2524 C C . ILE A 1 331 ? -5.321 9.108 3.119 1.00 98.88 331 ILE A C 1
ATOM 2526 O O . ILE A 1 331 ? -5.264 7.889 3.278 1.00 98.88 331 ILE A O 1
ATOM 2530 N N . GLU A 1 332 ? -6.482 9.742 2.959 1.00 98.81 332 GLU A N 1
ATOM 2531 C CA . GLU A 1 332 ? -7.779 9.060 2.865 1.00 98.81 332 GLU A CA 1
ATOM 2532 C C . GLU A 1 332 ? -8.309 9.100 1.432 1.00 98.81 332 GLU A C 1
ATOM 2534 O O . GLU A 1 332 ? -8.372 10.161 0.815 1.00 98.81 332 GLU A O 1
ATOM 2539 N N . VAL A 1 333 ? -8.775 7.957 0.934 1.00 98.81 333 VAL A N 1
ATOM 2540 C CA . VAL A 1 333 ? -9.586 7.841 -0.279 1.00 98.81 333 VAL A CA 1
ATOM 2541 C C . VAL A 1 333 ? -11.028 7.524 0.115 1.00 98.81 333 VAL A C 1
ATOM 2543 O O . VAL A 1 333 ? -11.283 6.490 0.731 1.00 98.81 333 VAL A O 1
ATOM 2546 N N . SER A 1 334 ? -11.978 8.367 -0.290 1.00 98.44 334 SER A N 1
ATOM 2547 C CA . SER A 1 334 ? -13.418 8.087 -0.211 1.00 98.44 334 SER A CA 1
ATOM 2548 C C . SER A 1 334 ? -13.945 7.776 -1.608 1.00 98.44 334 SER A C 1
ATOM 2550 O O . SER A 1 334 ? -13.964 8.657 -2.465 1.00 98.44 334 SER A O 1
ATOM 2552 N N . ALA A 1 335 ? -14.328 6.528 -1.866 1.00 97.69 335 ALA A N 1
ATOM 2553 C CA . ALA A 1 335 ? -14.706 6.039 -3.187 1.00 97.69 335 ALA A CA 1
ATOM 2554 C C . ALA A 1 335 ? -16.199 5.707 -3.297 1.00 97.69 335 ALA A C 1
ATOM 2556 O O . ALA A 1 335 ? -16.795 5.071 -2.423 1.00 97.69 335 ALA A O 1
ATOM 2557 N N . HIS A 1 336 ? -16.778 6.074 -4.437 1.00 94.69 336 HIS A N 1
ATOM 2558 C CA . HIS A 1 336 ? -18.172 5.859 -4.798 1.00 94.69 336 HIS A CA 1
ATOM 2559 C C . HIS A 1 336 ? -18.318 4.664 -5.763 1.00 94.69 336 HIS A C 1
ATOM 2561 O O . HIS A 1 336 ? -17.419 4.377 -6.561 1.00 94.69 336 HIS A O 1
ATOM 2567 N N . PRO A 1 337 ? -19.473 3.971 -5.771 1.00 93.56 337 PRO A N 1
ATOM 2568 C CA . PRO A 1 337 ? -19.683 2.807 -6.635 1.00 93.56 337 PRO A CA 1
ATOM 2569 C C . PRO A 1 337 ? -19.742 3.146 -8.135 1.00 93.56 337 PRO A C 1
ATOM 2571 O O . PRO A 1 337 ? -19.647 2.250 -8.975 1.00 93.56 337 PRO A O 1
ATOM 2574 N N . ASP A 1 338 ? -19.898 4.414 -8.512 1.00 93.69 338 ASP A N 1
ATOM 2575 C CA . ASP A 1 338 ? -19.854 4.859 -9.908 1.00 93.69 338 ASP A CA 1
ATOM 2576 C C . ASP A 1 338 ? -18.422 5.024 -10.454 1.00 93.69 338 ASP A C 1
ATOM 2578 O O . ASP A 1 338 ? -18.260 5.215 -11.661 1.00 93.69 338 ASP A O 1
ATOM 2582 N N . GLY A 1 339 ? -17.396 4.864 -9.608 1.00 94.50 339 GLY A N 1
ATOM 2583 C CA . GLY A 1 339 ? -15.982 5.011 -9.960 1.00 94.50 339 GLY A CA 1
ATOM 2584 C C . GLY A 1 339 ? -15.404 6.394 -9.654 1.00 94.50 339 GLY A C 1
ATOM 2585 O O . GLY A 1 339 ? -14.214 6.611 -9.880 1.00 94.50 339 GLY A O 1
ATOM 2586 N N . GLY A 1 340 ? -16.220 7.331 -9.165 1.00 96.75 340 GLY A N 1
ATOM 2587 C CA . GLY A 1 340 ? -15.733 8.593 -8.622 1.00 96.75 340 GLY A CA 1
ATOM 2588 C C . GLY A 1 340 ? -15.112 8.394 -7.242 1.00 96.75 340 GLY A C 1
ATOM 2589 O O . GLY A 1 340 ? -15.496 7.482 -6.510 1.00 96.75 340 GLY A O 1
ATOM 2590 N N . PHE A 1 341 ? -14.155 9.237 -6.874 1.00 98.19 341 PHE A N 1
ATOM 2591 C CA . PHE A 1 341 ? -13.545 9.209 -5.546 1.00 98.19 341 PHE A CA 1
ATOM 2592 C C . PHE A 1 341 ? -12.955 10.568 -5.164 1.00 98.19 341 PHE A C 1
ATOM 2594 O O . PHE A 1 341 ? -12.700 11.414 -6.019 1.00 98.19 341 PHE A O 1
ATOM 2601 N N . THR A 1 342 ? -12.710 10.768 -3.877 1.00 98.62 342 THR A N 1
ATOM 2602 C CA . THR A 1 342 ? -12.013 11.933 -3.326 1.00 98.62 342 THR A CA 1
ATOM 2603 C C . THR A 1 342 ? -10.775 11.457 -2.590 1.00 98.62 342 THR A C 1
ATOM 2605 O O . THR A 1 342 ? -10.852 10.465 -1.869 1.00 98.62 342 THR A O 1
ATOM 2608 N N . VAL A 1 343 ? -9.657 12.163 -2.752 1.00 98.81 343 VAL A N 1
ATOM 2609 C CA . VAL A 1 343 ? -8.454 11.951 -1.937 1.00 98.81 343 VAL A CA 1
ATOM 2610 C C . VAL A 1 343 ? -8.260 13.155 -1.022 1.00 98.81 343 VAL A C 1
ATOM 2612 O O . VAL A 1 343 ? -8.354 14.293 -1.489 1.00 98.81 343 VAL A O 1
ATOM 2615 N N . THR A 1 344 ? -8.027 12.894 0.262 1.00 98.75 344 THR A N 1
ATOM 2616 C CA . THR A 1 344 ? -7.853 13.893 1.321 1.00 98.75 344 THR A CA 1
ATOM 2617 C C . THR A 1 344 ? -6.504 13.700 2.002 1.00 98.75 344 THR A C 1
ATOM 2619 O O . THR A 1 344 ? -6.177 12.586 2.407 1.00 98.75 344 THR A O 1
ATOM 2622 N N . ASN A 1 345 ? -5.764 14.788 2.199 1.00 98.56 345 ASN A N 1
ATOM 2623 C CA . ASN A 1 345 ? -4.597 14.818 3.077 1.00 98.56 345 ASN A CA 1
ATOM 2624 C C . ASN A 1 345 ? -5.008 15.285 4.480 1.00 98.56 345 ASN A C 1
ATOM 2626 O O . ASN A 1 345 ? -5.560 16.377 4.641 1.00 98.56 345 ASN A O 1
ATOM 2630 N N . SER A 1 346 ? -4.754 14.461 5.503 1.00 98.12 346 SER A N 1
ATOM 2631 C CA . SER A 1 346 ? -5.194 14.764 6.869 1.00 98.12 346 SER A CA 1
ATOM 2632 C C . SER A 1 346 ? -4.451 15.940 7.509 1.00 98.12 346 SER A C 1
ATOM 2634 O O . SER A 1 346 ? -4.986 16.537 8.440 1.00 98.12 346 SER A O 1
ATOM 2636 N N . ARG A 1 347 ? -3.253 16.294 7.020 1.00 96.88 347 ARG A N 1
ATOM 2637 C CA . ARG A 1 347 ? -2.437 17.391 7.569 1.00 96.88 347 ARG A CA 1
ATOM 2638 C C . ARG A 1 347 ? -3.070 18.756 7.331 1.00 96.88 347 ARG A C 1
ATOM 2640 O O . ARG A 1 347 ? -3.102 19.596 8.224 1.00 96.88 347 ARG A O 1
ATOM 2647 N N . ASN A 1 348 ? -3.516 18.999 6.102 1.00 95.75 348 ASN A N 1
ATOM 2648 C CA . ASN A 1 348 ? -3.971 20.312 5.634 1.00 95.75 348 ASN A CA 1
ATOM 2649 C C . ASN A 1 348 ? -5.458 20.328 5.243 1.00 95.75 348 ASN A C 1
ATOM 2651 O O . ASN A 1 348 ? -5.984 21.384 4.896 1.00 95.75 348 ASN A O 1
ATOM 2655 N N . GLY A 1 349 ? -6.139 19.177 5.268 1.00 97.06 349 GLY A N 1
ATOM 2656 C CA . GLY A 1 349 ? -7.520 19.048 4.806 1.00 97.06 349 GLY A CA 1
ATOM 2657 C C . GLY A 1 349 ? -7.680 19.270 3.300 1.00 97.06 349 GLY A C 1
ATOM 2658 O O . GLY A 1 349 ? -8.806 19.458 2.836 1.00 97.06 349 GLY A O 1
ATOM 2659 N N . PHE A 1 350 ? -6.583 19.272 2.536 1.00 98.06 350 PHE A N 1
ATOM 2660 C CA . PHE A 1 350 ? -6.612 19.443 1.091 1.00 98.06 350 PHE A CA 1
ATOM 2661 C C . PHE A 1 350 ? -7.288 18.236 0.443 1.00 98.06 350 PHE A C 1
ATOM 2663 O O . PHE A 1 350 ? -6.961 17.086 0.746 1.00 98.06 350 PHE A O 1
ATOM 2670 N N . LYS A 1 351 ? -8.255 18.512 -0.436 1.00 98.06 351 LYS A N 1
ATOM 2671 C CA . LYS A 1 351 ? -9.122 17.510 -1.061 1.00 98.06 351 LYS A CA 1
ATOM 2672 C C . LYS A 1 351 ? -9.120 17.677 -2.568 1.00 98.06 351 LYS A C 1
ATOM 2674 O O . LYS A 1 351 ? -9.352 18.777 -3.069 1.00 98.06 351 LYS A O 1
ATOM 2679 N N . VAL A 1 352 ? -8.959 16.570 -3.287 1.00 98.31 352 VAL A N 1
ATOM 2680 C CA . VAL A 1 352 ? -9.144 16.529 -4.742 1.00 98.31 352 VAL A CA 1
ATOM 2681 C C . VAL A 1 352 ? -10.242 15.538 -5.084 1.00 98.31 352 VAL A C 1
ATOM 2683 O O . VAL A 1 352 ? -10.201 14.379 -4.674 1.00 98.31 352 VAL A O 1
ATOM 2686 N N . ASN A 1 353 ? -11.228 16.011 -5.845 1.00 97.56 353 ASN A N 1
ATOM 2687 C CA . ASN A 1 353 ? -12.343 15.206 -6.325 1.00 97.56 353 ASN A CA 1
ATOM 2688 C C . ASN A 1 353 ? -12.040 14.679 -7.728 1.00 97.56 353 ASN A C 1
ATOM 2690 O O . ASN A 1 353 ? -11.825 15.451 -8.663 1.00 97.56 353 ASN A O 1
ATOM 2694 N N . TYR A 1 354 ? -12.098 13.364 -7.875 1.00 96.69 354 TYR A N 1
ATOM 2695 C CA . TYR A 1 354 ? -11.862 12.631 -9.106 1.00 96.69 354 TYR A CA 1
ATOM 2696 C C . TYR A 1 354 ? -13.210 12.100 -9.613 1.00 96.69 354 TYR A C 1
ATOM 2698 O O . TYR A 1 354 ? -13.698 11.085 -9.113 1.00 96.69 354 TYR A O 1
ATOM 2706 N N . PRO A 1 355 ? -13.856 12.758 -10.596 1.00 95.38 355 PRO A N 1
ATOM 2707 C CA . PRO A 1 355 ? -15.164 12.321 -11.090 1.00 95.38 355 PRO A CA 1
ATOM 2708 C C . PRO A 1 355 ? -15.061 10.953 -11.779 1.00 95.38 355 PRO A C 1
ATOM 2710 O O . PRO A 1 355 ? -13.976 10.617 -12.253 1.00 95.38 355 PRO A O 1
ATOM 2713 N N . PRO A 1 356 ? -16.146 10.169 -11.892 1.00 93.56 356 PRO A N 1
ATOM 2714 C CA . PRO A 1 356 ? -16.129 8.896 -12.610 1.00 93.56 356 PRO A CA 1
ATOM 2715 C C . PRO A 1 356 ? -15.501 9.021 -13.999 1.00 93.56 356 PRO A C 1
ATOM 2717 O O . PRO A 1 356 ? -15.745 10.000 -14.708 1.00 93.56 356 PRO A O 1
ATOM 2720 N N . ARG A 1 357 ? -14.728 8.013 -14.424 1.00 86.06 357 ARG A N 1
ATOM 2721 C CA . ARG A 1 357 ? -14.211 7.979 -15.799 1.00 86.06 357 ARG A CA 1
ATOM 2722 C C . ARG A 1 357 ? -15.384 8.042 -16.776 1.00 86.06 357 ARG A C 1
ATOM 2724 O O . ARG A 1 357 ? -16.297 7.215 -16.710 1.00 86.06 357 ARG A O 1
ATOM 2731 N N . SER A 1 358 ? -15.347 9.010 -17.689 1.00 74.50 358 SER A N 1
ATOM 2732 C CA . SER A 1 358 ? -16.275 9.051 -18.812 1.00 74.50 358 SER A CA 1
ATOM 2733 C C . SER A 1 358 ? -16.140 7.744 -19.592 1.00 74.50 358 SER A C 1
ATOM 2735 O O . SER A 1 358 ? -15.033 7.280 -19.877 1.00 74.50 358 SER A O 1
ATOM 2737 N N . LEU A 1 359 ? -17.272 7.103 -19.897 1.00 56.09 359 LEU A N 1
ATOM 2738 C CA . LEU A 1 359 ? -17.257 5.973 -20.819 1.00 56.09 359 LEU A CA 1
ATOM 2739 C C . LEU A 1 359 ? -16.640 6.473 -22.134 1.00 56.09 359 LEU A C 1
ATOM 2741 O O . LEU A 1 359 ? -17.024 7.559 -22.582 1.00 56.09 359 LEU A O 1
ATOM 2745 N N . PRO A 1 360 ? -15.715 5.727 -22.765 1.00 49.91 360 PRO A N 1
ATOM 2746 C CA . PRO A 1 360 ? -15.363 6.033 -24.139 1.00 49.91 360 PRO A CA 1
ATOM 2747 C C . PRO A 1 360 ? -16.667 6.060 -24.930 1.00 49.91 360 PRO A C 1
ATOM 2749 O O . PRO A 1 360 ? -17.498 5.161 -24.759 1.00 49.91 360 PRO A O 1
ATOM 2752 N N . ALA A 1 361 ? -16.870 7.109 -25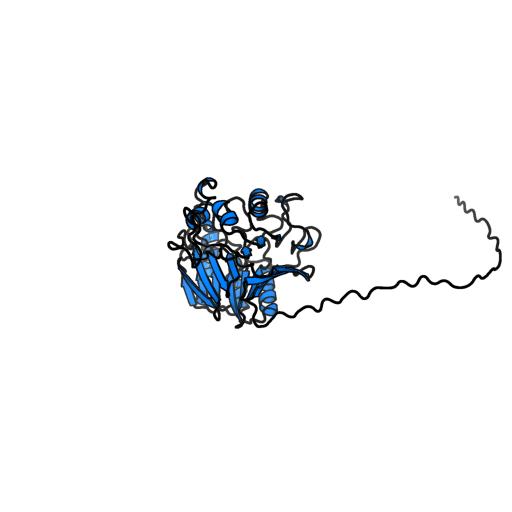.732 1.00 38.72 361 ALA A N 1
ATOM 2753 C CA . ALA A 1 361 ? -18.001 7.172 -26.642 1.00 38.72 361 ALA A CA 1
ATOM 2754 C C . ALA A 1 361 ? -18.024 5.845 -27.398 1.00 38.72 361 ALA A C 1
ATOM 2756 O O . ALA A 1 361 ? -17.059 5.516 -28.091 1.00 38.72 361 ALA A O 1
ATOM 2757 N N . GLN A 1 362 ? -19.066 5.039 -27.181 1.00 40.59 362 GLN A N 1
ATOM 2758 C CA . GLN A 1 362 ? -19.254 3.840 -27.976 1.00 40.59 362 GLN A CA 1
ATOM 2759 C C . GLN A 1 362 ? -19.201 4.313 -29.422 1.00 40.59 362 GLN A C 1
ATOM 2761 O O . GLN A 1 362 ? -19.953 5.216 -29.796 1.00 40.59 362 GLN A O 1
ATOM 2766 N N . SER A 1 363 ? -18.271 3.776 -30.211 1.00 39.22 363 SER A N 1
ATOM 2767 C CA . SER A 1 363 ? -18.337 3.921 -31.653 1.00 39.22 363 SER A CA 1
ATOM 2768 C C . SER A 1 363 ? -19.702 3.378 -32.042 1.00 39.22 363 SER A C 1
ATOM 2770 O O . SER A 1 363 ? -19.925 2.169 -31.999 1.00 39.22 363 SER A O 1
ATOM 2772 N N . ILE A 1 364 ? -20.634 4.284 -32.321 1.00 38.19 364 ILE A N 1
ATOM 2773 C CA . ILE A 1 364 ? -21.911 3.965 -32.932 1.00 38.19 364 ILE A CA 1
ATOM 2774 C C . ILE A 1 364 ? -21.533 3.467 -34.325 1.00 38.19 364 ILE A C 1
ATOM 2776 O O . ILE A 1 364 ? -21.451 4.242 -35.276 1.00 38.19 364 ILE A O 1
ATOM 2780 N N . THR A 1 365 ? -21.221 2.180 -34.443 1.00 39.47 365 THR A N 1
ATOM 2781 C CA . THR A 1 365 ? -21.341 1.482 -35.713 1.00 39.47 365 THR A CA 1
ATOM 2782 C C . THR A 1 365 ? -22.831 1.460 -35.991 1.00 39.47 365 THR A C 1
ATOM 2784 O O . THR A 1 365 ? -23.571 0.682 -35.393 1.00 39.47 365 THR A O 1
ATOM 2787 N N . ARG A 1 366 ? -23.277 2.419 -36.807 1.00 39.41 366 ARG A N 1
ATOM 2788 C CA . ARG A 1 366 ? -24.550 2.295 -37.508 1.00 39.41 366 ARG A CA 1
ATOM 2789 C C . ARG A 1 366 ? -24.439 1.039 -38.371 1.00 39.41 366 ARG A C 1
ATOM 2791 O O . ARG A 1 366 ? -23.444 0.903 -39.083 1.00 39.41 366 ARG A O 1
ATOM 2798 N N . GLU A 1 367 ? -25.395 0.133 -38.190 1.00 44.53 367 GLU A N 1
ATOM 2799 C CA . GLU A 1 367 ? -25.623 -1.029 -39.057 1.00 44.53 367 GLU A CA 1
ATOM 2800 C C . GLU A 1 367 ? -25.740 -0.632 -40.531 1.00 44.53 367 GLU A C 1
ATOM 2802 O O . GLU A 1 367 ? -26.239 0.490 -40.807 1.00 44.53 367 GLU A O 1
#